Protein AF-0000000066299066 (afdb_homodimer)

InterPro domains:
  IPR000905 Gcp-like domain [PF00814] (43-147)
  IPR022496 tRNA threonylcarbamoyl adenosine modification protein TsaB [TIGR03725] (9-157)
  IPR043129 ATPase, nucleotide binding domain [SSF53067] (8-108)

Structure (mmCIF, N/CA/C/O backbone):
data_AF-0000000066299066-model_v1
#
loop_
_entity.id
_entity.type
_entity.pdbx_description
1 polymer 'Uncharacterized protein MG208 homolog'
#
loop_
_atom_site.group_PDB
_atom_site.id
_atom_site.type_symbol
_atom_site.label_atom_id
_atom_site.label_alt_id
_atom_site.label_comp_id
_atom_site.label_asym_id
_atom_site.label_entity_id
_atom_site.label_seq_id
_atom_site.pdbx_PDB_ins_code
_atom_site.Cartn_x
_atom_site.Cartn_y
_atom_site.Cartn_z
_atom_site.occupancy
_atom_site.B_iso_or_equiv
_atom_site.auth_seq_id
_atom_site.auth_comp_id
_atom_site.auth_asym_id
_atom_site.auth_atom_id
_atom_site.pdbx_PDB_model_num
ATOM 1 N N . MET A 1 1 ? 3.428 25.156 -27.469 1 32.88 1 MET A N 1
ATOM 2 C CA . MET A 1 1 ? 3.816 24.094 -26.547 1 32.88 1 MET A CA 1
ATOM 3 C C . MET A 1 1 ? 2.695 23.797 -25.547 1 32.88 1 MET A C 1
ATOM 5 O O . MET A 1 1 ? 2.217 24.703 -24.859 1 32.88 1 MET A O 1
ATOM 9 N N . ARG A 1 2 ? 1.809 22.953 -25.812 1 42.06 2 ARG A N 1
ATOM 10 C CA . ARG A 1 2 ? 0.625 22.812 -24.969 1 42.06 2 ARG A CA 1
ATOM 11 C C . ARG A 1 2 ? 0.997 22.812 -23.5 1 42.06 2 ARG A C 1
ATOM 13 O O . ARG A 1 2 ? 1.788 21.984 -23.047 1 42.06 2 ARG A O 1
ATOM 20 N N . PHE A 1 3 ? 1.079 23.844 -22.75 1 52 3 PHE A N 1
ATOM 21 C CA . PHE A 1 3 ? 1.475 24.047 -21.359 1 52 3 PHE A CA 1
ATOM 22 C C . PHE A 1 3 ? 0.697 23.125 -20.422 1 52 3 PHE A C 1
ATOM 24 O O . PHE A 1 3 ? -0.514 23.281 -20.25 1 52 3 PHE A O 1
ATOM 31 N N . PHE A 1 4 ? 1.17 21.875 -20.281 1 72.44 4 PHE A N 1
ATOM 32 C CA . PHE A 1 4 ? 0.43 21 -19.391 1 72.44 4 PHE A CA 1
ATOM 33 C C . PHE A 1 4 ? 0.479 21.516 -17.969 1 72.44 4 PHE A C 1
ATOM 35 O O . PHE A 1 4 ? 1.531 21.953 -17.484 1 72.44 4 PHE A O 1
ATOM 42 N N . ASN A 1 5 ? -0.72 21.875 -17.453 1 88.5 5 ASN A N 1
ATOM 43 C CA . ASN A 1 5 ? -0.838 22.234 -16.047 1 88.5 5 ASN A CA 1
ATOM 44 C C . ASN A 1 5 ? -0.149 21.219 -15.141 1 88.5 5 ASN A C 1
ATOM 46 O O . ASN A 1 5 ? -0.108 20.031 -15.453 1 88.5 5 ASN A O 1
ATOM 50 N N . LYS A 1 6 ? 0.634 21.688 -14.211 1 96.44 6 LYS A N 1
ATOM 51 C CA . LYS A 1 6 ? 1.264 20.828 -13.211 1 96.44 6 LYS A CA 1
ATOM 52 C C . LYS A 1 6 ? 0.493 20.875 -11.891 1 96.44 6 LYS A C 1
ATOM 54 O O . LYS A 1 6 ? -0.248 21.828 -11.633 1 96.44 6 LYS A O 1
ATOM 59 N N . TYR A 1 7 ? 0.689 19.844 -11.07 1 98.38 7 TYR A N 1
ATOM 60 C CA . TYR A 1 7 ? -0.18 19.719 -9.898 1 98.38 7 TYR A CA 1
ATOM 61 C C . TYR A 1 7 ? 0.616 19.297 -8.672 1 98.38 7 TYR A C 1
ATOM 63 O O . TYR A 1 7 ? 1.731 18.797 -8.789 1 98.38 7 TYR A O 1
ATOM 71 N N . LYS A 1 8 ? 0.094 19.625 -7.523 1 98.62 8 LYS A N 1
ATOM 72 C CA . LYS A 1 8 ? 0.427 19.062 -6.223 1 98.62 8 LYS A CA 1
ATOM 73 C C . LYS A 1 8 ? -0.683 18.141 -5.73 1 98.62 8 LYS A C 1
ATOM 75 O O . LYS A 1 8 ? -1.867 18.438 -5.883 1 98.62 8 LYS A O 1
ATOM 80 N N . LEU A 1 9 ? -0.325 17.016 -5.191 1 98.62 9 LEU A N 1
ATOM 81 C CA . LEU A 1 9 ? -1.283 16.031 -4.688 1 98.62 9 LEU A CA 1
ATOM 82 C C . LEU A 1 9 ? -1.027 15.727 -3.217 1 98.62 9 LEU A C 1
ATOM 84 O O . LEU A 1 9 ? 0.101 15.414 -2.832 1 98.62 9 LEU A O 1
ATOM 88 N N . PHE A 1 10 ? -2.029 15.93 -2.416 1 98.81 10 PHE A N 1
ATOM 89 C CA . PHE A 1 10 ? -1.968 15.602 -0.995 1 98.81 10 PHE A CA 1
ATOM 90 C C . PHE A 1 10 ? -2.836 14.391 -0.678 1 98.81 10 PHE A C 1
ATOM 92 O O . PHE A 1 10 ? -3.979 14.305 -1.13 1 98.81 10 PHE A O 1
ATOM 99 N N . LEU A 1 11 ? -2.307 13.414 0.052 1 98.31 11 LEU A N 1
ATOM 100 C CA . LEU A 1 11 ? -3.018 12.219 0.5 1 98.31 11 LEU A CA 1
ATOM 101 C C . LEU A 1 11 ? -2.846 12.016 2.002 1 98.31 11 LEU A C 1
ATOM 103 O O . LEU A 1 11 ? -1.722 12.031 2.51 1 98.31 11 LEU A O 1
ATOM 107 N N . ASP A 1 12 ? -3.938 11.828 2.719 1 97.44 12 ASP A N 1
ATOM 108 C CA . ASP A 1 12 ? -3.943 11.523 4.145 1 97.44 12 ASP A CA 1
ATOM 109 C C . ASP A 1 12 ? -5.004 10.477 4.477 1 97.44 12 ASP A C 1
ATOM 111 O O . ASP A 1 12 ? -6.168 10.617 4.094 1 97.44 12 ASP A O 1
ATOM 115 N N . CYS A 1 13 ? -4.633 9.43 5.043 1 95.19 13 CYS A N 1
ATOM 116 C CA . CYS A 1 13 ? -5.605 8.453 5.516 1 95.19 13 CYS A CA 1
ATOM 117 C C . CYS A 1 13 ? -5.148 7.824 6.828 1 95.19 13 CYS A C 1
ATOM 119 O O . CYS A 1 13 ? -5.414 6.648 7.082 1 95.19 13 CYS A O 1
ATOM 121 N N . ALA A 1 14 ? -4.383 8.602 7.59 1 93.69 14 ALA A N 1
ATOM 122 C CA . ALA A 1 14 ? -3.754 8.109 8.812 1 93.69 14 ALA A CA 1
ATOM 123 C C . ALA A 1 14 ? -4.766 8.023 9.953 1 93.69 14 ALA A C 1
ATOM 125 O O . ALA A 1 14 ? -4.512 7.359 10.961 1 93.69 14 ALA A O 1
ATOM 126 N N . TYR A 1 15 ? -5.875 8.727 9.875 1 92.25 15 TYR A N 1
ATOM 127 C CA . TYR A 1 15 ? -6.805 8.734 11 1 92.25 15 TYR A CA 1
ATOM 128 C C . TYR A 1 15 ? -8.227 8.453 10.531 1 92.25 15 TYR A C 1
ATOM 130 O O . TYR A 1 15 ? -8.477 7.477 9.828 1 92.25 15 TYR A O 1
ATOM 138 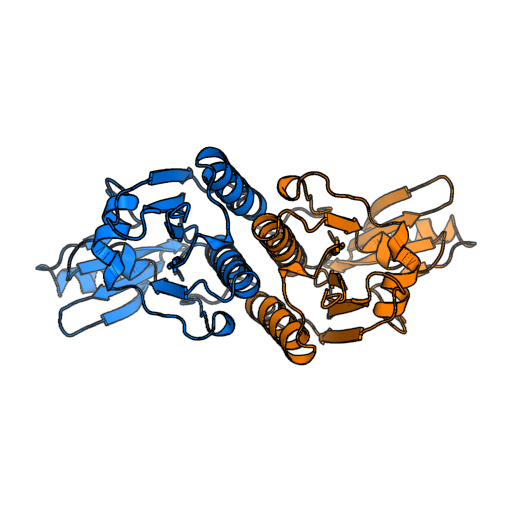N N . LYS A 1 16 ? -9.227 9.18 10.773 1 91.5 16 LYS A N 1
ATOM 139 C CA . LYS A 1 16 ? -10.641 8.836 10.625 1 91.5 16 LYS A CA 1
ATOM 140 C C . LYS A 1 16 ? -11.117 9.094 9.195 1 91.5 16 LYS A C 1
ATOM 142 O O . LYS A 1 16 ? -12.172 8.609 8.789 1 91.5 16 LYS A O 1
ATOM 147 N N . HIS A 1 17 ? -10.391 9.812 8.43 1 93.38 17 HIS A N 1
ATOM 148 C CA . HIS A 1 17 ? -10.828 10.172 7.086 1 93.38 17 HIS A CA 1
ATOM 149 C C . HIS A 1 17 ? -9.734 9.914 6.055 1 93.38 17 HIS A C 1
ATOM 151 O O . HIS A 1 17 ? -8.547 10.023 6.371 1 93.38 17 HIS A O 1
ATOM 157 N N . LEU A 1 18 ? -10.195 9.5 4.867 1 95.94 18 LEU A N 1
ATOM 158 C CA . LEU A 1 18 ? -9.367 9.633 3.674 1 95.94 18 LEU A CA 1
ATOM 159 C C . LEU A 1 18 ? -9.484 11.023 3.074 1 95.94 18 LEU A C 1
ATOM 161 O O . LEU A 1 18 ? -10.586 11.484 2.76 1 95.94 18 LEU A O 1
ATOM 165 N N . ASN A 1 19 ? -8.438 11.695 2.998 1 96.69 19 ASN A N 1
ATOM 166 C CA . ASN A 1 19 ? -8.383 13.039 2.428 1 96.69 19 ASN A CA 1
ATOM 167 C C . ASN A 1 19 ? -7.484 13.094 1.198 1 96.69 19 ASN A C 1
ATOM 169 O O . ASN A 1 19 ? -6.332 12.656 1.25 1 96.69 19 ASN A O 1
ATOM 173 N N . ILE A 1 20 ? -7.98 13.562 0.11 1 97.88 20 ILE A N 1
ATOM 174 C CA . ILE A 1 20 ? -7.227 13.82 -1.112 1 97.88 20 ILE A CA 1
ATOM 175 C C . ILE A 1 20 ? -7.426 15.273 -1.546 1 97.88 20 ILE A C 1
ATOM 177 O O . ILE A 1 20 ? -8.562 15.758 -1.626 1 97.88 20 ILE A O 1
ATOM 181 N N . VAL A 1 21 ? -6.352 16 -1.761 1 98.69 21 VAL A N 1
ATOM 182 C CA . VAL A 1 21 ? -6.43 17.375 -2.262 1 98.69 21 VAL A CA 1
ATOM 183 C C . VAL A 1 21 ? -5.52 17.531 -3.479 1 98.69 21 VAL A C 1
ATOM 185 O O . VAL A 1 21 ? -4.348 17.141 -3.439 1 98.69 21 VAL A O 1
ATOM 188 N N . LEU A 1 22 ? -6.047 17.969 -4.535 1 98.62 22 LEU A N 1
ATOM 189 C CA . LEU A 1 22 ? -5.32 18.281 -5.762 1 98.62 22 LEU A CA 1
ATOM 190 C C . LEU A 1 22 ? -5.203 19.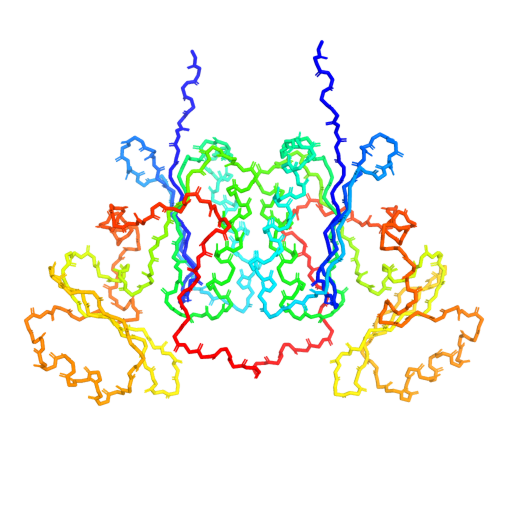797 -5.949 1 98.62 22 LEU A C 1
ATOM 192 O O . LEU A 1 22 ? -6.215 20.5 -6.023 1 98.62 22 LEU A O 1
ATOM 196 N N . LEU A 1 23 ? -3.965 20.297 -6.012 1 98.5 23 LEU A N 1
ATOM 197 C CA . LEU A 1 23 ? -3.725 21.719 -6.191 1 98.5 23 LEU A CA 1
ATOM 198 C C . LEU A 1 23 ? -3.088 22 -7.551 1 98.5 23 LEU A C 1
ATOM 200 O O . LEU A 1 23 ? -2.305 21.188 -8.055 1 98.5 23 LEU A O 1
ATOM 204 N N . ASP A 1 24 ? -3.381 23.156 -8.031 1 97.94 24 ASP A N 1
ATOM 205 C CA . ASP A 1 24 ? -2.561 23.688 -9.117 1 97.94 24 ASP A CA 1
ATOM 206 C C . ASP A 1 24 ? -1.142 23.984 -8.633 1 97.94 24 ASP A C 1
ATOM 208 O O . ASP A 1 24 ? -0.952 24.594 -7.582 1 97.94 24 ASP A O 1
ATOM 212 N N . PHE A 1 25 ? -0.254 23.625 -9.406 1 97.31 25 PHE A N 1
ATOM 213 C CA . PHE A 1 25 ? 1.139 23.688 -8.984 1 97.31 25 PHE A CA 1
ATOM 214 C C . PHE A 1 25 ? 1.573 25.141 -8.773 1 97.31 25 PHE A C 1
ATOM 216 O O . PHE A 1 25 ? 2.246 25.453 -7.793 1 97.31 25 PHE A O 1
ATOM 223 N N . LYS A 1 26 ? 1.212 26.016 -9.641 1 95.44 26 LYS A N 1
ATOM 224 C CA . LYS A 1 26 ? 1.697 27.391 -9.648 1 95.44 26 LYS A CA 1
ATOM 225 C C . LYS A 1 26 ? 0.92 28.25 -8.656 1 95.44 26 LYS A C 1
ATOM 227 O O . LYS A 1 26 ? 1.513 29.031 -7.898 1 95.44 26 LYS A O 1
ATOM 232 N N . THR A 1 27 ? -0.36 28.094 -8.57 1 96.12 27 THR A N 1
ATOM 233 C CA . THR A 1 27 ? -1.189 29.047 -7.824 1 96.12 27 THR A CA 1
ATOM 234 C C . THR A 1 27 ? -1.572 28.469 -6.465 1 96.12 27 THR A C 1
ATOM 236 O O . THR A 1 27 ? -2.064 29.188 -5.598 1 96.12 27 THR A O 1
ATOM 239 N N . ASN A 1 28 ? -1.405 27.203 -6.266 1 96.75 28 ASN A N 1
ATOM 240 C CA . ASN A 1 28 ? -1.855 26.5 -5.07 1 96.75 28 ASN A CA 1
ATOM 241 C C . ASN A 1 28 ? -3.369 26.594 -4.898 1 96.75 28 ASN A C 1
ATOM 243 O O . ASN A 1 28 ? -3.879 26.5 -3.781 1 96.75 28 ASN A O 1
ATOM 247 N N . THR A 1 29 ? -4.027 26.812 -6 1 97.25 29 THR A N 1
ATOM 248 C CA . THR A 1 29 ? -5.484 26.766 -5.953 1 97.25 29 THR A CA 1
ATOM 249 C C . THR A 1 29 ? -5.992 25.328 -5.953 1 97.25 29 THR A C 1
ATOM 251 O O . THR A 1 29 ? -5.465 24.484 -6.676 1 97.25 29 THR A O 1
ATOM 254 N N . VAL A 1 30 ? -7.055 25.141 -5.168 1 97.94 30 VAL A N 1
ATOM 255 C CA . VAL A 1 30 ? -7.648 23.812 -5.09 1 97.94 30 VAL A CA 1
ATOM 256 C C . VAL A 1 30 ? -8.352 23.484 -6.402 1 97.94 30 VAL A C 1
ATOM 258 O O . VAL A 1 30 ? -9.266 24.203 -6.82 1 97.94 30 VAL A O 1
ATOM 261 N N . VAL A 1 31 ? -7.902 22.453 -7.082 1 98.19 31 VAL A N 1
ATOM 262 C CA . VAL A 1 31 ? -8.531 21.953 -8.297 1 98.19 31 VAL A CA 1
ATOM 263 C C . VAL A 1 31 ? -9.68 21.016 -7.934 1 98.19 31 VAL A C 1
ATOM 265 O O . VAL A 1 31 ? -10.766 21.094 -8.516 1 98.19 31 VAL A O 1
ATOM 268 N N . ASP A 1 32 ? -9.477 20.125 -7.02 1 98.31 32 ASP A N 1
ATOM 269 C CA . ASP A 1 32 ? -10.461 19.172 -6.508 1 98.31 32 ASP A CA 1
ATOM 270 C C . ASP A 1 32 ? -10.031 18.625 -5.148 1 98.31 32 ASP A C 1
ATOM 272 O O . ASP A 1 32 ? -8.867 18.75 -4.758 1 98.31 32 ASP A O 1
ATOM 276 N N . GLN A 1 33 ? -10.961 18.141 -4.398 1 97.88 33 GLN A N 1
ATOM 277 C CA . GLN A 1 33 ? -10.68 17.547 -3.094 1 97.88 33 GLN A CA 1
ATOM 278 C C . GLN A 1 33 ? -11.734 16.5 -2.727 1 97.88 33 GLN A C 1
ATOM 280 O O . GLN A 1 33 ? -12.844 16.516 -3.264 1 97.88 33 GLN A O 1
ATOM 285 N N . LEU A 1 34 ? -11.367 15.609 -1.892 1 96.44 34 LEU A N 1
ATOM 286 C CA . LEU A 1 34 ? -12.258 14.562 -1.393 1 96.44 34 LEU A CA 1
ATOM 287 C C . LEU A 1 34 ? -11.969 14.266 0.075 1 96.44 34 LEU A C 1
ATOM 289 O O . LEU A 1 34 ? -10.805 14.156 0.477 1 96.44 34 LEU A O 1
ATOM 293 N N . THR A 1 35 ? -12.977 14.273 0.938 1 94.75 35 THR A N 1
ATOM 294 C CA . THR A 1 35 ? -12.922 13.812 2.322 1 94.75 35 THR A CA 1
ATOM 295 C C . THR A 1 35 ? -14.039 12.812 2.609 1 94.75 35 THR A C 1
ATOM 297 O O . THR A 1 35 ? -15.219 13.164 2.529 1 94.75 35 THR A O 1
ATOM 300 N N . ILE A 1 36 ? -13.641 11.609 2.865 1 92.88 36 ILE A N 1
ATOM 301 C CA . ILE A 1 36 ? -14.641 10.594 3.172 1 92.88 36 ILE A CA 1
ATOM 302 C C . ILE A 1 36 ? -14.211 9.805 4.406 1 92.88 36 ILE A C 1
ATOM 304 O O . ILE A 1 36 ? -13.016 9.586 4.625 1 92.88 36 ILE A O 1
ATOM 308 N N . PRO A 1 37 ? -15.18 9.414 5.23 1 91.25 37 PRO A N 1
ATOM 309 C CA . PRO A 1 37 ? -14.812 8.594 6.387 1 91.25 37 PRO A CA 1
ATOM 310 C C . PRO A 1 37 ? -14.133 7.281 5.988 1 91.25 37 PRO A C 1
ATOM 312 O O . PRO A 1 37 ? -14.5 6.68 4.977 1 91.25 37 PRO A O 1
ATOM 315 N N . VAL A 1 38 ? -13.023 6.957 6.734 1 85.94 38 VAL A N 1
ATOM 316 C CA . VAL A 1 38 ? -12.336 5.695 6.492 1 85.94 38 VAL A CA 1
ATOM 317 C C . VAL A 1 38 ? -13.227 4.531 6.922 1 85.94 38 VAL A C 1
ATOM 319 O O . VAL A 1 38 ? -13.859 4.582 7.977 1 85.94 38 VAL A O 1
ATOM 322 N N . GLN A 1 39 ? -13.422 3.584 6.023 1 77.12 39 GLN A N 1
ATOM 323 C CA . GLN A 1 39 ? -14.133 2.342 6.297 1 77.12 39 GLN A CA 1
ATOM 324 C C . GLN A 1 39 ? -13.172 1.159 6.367 1 77.12 39 GLN A C 1
ATOM 326 O O . GLN A 1 39 ? -11.953 1.341 6.324 1 77.12 39 GLN A O 1
ATOM 331 N N . GLN A 1 40 ? -13.633 -0.035 6.641 1 70.31 40 GLN A N 1
ATOM 332 C CA . GLN A 1 40 ? -12.836 -1.246 6.809 1 70.31 40 GLN A CA 1
ATOM 333 C C . GLN A 1 40 ? -12.07 -1.584 5.527 1 70.31 40 GLN A C 1
ATOM 335 O O . GLN A 1 40 ? -11.047 -2.264 5.57 1 70.31 40 GLN A O 1
ATOM 340 N N . ASN A 1 41 ? -12.453 -1.037 4.449 1 72.88 41 ASN A N 1
ATOM 341 C CA . ASN A 1 41 ? -11.82 -1.399 3.184 1 72.88 41 ASN A CA 1
ATOM 342 C C . ASN A 1 41 ? -10.938 -0.274 2.656 1 72.88 41 ASN A C 1
ATOM 344 O O . ASN A 1 41 ? -10.922 0.003 1.456 1 72.88 41 ASN A O 1
ATOM 348 N N . LEU A 1 42 ? -10.211 0.372 3.525 1 75.06 42 LEU A N 1
ATOM 349 C CA . LEU A 1 42 ? -9.375 1.522 3.18 1 75.06 42 LEU A CA 1
ATOM 350 C C . LEU A 1 42 ? -8.375 1.161 2.094 1 75.06 42 LEU A C 1
ATOM 352 O O . LEU A 1 42 ? -8.117 1.959 1.188 1 75.06 42 LEU A O 1
ATOM 356 N N . THR A 1 43 ? -7.836 0.009 2.09 1 73.19 43 THR A N 1
ATOM 357 C CA . THR A 1 43 ? -6.801 -0.426 1.16 1 73.19 43 THR A CA 1
ATOM 358 C C . THR A 1 43 ? -7.301 -0.359 -0.279 1 73.19 43 THR A C 1
ATOM 360 O O . THR A 1 43 ? -6.57 0.056 -1.18 1 73.19 43 THR A O 1
ATOM 363 N N . GLU A 1 44 ? -8.516 -0.658 -0.466 1 78.25 44 GLU A N 1
ATOM 364 C CA . GLU A 1 44 ? -9.141 -0.617 -1.784 1 78.25 44 GLU A CA 1
ATOM 365 C C . GLU A 1 44 ? -9.648 0.784 -2.109 1 78.25 44 GLU A C 1
ATOM 367 O O . GLU A 1 44 ? -9.555 1.234 -3.254 1 78.25 44 GLU A O 1
ATOM 372 N N . LEU A 1 45 ? -10.031 1.474 -1.067 1 87.88 45 LEU A N 1
ATOM 373 C CA . LEU A 1 45 ? -10.727 2.74 -1.267 1 87.88 45 LEU A CA 1
ATOM 374 C C . LEU A 1 45 ? -9.734 3.859 -1.579 1 87.88 45 LEU A C 1
ATOM 376 O O . LEU A 1 45 ? -10.031 4.75 -2.379 1 87.88 45 LEU A O 1
ATOM 380 N N . ALA A 1 46 ? -8.617 3.773 -1.021 1 94 46 ALA A N 1
ATOM 381 C CA . ALA A 1 46 ? -7.676 4.883 -1.146 1 94 46 ALA A CA 1
ATOM 382 C C . ALA A 1 46 ? -7.219 5.051 -2.592 1 94 46 ALA A C 1
ATOM 384 O O . ALA A 1 46 ? -7.324 6.141 -3.16 1 94 46 ALA A O 1
ATOM 385 N N . VAL A 1 47 ? -6.797 3.998 -3.264 1 94.75 47 VAL A N 1
ATOM 386 C CA . VAL A 1 47 ? -6.301 4.086 -4.633 1 94.75 47 VAL A CA 1
ATOM 387 C C . VAL A 1 47 ? -7.461 4.348 -5.59 1 94.75 47 VAL A C 1
ATOM 389 O O . VAL A 1 47 ? -7.32 5.105 -6.551 1 94.75 47 VAL A O 1
ATOM 392 N N . TYR A 1 48 ? -8.617 3.754 -5.254 1 94.5 48 TYR A N 1
ATOM 393 C CA . TYR A 1 48 ? -9.812 3.934 -6.074 1 94.5 48 TYR A CA 1
ATOM 394 C C . TYR A 1 48 ? -10.195 5.406 -6.16 1 94.5 48 TYR A C 1
ATOM 396 O O . TYR A 1 48 ? -10.359 5.949 -7.258 1 94.5 48 TYR A O 1
ATOM 404 N N . HIS A 1 49 ? -10.328 6.035 -5.016 1 95.94 49 HIS A N 1
ATOM 405 C CA . HIS A 1 49 ? -10.766 7.426 -4.988 1 95.94 49 HIS A CA 1
ATOM 406 C C . HIS A 1 49 ? -9.688 8.352 -5.531 1 95.94 49 HIS A C 1
ATOM 408 O O . HIS A 1 49 ? -9.992 9.375 -6.152 1 95.94 49 HIS A O 1
ATOM 414 N N . LEU A 1 50 ? -8.43 8 -5.324 1 96 50 LEU A N 1
ATOM 415 C CA . LEU A 1 50 ? -7.332 8.758 -5.914 1 96 50 LEU A CA 1
ATOM 416 C C . LEU A 1 50 ? -7.414 8.742 -7.438 1 96 50 LEU A C 1
ATOM 418 O O . LEU A 1 50 ? -7.363 9.789 -8.078 1 96 50 LEU A O 1
ATOM 422 N N . GLU A 1 51 ? -7.559 7.555 -8.039 1 94.81 51 GLU A N 1
ATOM 423 C CA . GLU A 1 51 ? -7.668 7.418 -9.492 1 94.81 51 GLU A CA 1
ATOM 424 C C . GLU A 1 51 ? -8.891 8.156 -10.023 1 94.81 51 GLU A C 1
ATOM 426 O O . GLU A 1 51 ? -8.812 8.852 -11.039 1 94.81 51 GLU A O 1
ATOM 431 N N . LYS A 1 52 ? -9.992 7.969 -9.336 1 95.69 52 LYS A N 1
ATOM 432 C CA . LYS A 1 52 ? -11.234 8.609 -9.75 1 95.69 52 LYS A CA 1
ATOM 433 C C . LYS A 1 52 ? -11.086 10.133 -9.789 1 95.69 52 LYS A C 1
ATOM 435 O O . LYS A 1 52 ? -11.531 10.781 -10.734 1 95.69 52 LYS A O 1
ATOM 440 N N . LEU A 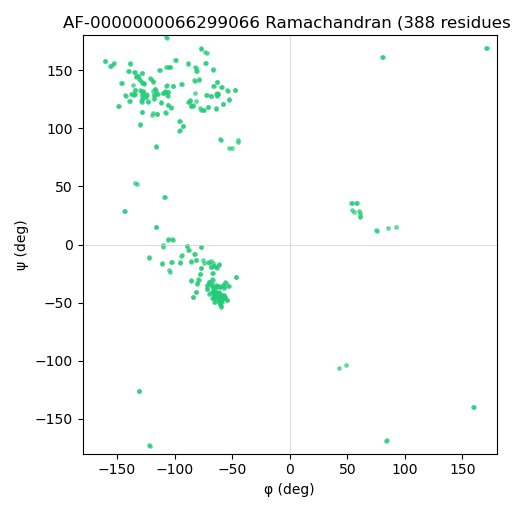1 53 ? -10.5 10.688 -8.719 1 97.25 53 LEU A N 1
ATOM 441 C CA . LEU A 1 53 ? -10.305 12.133 -8.633 1 97.25 53 LEU A CA 1
ATOM 442 C C . LEU A 1 53 ? -9.414 12.633 -9.766 1 97.25 53 LEU A C 1
ATOM 444 O O . LEU A 1 53 ? -9.703 13.664 -10.383 1 97.25 53 LEU A O 1
ATOM 448 N N . LEU A 1 54 ? -8.336 11.914 -10.07 1 95.94 54 LEU A N 1
ATOM 449 C CA . LEU A 1 54 ? -7.414 12.305 -11.133 1 95.94 54 LEU A CA 1
ATOM 450 C C . LEU A 1 54 ? -8.102 12.234 -12.492 1 95.94 54 LEU A C 1
ATOM 452 O O . LEU A 1 54 ? -7.98 13.164 -13.305 1 95.94 54 LEU A O 1
ATOM 456 N N . LYS A 1 55 ? -8.805 11.164 -12.75 1 94.94 55 LYS A N 1
ATOM 457 C CA . LYS A 1 55 ? -9.5 10.977 -14.023 1 94.94 55 LYS A CA 1
ATOM 458 C C . LYS A 1 55 ? -10.562 12.055 -14.234 1 94.94 55 LYS A C 1
ATOM 460 O O . LYS A 1 55 ? -10.68 12.609 -15.328 1 94.94 55 LYS A O 1
ATOM 465 N N . LYS A 1 56 ? -11.305 12.289 -13.148 1 97.12 56 LYS A N 1
ATOM 466 C CA . LYS A 1 56 ? -12.328 13.328 -13.18 1 97.12 56 LYS A CA 1
ATOM 467 C C . LYS A 1 56 ? -11.758 14.656 -13.656 1 97.12 56 LYS A C 1
ATOM 469 O O . LYS A 1 56 ? -12.422 15.406 -14.375 1 97.12 56 LYS A O 1
ATOM 474 N N . ASN A 1 57 ? -10.531 14.938 -13.281 1 97.19 57 ASN A N 1
ATOM 475 C CA . ASN A 1 57 ? -9.914 16.234 -13.57 1 97.19 57 ASN A CA 1
ATOM 476 C C . ASN A 1 57 ? -8.945 16.141 -14.742 1 97.19 57 ASN A C 1
ATOM 478 O O . ASN A 1 57 ? -8.203 17.078 -15.016 1 97.19 57 ASN A O 1
ATOM 482 N N . LYS A 1 58 ? -8.898 14.922 -15.383 1 95.31 58 LYS A N 1
ATOM 483 C CA . LYS A 1 58 ? -8.062 14.672 -16.547 1 95.31 58 LYS A CA 1
ATOM 484 C C . LYS A 1 58 ? -6.59 14.961 -16.25 1 95.31 58 LYS A C 1
ATOM 486 O O . LYS A 1 58 ? -5.898 15.602 -17.047 1 95.31 58 LYS A O 1
ATOM 491 N N . VAL A 1 59 ? -6.203 14.68 -15.109 1 94.56 59 VAL A N 1
ATOM 492 C CA . VAL A 1 59 ? -4.824 14.875 -14.68 1 94.56 59 VAL A CA 1
ATOM 493 C C . VAL A 1 59 ? -3.992 13.648 -15.031 1 94.56 59 VAL A C 1
ATOM 495 O O . VAL A 1 59 ? -4.348 12.523 -14.664 1 94.56 59 VAL A O 1
ATOM 498 N N . ARG A 1 60 ? -2.975 13.914 -15.75 1 90.88 60 ARG A N 1
ATOM 499 C CA . ARG A 1 60 ? -2.018 12.844 -16.031 1 90.88 60 ARG A CA 1
ATOM 500 C C . ARG A 1 60 ? -1.053 12.664 -14.859 1 90.88 60 ARG A C 1
ATOM 502 O O . ARG A 1 60 ? -0.632 13.633 -14.234 1 90.88 60 ARG A O 1
ATOM 509 N N . ASN A 1 61 ? -0.574 11.469 -14.648 1 87.19 61 ASN A N 1
ATOM 510 C CA . ASN A 1 61 ? 0.228 11.141 -13.477 1 87.19 61 ASN A CA 1
ATOM 511 C C . ASN A 1 61 ? 1.569 11.867 -13.492 1 87.19 61 ASN A C 1
ATOM 513 O O . ASN A 1 61 ? 2.043 12.328 -12.445 1 87.19 61 ASN A O 1
ATOM 517 N N . ASN A 1 62 ? 2.121 12.008 -14.703 1 89.56 62 ASN A N 1
ATOM 518 C CA . ASN A 1 62 ? 3.438 12.633 -14.797 1 89.56 62 ASN A CA 1
ATOM 519 C C . ASN A 1 62 ? 3.352 14.148 -14.648 1 89.56 62 ASN A C 1
ATOM 521 O O . ASN A 1 62 ? 4.375 14.836 -14.648 1 89.56 62 ASN A O 1
ATOM 525 N N . THR A 1 63 ? 2.133 14.703 -14.5 1 95.12 63 THR A N 1
ATOM 526 C CA . THR A 1 63 ? 1.959 16.141 -14.289 1 95.12 63 THR A CA 1
ATOM 527 C C . THR A 1 63 ? 1.868 16.453 -12.797 1 95.12 63 THR A C 1
ATOM 529 O O . THR A 1 63 ? 1.901 17.625 -12.406 1 95.12 63 THR A O 1
ATOM 532 N N . VAL A 1 64 ? 1.763 15.477 -11.977 1 97.31 64 VAL A N 1
ATOM 533 C CA . VAL A 1 64 ? 1.909 15.68 -10.539 1 97.31 64 VAL A CA 1
ATOM 534 C C . VAL A 1 64 ? 3.389 15.805 -10.188 1 97.31 64 VAL A C 1
ATOM 536 O O . VAL A 1 64 ? 4.145 14.836 -10.281 1 97.31 64 VAL A O 1
ATOM 539 N N . ARG A 1 65 ? 3.734 16.953 -9.68 1 97.94 65 ARG A N 1
ATOM 540 C CA . ARG A 1 65 ? 5.152 17.234 -9.492 1 97.94 65 ARG A CA 1
ATOM 541 C C . ARG A 1 65 ? 5.543 17.125 -8.023 1 97.94 65 ARG A C 1
ATOM 543 O O . ARG A 1 65 ? 6.723 16.984 -7.699 1 97.94 65 ARG A O 1
ATOM 550 N N . GLN A 1 66 ? 4.543 17.266 -7.184 1 98.62 66 GLN A N 1
ATOM 551 C CA . GLN A 1 66 ? 4.773 17.125 -5.75 1 98.62 66 GLN A CA 1
ATOM 552 C C . GLN A 1 66 ? 3.682 16.281 -5.102 1 98.62 66 GLN A C 1
ATOM 554 O O . GLN A 1 66 ? 2.496 16.469 -5.375 1 98.62 66 GLN A O 1
ATOM 559 N N . PHE A 1 67 ? 4.09 15.297 -4.348 1 98.62 67 PHE A N 1
ATOM 560 C CA . PHE A 1 67 ? 3.211 14.43 -3.57 1 98.62 67 PHE A CA 1
ATOM 561 C C . PHE A 1 67 ? 3.391 14.672 -2.076 1 98.62 67 PHE A C 1
ATOM 563 O O . PHE A 1 67 ? 4.512 14.625 -1.563 1 98.62 67 PHE A O 1
ATOM 570 N N . TYR A 1 68 ? 2.322 15.031 -1.354 1 98.88 68 TYR A N 1
ATOM 571 C CA . TYR A 1 68 ? 2.32 15.297 0.08 1 98.88 68 TYR A CA 1
ATOM 572 C C . TYR A 1 68 ? 1.578 14.203 0.837 1 98.88 68 TYR A C 1
ATOM 574 O O . TYR A 1 68 ? 0.457 13.844 0.476 1 98.88 68 TYR A O 1
ATOM 582 N N . VAL A 1 69 ? 2.156 13.641 1.896 1 98.75 69 VAL A N 1
ATOM 583 C CA . VAL A 1 69 ? 1.53 12.547 2.633 1 98.75 69 VAL A CA 1
ATOM 584 C C . VAL A 1 69 ? 1.755 12.742 4.133 1 98.75 69 VAL A C 1
ATOM 586 O O . VAL A 1 69 ? 2.756 13.328 4.543 1 98.75 69 VAL A O 1
ATOM 589 N N . THR A 1 70 ? 0.82 12.289 4.945 1 98.25 70 THR A N 1
ATOM 590 C CA . THR A 1 70 ? 1.021 12.289 6.391 1 98.25 70 THR A CA 1
ATOM 591 C C . THR A 1 70 ? 1.695 11 6.84 1 98.25 70 THR A C 1
ATOM 593 O O . THR A 1 70 ? 1.549 9.961 6.195 1 98.25 70 THR A O 1
ATOM 596 N N . THR A 1 71 ? 2.373 11.055 7.992 1 97.06 71 THR A N 1
ATOM 597 C CA . THR A 1 71 ? 3.125 9.898 8.461 1 97.06 71 THR A CA 1
ATOM 598 C C . THR A 1 71 ? 2.551 9.375 9.781 1 97.06 71 THR A C 1
ATOM 600 O O . THR A 1 71 ? 3.158 8.531 10.438 1 97.06 71 THR A O 1
ATOM 603 N N . GLY A 1 72 ? 1.418 9.766 10.125 1 96.25 72 GLY A N 1
ATOM 604 C CA . GLY A 1 72 ? 0.849 9.445 11.422 1 96.25 72 GLY A CA 1
ATOM 605 C C . GLY A 1 72 ? 1.298 10.383 12.523 1 96.25 72 GLY A C 1
ATOM 606 O O . GLY A 1 72 ? 1.797 11.477 12.25 1 96.25 72 GLY A O 1
ATOM 607 N N . PRO A 1 73 ? 1.003 10.008 13.758 1 96.56 73 PRO A N 1
ATOM 608 C CA . PRO A 1 73 ? 0.387 8.773 14.25 1 96.56 73 PRO A CA 1
ATOM 609 C C . PRO A 1 73 ? -1.108 8.703 13.953 1 96.56 73 PRO A C 1
ATOM 611 O O . PRO A 1 73 ? -1.705 9.688 13.523 1 96.56 73 PRO A O 1
ATOM 614 N N . GLY A 1 74 ? -1.673 7.594 14.07 1 93.56 74 GLY A N 1
ATOM 615 C CA . GLY A 1 74 ? -3.078 7.289 13.852 1 93.56 74 GLY A CA 1
ATOM 616 C C . GLY A 1 74 ? -3.338 5.816 13.594 1 93.56 74 GLY A C 1
ATOM 617 O O . GLY A 1 74 ? -2.803 4.957 14.297 1 93.56 74 GLY A O 1
ATOM 618 N N . SER A 1 75 ? -4.199 5.539 12.688 1 90.31 75 SER A N 1
ATOM 619 C CA . SER A 1 75 ? -4.535 4.172 12.297 1 90.31 75 SER A CA 1
ATOM 620 C C . SER A 1 75 ? -3.326 3.449 11.711 1 90.31 75 SER A C 1
ATOM 622 O O . SER A 1 75 ? -2.678 3.959 10.797 1 90.31 75 SER A O 1
ATOM 624 N N . PHE A 1 76 ? -3.084 2.254 12.242 1 87.81 76 PHE A N 1
ATOM 625 C CA . PHE A 1 76 ? -1.955 1.455 11.773 1 87.81 76 PHE A CA 1
ATOM 626 C C . PHE A 1 76 ? -2.082 1.153 10.289 1 87.81 76 PHE A C 1
ATOM 628 O O . PHE A 1 76 ? -1.162 1.424 9.516 1 87.81 76 PHE A O 1
ATOM 635 N N . THR A 1 77 ? -3.24 0.689 9.891 1 87.75 77 THR A N 1
ATOM 636 C CA . THR A 1 77 ? -3.498 0.379 8.492 1 87.75 77 THR A CA 1
ATOM 637 C C . THR A 1 77 ? -3.463 1.646 7.637 1 87.75 77 THR A C 1
ATOM 639 O O . THR A 1 77 ? -2.83 1.672 6.582 1 87.75 77 THR A O 1
ATOM 642 N N . GLY A 1 78 ? -4.035 2.684 8.102 1 92.5 78 GLY A N 1
ATOM 643 C CA . GLY A 1 78 ? -4.156 3.908 7.328 1 92.5 78 GLY A CA 1
ATOM 644 C C . GLY A 1 78 ? -2.816 4.547 7.008 1 92.5 78 GLY A C 1
ATOM 645 O O . GLY A 1 78 ? -2.584 4.977 5.875 1 92.5 78 GLY A O 1
ATOM 646 N N . GLN A 1 79 ? -1.951 4.637 7.969 1 93.25 79 GLN A N 1
ATOM 647 C CA . GLN A 1 79 ? -0.641 5.242 7.758 1 93.25 79 GLN A CA 1
ATOM 648 C C . GLN A 1 79 ? 0.183 4.438 6.758 1 93.25 79 GLN A C 1
ATOM 650 O O . GLN A 1 79 ? 0.883 5.008 5.918 1 93.25 79 GLN A O 1
ATOM 655 N N . ARG A 1 80 ? 0.031 3.139 6.836 1 92.25 80 ARG A N 1
ATOM 656 C CA . ARG A 1 80 ? 0.805 2.271 5.953 1 92.25 80 ARG A CA 1
ATOM 657 C C . ARG A 1 80 ? 0.298 2.359 4.52 1 92.25 80 ARG A C 1
ATOM 659 O O . ARG A 1 80 ? 1.09 2.359 3.574 1 92.25 80 ARG A O 1
ATOM 666 N N . VAL A 1 81 ? -0.982 2.447 4.391 1 94.5 81 VAL A N 1
ATOM 667 C CA . VAL A 1 81 ? -1.58 2.594 3.066 1 94.5 81 VAL A CA 1
ATOM 668 C C . VAL A 1 81 ? -1.075 3.877 2.41 1 94.5 81 VAL A C 1
ATOM 670 O O . VAL A 1 81 ? -0.602 3.855 1.271 1 94.5 81 VAL A O 1
ATOM 673 N N . GLY A 1 82 ? -1.159 4.949 3.105 1 96.31 82 GLY A N 1
ATOM 674 C CA . GLY A 1 82 ? -0.67 6.215 2.584 1 96.31 82 GLY A CA 1
ATOM 675 C C . GLY A 1 82 ? 0.794 6.172 2.191 1 96.31 82 GLY A C 1
ATOM 676 O O . GLY A 1 82 ? 1.173 6.676 1.132 1 96.31 82 GLY A O 1
ATOM 677 N N . ALA A 1 83 ? 1.549 5.578 3.035 1 95.81 83 ALA A N 1
ATOM 678 C CA . ALA A 1 83 ? 2.988 5.512 2.799 1 95.81 83 ALA A CA 1
ATOM 679 C C . ALA A 1 83 ? 3.303 4.676 1.562 1 95.81 83 ALA A C 1
ATOM 681 O O . ALA A 1 83 ? 4.129 5.062 0.735 1 95.81 83 ALA A O 1
ATOM 682 N N . ILE A 1 84 ? 2.682 3.533 1.416 1 95.88 84 ILE A N 1
ATOM 683 C CA . ILE A 1 84 ? 2.934 2.646 0.286 1 95.88 84 ILE A CA 1
ATOM 684 C C . ILE A 1 84 ? 2.521 3.336 -1.013 1 95.88 84 ILE A C 1
ATOM 686 O O . ILE A 1 84 ? 3.246 3.281 -2.01 1 95.88 84 ILE A O 1
ATOM 690 N N . ILE A 1 85 ? 1.388 3.996 -1.007 1 96.56 85 ILE A N 1
ATOM 691 C CA . ILE A 1 85 ? 0.922 4.707 -2.191 1 96.56 85 ILE A CA 1
ATOM 692 C C . ILE A 1 85 ? 1.933 5.789 -2.574 1 96.56 85 ILE A C 1
ATOM 694 O O . ILE A 1 85 ? 2.348 5.875 -3.732 1 96.56 85 ILE A O 1
ATOM 698 N N . ALA A 1 86 ? 2.342 6.566 -1.621 1 97.19 86 ALA A N 1
ATOM 699 C CA . ALA A 1 86 ? 3.27 7.664 -1.877 1 97.19 86 ALA A CA 1
ATOM 700 C C . ALA A 1 86 ? 4.598 7.148 -2.422 1 97.19 86 ALA A C 1
ATOM 702 O O . ALA A 1 86 ? 5.105 7.656 -3.424 1 97.19 86 ALA A O 1
ATOM 703 N N . LYS A 1 87 ? 5.164 6.137 -1.763 1 96.25 87 LYS A N 1
ATOM 704 C CA . LYS A 1 87 ? 6.441 5.57 -2.191 1 96.25 87 LYS A CA 1
ATOM 705 C C . LYS A 1 87 ? 6.34 4.988 -3.598 1 96.25 87 LYS A C 1
ATOM 707 O O . LYS A 1 87 ? 7.211 5.223 -4.438 1 96.25 87 LYS A O 1
ATOM 712 N N . THR A 1 88 ? 5.285 4.207 -3.812 1 95.75 88 THR A N 1
ATOM 713 C CA . THR A 1 88 ? 5.086 3.6 -5.121 1 95.75 88 THR A CA 1
ATOM 714 C C . THR A 1 88 ? 4.902 4.672 -6.191 1 95.75 88 THR A C 1
ATOM 716 O O . THR A 1 88 ? 5.516 4.602 -7.262 1 95.75 88 THR A O 1
ATOM 719 N N . TRP A 1 89 ? 4.074 5.691 -5.902 1 95.75 89 TRP A N 1
ATOM 720 C CA . TRP A 1 89 ? 3.83 6.793 -6.828 1 95.75 89 TRP A CA 1
ATOM 721 C C . TRP A 1 89 ? 5.141 7.445 -7.258 1 95.75 89 TRP A C 1
ATOM 723 O O . TRP A 1 89 ? 5.391 7.617 -8.453 1 95.75 89 TRP A O 1
ATOM 733 N N . CYS A 1 90 ? 5.984 7.727 -6.324 1 95.31 90 CYS A N 1
ATOM 734 C CA . CYS A 1 90 ? 7.211 8.461 -6.613 1 95.31 90 CYS A CA 1
ATOM 735 C C . CYS A 1 90 ? 8.258 7.551 -7.246 1 95.31 90 CYS A C 1
ATOM 737 O O . CYS A 1 90 ? 9.133 8.023 -7.973 1 95.31 90 CYS A O 1
ATOM 739 N N . THR A 1 91 ? 8.133 6.215 -6.957 1 92 91 THR A N 1
ATOM 740 C CA . THR A 1 91 ? 8.984 5.25 -7.645 1 92 91 THR A CA 1
ATOM 741 C C . THR A 1 91 ? 8.641 5.188 -9.133 1 92 91 THR A C 1
ATOM 743 O O . THR A 1 91 ? 9.539 5.121 -9.977 1 92 91 THR A O 1
ATOM 746 N N . VAL A 1 92 ? 7.418 5.234 -9.438 1 93.25 92 VAL A N 1
ATOM 747 C CA . VAL A 1 92 ? 6.938 5.121 -10.805 1 93.25 92 VAL A CA 1
ATOM 748 C C . VAL A 1 92 ? 7.094 6.457 -11.523 1 93.25 92 VAL A C 1
ATOM 750 O O . VAL A 1 92 ? 7.25 6.5 -12.75 1 93.25 92 VAL A O 1
ATOM 753 N N . ASN A 1 93 ? 7.004 7.562 -10.734 1 92.75 93 ASN A N 1
ATOM 754 C CA . ASN A 1 93 ? 7.176 8.922 -11.234 1 92.75 93 ASN A CA 1
ATOM 755 C C . ASN A 1 93 ? 8.391 9.602 -10.609 1 92.75 93 ASN A C 1
ATOM 757 O O . ASN A 1 93 ? 8.258 10.445 -9.727 1 92.75 93 ASN A O 1
ATOM 761 N N . PRO A 1 94 ? 9.531 9.352 -11.164 1 89.31 94 PRO A N 1
ATOM 762 C CA . PRO A 1 94 ? 10.766 9.805 -10.516 1 89.31 94 PRO A CA 1
ATOM 763 C C . PRO A 1 94 ? 10.891 11.328 -10.484 1 89.31 94 PRO A C 1
ATOM 765 O O . PRO A 1 94 ? 11.695 11.867 -9.719 1 89.31 94 PRO A O 1
ATOM 768 N N . ASN A 1 95 ? 10.141 12 -11.242 1 92.81 95 ASN A N 1
ATOM 769 C CA . ASN A 1 95 ? 10.195 13.461 -11.242 1 92.81 95 ASN A CA 1
ATOM 770 C C . ASN A 1 95 ? 9.273 14.062 -10.195 1 92.81 95 ASN A C 1
ATOM 772 O O . ASN A 1 95 ? 9.234 15.281 -10.016 1 92.81 95 ASN A O 1
ATOM 776 N N . CYS A 1 96 ? 8.547 13.258 -9.562 1 96.94 96 CYS A N 1
ATOM 777 C CA . CYS A 1 96 ? 7.648 13.727 -8.508 1 96.94 96 CYS A CA 1
ATOM 778 C C . CYS A 1 96 ? 8.359 13.766 -7.164 1 96.94 96 CYS A C 1
ATOM 780 O O . CYS A 1 96 ? 8.906 12.758 -6.711 1 96.94 96 CYS A O 1
ATOM 782 N N . GLN A 1 97 ? 8.391 14.93 -6.512 1 98.19 97 GLN A N 1
ATOM 783 C CA . GLN A 1 97 ? 8.984 15.078 -5.188 1 98.19 97 GLN A CA 1
ATOM 784 C C . GLN A 1 97 ? 8.008 14.656 -4.098 1 98.19 97 GLN A C 1
ATOM 786 O O . GLN A 1 97 ? 6.805 14.914 -4.199 1 98.19 97 GLN A O 1
ATOM 791 N N . LEU A 1 98 ? 8.5 14 -3.078 1 98.56 98 LEU A N 1
ATOM 792 C CA . LEU A 1 98 ? 7.684 13.539 -1.961 1 98.56 98 LEU A CA 1
ATOM 793 C C . LEU A 1 98 ? 7.914 14.398 -0.723 1 98.56 98 LEU A C 1
ATOM 795 O O . LEU A 1 98 ? 9.062 14.656 -0.349 1 98.56 98 LEU A O 1
ATOM 799 N N . PHE A 1 99 ? 6.863 14.898 -0.133 1 98.88 99 PHE A N 1
ATOM 800 C CA . PHE A 1 99 ? 6.898 15.664 1.108 1 98.88 99 PHE A CA 1
ATOM 801 C C . PHE A 1 99 ? 6.062 14.984 2.188 1 98.88 99 PHE A C 1
ATOM 803 O O . PHE A 1 99 ? 5.008 14.414 1.896 1 98.88 99 PHE A O 1
ATOM 810 N N . ALA A 1 100 ? 6.512 15.023 3.438 1 98.75 100 ALA A N 1
ATOM 811 C CA . ALA A 1 100 ? 5.809 14.344 4.523 1 98.75 100 ALA A CA 1
ATOM 812 C C . ALA A 1 100 ? 5.691 15.25 5.75 1 98.75 100 ALA A C 1
ATOM 814 O O . ALA A 1 100 ? 6.559 16.094 5.988 1 98.75 100 ALA A O 1
ATOM 815 N N . LEU A 1 101 ? 4.676 15.102 6.48 1 98.38 101 LEU A N 1
ATOM 816 C CA . LEU A 1 101 ? 4.422 15.766 7.754 1 98.38 101 LEU A CA 1
ATOM 817 C C . LEU A 1 101 ? 3.656 14.852 8.703 1 98.38 101 LEU A C 1
ATOM 819 O O . LEU A 1 101 ? 2.754 14.125 8.273 1 98.38 101 LEU A O 1
ATOM 823 N N . ASN A 1 102 ? 3.979 14.812 10 1 98 102 ASN A N 1
ATOM 824 C CA . ASN A 1 102 ? 3.234 13.945 10.906 1 98 102 ASN A CA 1
ATOM 825 C C . ASN A 1 102 ? 1.843 14.5 11.195 1 98 102 ASN A C 1
ATOM 827 O O . ASN A 1 102 ? 1.617 15.711 11.094 1 98 102 ASN A O 1
ATOM 831 N N . SER A 1 103 ? 0.967 13.664 11.562 1 97.75 103 SER A N 1
ATOM 832 C CA . SER A 1 103 ? -0.448 13.984 11.711 1 97.75 103 SER A CA 1
ATOM 833 C C . SER A 1 103 ? -0.675 14.961 12.859 1 97.75 103 SER A C 1
ATOM 835 O O . SER A 1 103 ? -1.609 15.766 12.82 1 97.75 103 SER A O 1
ATOM 837 N N . LEU A 1 104 ? 0.145 14.922 13.867 1 97.69 104 LEU A N 1
ATOM 838 C CA . LEU A 1 104 ? -0.002 15.836 15 1 97.69 104 LEU A CA 1
ATOM 839 C C . LEU A 1 104 ? 0.271 17.266 14.578 1 97.69 104 LEU A C 1
ATOM 841 O O . LEU A 1 104 ? -0.5 18.172 14.906 1 97.69 104 LEU A O 1
ATOM 845 N N . ARG A 1 105 ? 1.315 17.469 13.852 1 97.25 105 ARG A N 1
ATOM 846 C CA . ARG A 1 105 ? 1.644 18.797 13.375 1 97.25 105 ARG A CA 1
ATOM 847 C C . ARG A 1 105 ? 0.608 19.297 12.367 1 97.25 105 ARG A C 1
ATOM 849 O O . ARG A 1 105 ? 0.233 20.469 12.375 1 97.25 105 ARG A O 1
ATOM 856 N N . LEU A 1 106 ? 0.15 18.422 11.508 1 97.12 106 LEU A N 1
ATOM 857 C CA . LEU A 1 106 ? -0.845 18.797 10.508 1 97.12 106 LEU A CA 1
ATOM 858 C C . LEU A 1 106 ? -2.1 19.344 11.172 1 97.12 106 LEU A C 1
ATOM 860 O O . LEU A 1 106 ? -2.727 20.266 10.648 1 97.12 106 LEU A O 1
ATOM 864 N N . GLN A 1 107 ? -2.416 18.812 12.281 1 95.75 107 GLN A N 1
ATOM 865 C CA . GLN A 1 107 ? -3.641 19.172 12.984 1 95.75 107 GLN A CA 1
ATOM 866 C C . GLN A 1 107 ? -3.596 20.625 13.453 1 95.75 107 GLN A C 1
ATOM 868 O O . GLN A 1 107 ? -4.637 21.219 13.75 1 95.75 107 GLN A O 1
ATOM 873 N N . ILE A 1 108 ? -2.42 21.203 13.516 1 94.94 108 ILE A N 1
ATOM 874 C CA . ILE A 1 108 ? -2.234 22.578 13.961 1 94.94 108 ILE A CA 1
ATOM 875 C C . ILE A 1 108 ? -2.172 23.5 12.75 1 94.94 108 ILE A C 1
ATOM 877 O O . ILE A 1 108 ? -1.172 23.531 12.031 1 94.94 108 ILE A O 1
ATOM 881 N N . PRO A 1 109 ? -3.195 24.25 12.523 1 90.94 109 PRO A N 1
ATOM 882 C CA . PRO A 1 109 ? -3.27 25.031 11.289 1 90.94 109 PRO A CA 1
ATOM 883 C C . PRO A 1 109 ? -2.25 26.172 11.25 1 90.94 109 PRO A C 1
ATOM 885 O O . PRO A 1 109 ? -1.769 26.531 10.172 1 90.94 109 PRO A O 1
ATOM 888 N N . TYR A 1 110 ? -1.96 26.734 12.461 1 88.06 110 TYR A N 1
ATOM 889 C CA . TYR A 1 110 ? -1.121 27.938 12.445 1 88.06 110 TYR A CA 1
ATOM 890 C C . TYR A 1 110 ? -0.04 27.844 13.516 1 88.06 110 TYR A C 1
ATOM 892 O O . TYR A 1 110 ? -0.331 27.578 14.68 1 88.06 110 TYR A O 1
ATOM 900 N N . GLY A 1 111 ? 1.123 28.047 13.156 1 86.5 111 GLY A N 1
ATOM 901 C CA . GLY A 1 111 ? 2.25 28.297 14.047 1 86.5 111 GLY A CA 1
ATOM 902 C C . GLY A 1 111 ? 2.346 27.281 15.18 1 86.5 111 GLY A C 1
ATOM 903 O O . GLY A 1 111 ? 2.613 26.109 14.945 1 86.5 111 GLY A O 1
ATOM 904 N N . CYS A 1 112 ? 1.909 27.719 16.484 1 95.31 112 CYS A N 1
ATOM 905 C CA . CYS A 1 112 ? 2.129 26.969 17.719 1 95.31 112 CYS A CA 1
ATOM 906 C C . CYS A 1 112 ? 0.831 26.344 18.219 1 95.31 112 CYS A C 1
ATOM 908 O O . CYS A 1 112 ? -0.258 26.812 17.875 1 95.31 112 CYS A O 1
ATOM 910 N N . GLY A 1 113 ? 0.95 25.203 18.969 1 97.44 113 GLY A N 1
ATOM 911 C CA . GLY A 1 113 ? -0.218 24.547 19.531 1 97.44 113 GLY A CA 1
ATOM 912 C C . GLY A 1 113 ? 0.088 23.188 20.125 1 97.44 113 GLY A C 1
ATOM 913 O O . GLY A 1 113 ? 1.221 22.703 20.031 1 97.44 113 GLY A O 1
ATOM 914 N N . ILE A 1 114 ? -0.93 22.672 20.844 1 97.88 114 ILE A N 1
ATOM 915 C CA . ILE A 1 114 ? -0.919 21.297 21.359 1 97.88 114 ILE A CA 1
ATOM 916 C C . ILE A 1 114 ? -1.871 20.438 20.531 1 97.88 114 ILE A C 1
ATOM 918 O O . ILE A 1 114 ? -2.98 20.859 20.203 1 97.88 114 ILE A O 1
ATOM 922 N N . SER A 1 115 ? -1.344 19.312 20.125 1 97.19 115 SER A N 1
ATOM 923 C CA . SER A 1 115 ? -2.131 18.391 19.312 1 97.19 115 SER A CA 1
ATOM 924 C C . SER A 1 115 ? -2.297 17.047 20.016 1 97.19 115 SER A C 1
ATOM 926 O O . SER A 1 115 ? -1.354 16.531 20.625 1 97.19 115 SER A O 1
ATOM 928 N N . LYS A 1 116 ? -3.496 16.531 19.875 1 97.38 116 LYS A N 1
ATOM 929 C CA . LYS A 1 116 ? -3.809 15.242 20.469 1 97.38 116 LYS A CA 1
ATOM 930 C C . LYS A 1 116 ? -4.609 14.367 19.516 1 97.38 116 LYS A C 1
ATOM 932 O O . LYS A 1 116 ? -5.578 14.836 18.906 1 97.38 116 LYS A O 1
ATOM 937 N N . ILE A 1 117 ? -4.172 13.141 19.312 1 96.88 117 ILE A N 1
ATOM 938 C CA . ILE A 1 117 ? -4.906 12.117 18.562 1 96.88 117 ILE A CA 1
ATOM 939 C C . ILE A 1 117 ? -5.094 10.875 19.438 1 96.88 117 ILE A C 1
ATOM 941 O O . ILE A 1 117 ? -4.125 10.359 20 1 96.88 117 ILE A O 1
ATOM 945 N N . SER A 1 118 ? -6.32 10.445 19.5 1 96 118 SER A N 1
ATOM 946 C CA . SER A 1 118 ? -6.621 9.289 20.344 1 96 118 SER A CA 1
ATOM 947 C C . SER A 1 118 ? -5.883 8.047 19.875 1 96 118 SER A C 1
ATOM 949 O O . SER A 1 118 ? -5.895 7.73 18.672 1 96 118 SER A O 1
ATOM 951 N N . ALA A 1 119 ? -5.211 7.367 20.766 1 93.38 119 ALA A N 1
ATOM 952 C CA . ALA A 1 119 ? -4.461 6.156 20.438 1 93.38 119 ALA A CA 1
ATOM 953 C C . ALA A 1 119 ? -5.188 4.91 20.938 1 93.38 119 ALA A C 1
ATOM 955 O O . ALA A 1 119 ? -4.652 3.801 20.859 1 93.38 119 ALA A O 1
ATOM 956 N N . GLY A 1 120 ? -6.355 5.051 21.469 1 88.06 120 GLY A N 1
ATOM 957 C CA . GLY A 1 120 ? -7.074 3.938 22.062 1 88.06 120 GLY A CA 1
ATOM 958 C C . GLY A 1 120 ? -6.602 3.604 23.469 1 88.06 120 GLY A C 1
ATOM 959 O O . GLY A 1 120 ? -5.527 4.039 23.875 1 88.06 120 GLY A O 1
ATOM 960 N N . ASN A 1 121 ? -7.426 2.889 24.219 1 88.81 121 ASN A N 1
ATOM 961 C CA . ASN A 1 121 ? -7.141 2.395 25.562 1 88.81 121 ASN A CA 1
ATOM 962 C C . ASN A 1 121 ? -6.699 3.52 26.5 1 88.81 121 ASN A C 1
ATOM 964 O O . ASN A 1 121 ? -5.703 3.381 27.219 1 88.81 121 ASN A O 1
ATOM 968 N N . GLU A 1 122 ? -7.227 4.672 26.375 1 88.88 122 GLU A N 1
ATOM 969 C CA . GLU A 1 122 ? -7.051 5.824 27.25 1 88.88 122 GLU A CA 1
ATOM 970 C C . GLU A 1 122 ? -5.688 6.477 27.047 1 88.88 122 GLU A C 1
ATOM 972 O O . GLU A 1 122 ? -5.184 7.172 27.922 1 88.88 122 GLU A O 1
ATOM 977 N N . LYS A 1 123 ? -5.066 6.086 26.016 1 93.88 123 LYS A N 1
ATOM 978 C CA . LYS A 1 123 ? -3.814 6.738 25.641 1 93.88 123 LYS A CA 1
ATOM 979 C C . LYS A 1 123 ? -4.023 7.688 24.453 1 93.88 123 LYS A C 1
ATOM 981 O O . LYS A 1 123 ? -4.961 7.52 23.672 1 93.88 123 LYS A O 1
ATOM 986 N N . ASN A 1 124 ? -3.146 8.656 24.469 1 96.62 124 ASN A N 1
ATOM 987 C CA . ASN A 1 124 ? -3.223 9.672 23.438 1 96.62 124 ASN A CA 1
ATOM 988 C C . ASN A 1 124 ? -1.848 9.977 22.844 1 96.62 124 ASN A C 1
ATOM 990 O O . ASN A 1 124 ? -0.869 10.109 23.578 1 96.62 124 ASN A O 1
ATOM 994 N N . TYR A 1 125 ? -1.808 10.023 21.531 1 97.75 125 TYR A N 1
ATOM 995 C CA . TYR A 1 125 ? -0.658 10.664 20.922 1 97.75 125 TYR A CA 1
ATOM 996 C C . TYR A 1 125 ? -0.719 12.18 21.094 1 97.75 125 TYR A C 1
ATOM 998 O O . TYR A 1 125 ? -1.714 12.812 20.734 1 97.75 125 TYR A O 1
ATOM 1006 N N . CYS A 1 126 ? 0.358 12.742 21.594 1 97.75 126 CYS A N 1
ATOM 1007 C CA . CYS A 1 126 ? 0.337 14.172 21.875 1 97.75 126 CYS A CA 1
ATOM 1008 C C . CYS A 1 126 ? 1.557 14.867 21.281 1 97.75 126 CYS A C 1
ATOM 1010 O O . CYS A 1 126 ? 2.643 14.289 21.234 1 97.75 126 CYS A O 1
ATOM 1012 N N . GLY A 1 127 ? 1.357 16.031 20.781 1 97.62 127 GLY A N 1
ATOM 1013 C CA . GLY A 1 127 ? 2.434 16.875 20.281 1 97.62 127 GLY A CA 1
ATOM 1014 C C . GLY A 1 127 ? 2.389 18.281 20.844 1 97.62 127 GLY A C 1
ATOM 1015 O O . GLY A 1 127 ? 1.313 18.875 20.969 1 97.62 127 GLY A O 1
ATOM 1016 N N . LEU A 1 128 ? 3.504 18.781 21.312 1 98 128 LEU A N 1
ATOM 1017 C CA . LEU A 1 128 ? 3.703 20.188 21.688 1 98 128 LEU A CA 1
ATOM 1018 C C . LEU A 1 128 ? 4.59 20.906 20.688 1 98 128 LEU A C 1
ATOM 1020 O O . LEU A 1 128 ? 5.754 20.531 20.5 1 98 128 LEU A O 1
ATOM 1024 N N . PHE A 1 129 ? 3.986 21.844 19.984 1 97.75 129 PHE A N 1
ATOM 1025 C CA . PHE A 1 129 ? 4.723 22.594 18.969 1 97.75 129 PHE A CA 1
ATOM 1026 C C . PHE A 1 129 ? 4.742 24.078 19.297 1 97.75 129 PHE A C 1
ATOM 1028 O O . PHE A 1 129 ? 3.709 24.75 19.234 1 97.75 129 PHE A O 1
ATOM 1035 N N . THR A 1 130 ? 5.852 24.625 19.609 1 96.06 130 THR A N 1
ATOM 1036 C CA . THR A 1 130 ? 6.09 26.047 19.859 1 96.06 130 THR A CA 1
ATOM 1037 C C . THR A 1 130 ? 7.164 26.578 18.906 1 96.06 130 THR A C 1
ATOM 1039 O O . THR A 1 130 ? 7.562 25.891 17.969 1 96.06 130 THR A O 1
ATOM 1042 N N . GLU A 1 131 ? 7.586 27.812 19.125 1 92.31 131 GLU A N 1
ATOM 1043 C CA . GLU A 1 131 ? 8.633 28.391 18.281 1 92.31 131 GLU A CA 1
ATOM 1044 C C . GLU A 1 131 ? 9.969 27.688 18.5 1 92.31 131 GLU A C 1
ATOM 1046 O O . GLU A 1 131 ? 10.781 27.594 17.578 1 92.31 131 GLU A O 1
ATOM 1051 N N . THR A 1 132 ? 10.078 27.109 19.672 1 90.38 132 THR A N 1
ATOM 1052 C CA . THR A 1 132 ? 11.398 26.578 20 1 90.38 132 THR A CA 1
ATOM 1053 C C . THR A 1 132 ? 11.312 25.078 20.297 1 90.38 132 THR A C 1
ATOM 1055 O O . THR A 1 132 ? 12.344 24.406 20.422 1 90.38 132 THR A O 1
ATOM 1058 N N . THR A 1 133 ? 10.07 24.656 20.422 1 89.25 133 THR A N 1
ATOM 1059 C CA . THR A 1 133 ? 9.93 23.281 20.906 1 89.25 133 THR A CA 1
ATOM 1060 C C . THR A 1 133 ? 9.031 22.484 19.969 1 89.25 133 THR A C 1
ATOM 1062 O O . THR A 1 133 ? 8 22.969 19.5 1 89.25 133 THR A O 1
ATOM 1065 N N . SER A 1 134 ? 9.422 21.328 19.562 1 94.19 134 SER A N 1
ATOM 1066 C CA . SER A 1 134 ? 8.617 20.297 18.906 1 94.19 134 SER A CA 1
ATOM 1067 C C . SER A 1 134 ? 8.797 18.938 19.578 1 94.19 134 SER A C 1
ATOM 1069 O O . SER A 1 134 ? 9.836 18.297 19.438 1 94.19 134 SER A O 1
ATOM 1071 N N . GLU A 1 135 ? 7.785 18.562 20.375 1 96.5 135 GLU A N 1
ATOM 1072 C CA . GLU A 1 135 ? 7.859 17.312 21.141 1 96.5 135 GLU A CA 1
ATOM 1073 C C . GLU A 1 135 ? 6.621 16.453 20.906 1 96.5 135 GLU A C 1
ATOM 1075 O O . GLU A 1 135 ? 5.508 16.969 20.812 1 96.5 135 GLU A O 1
ATOM 1080 N N . ILE A 1 136 ? 6.82 15.188 20.766 1 97.44 136 ILE A N 1
ATOM 1081 C CA . ILE A 1 136 ? 5.738 14.227 20.578 1 97.44 136 ILE A CA 1
ATOM 1082 C C . ILE A 1 136 ? 5.852 13.117 21.625 1 97.44 136 ILE A C 1
ATOM 1084 O O . ILE A 1 136 ? 6.949 12.648 21.922 1 97.44 136 ILE A O 1
ATOM 1088 N N . ALA A 1 137 ? 4.73 12.688 22.203 1 96.06 137 ALA A N 1
ATOM 1089 C CA . ALA A 1 137 ? 4.754 11.648 23.219 1 96.06 137 ALA A CA 1
ATOM 1090 C C . ALA A 1 137 ? 3.42 10.906 23.297 1 96.06 137 ALA A C 1
ATOM 1092 O O . ALA A 1 137 ? 2.402 11.414 22.812 1 96.06 137 ALA A O 1
ATOM 1093 N N . LEU A 1 138 ? 3.457 9.719 23.719 1 96.94 138 LEU A N 1
ATOM 1094 C CA . LEU A 1 138 ? 2.26 8.992 24.125 1 96.94 138 LEU A CA 1
ATOM 1095 C C . LEU A 1 138 ? 1.912 9.273 25.578 1 96.94 138 LEU A C 1
ATOM 1097 O O . LEU A 1 138 ? 2.715 9.008 26.469 1 96.94 138 LEU A O 1
ATOM 1101 N N . LEU A 1 139 ? 0.767 9.812 25.781 1 96.69 139 LEU A N 1
ATOM 1102 C CA . LEU A 1 139 ? 0.42 10.25 27.141 1 96.69 139 LEU A CA 1
ATOM 1103 C C . LEU A 1 139 ? -0.93 9.68 27.562 1 96.69 139 LEU A C 1
ATOM 1105 O O . LEU A 1 139 ? -1.842 9.555 26.734 1 96.69 139 LEU A O 1
ATOM 1109 N N . ALA A 1 140 ? -1.039 9.422 28.812 1 96.44 140 ALA A N 1
ATOM 1110 C CA . ALA A 1 140 ? -2.348 9.148 29.391 1 96.44 140 ALA A CA 1
ATOM 1111 C C . ALA A 1 140 ? -3.139 10.438 29.594 1 96.44 140 ALA A C 1
ATOM 1113 O O . ALA A 1 140 ? -2.584 11.531 29.5 1 96.44 140 ALA A O 1
ATOM 1114 N N . LYS A 1 141 ? -4.398 10.25 29.891 1 95.88 141 LYS A N 1
ATOM 1115 C CA . LYS A 1 141 ? -5.309 11.391 29.984 1 95.88 141 LYS A CA 1
ATOM 1116 C C . LYS A 1 141 ? -4.836 12.383 31.047 1 95.88 141 LYS A C 1
ATOM 1118 O O . LYS A 1 141 ? -4.758 13.586 30.781 1 95.88 141 LYS A O 1
ATOM 1123 N N . PRO A 1 142 ? -4.41 11.961 32.219 1 96.81 142 PRO A N 1
ATOM 1124 C CA . PRO A 1 142 ? -3.984 12.922 33.25 1 96.81 142 PRO A CA 1
ATOM 1125 C C . PRO A 1 142 ? -2.734 13.703 32.812 1 96.81 142 PRO A C 1
ATOM 1127 O O . PRO A 1 142 ? -2.615 14.891 33.125 1 96.81 142 PRO A O 1
ATOM 1130 N N . ASP A 1 143 ? -1.848 13.039 32.219 1 97.38 143 ASP A N 1
ATOM 1131 C CA . ASP A 1 143 ? -0.608 13.68 31.781 1 97.38 143 ASP A CA 1
ATOM 1132 C C . ASP A 1 143 ? -0.869 14.68 30.656 1 97.38 143 ASP A C 1
ATOM 1134 O O . ASP A 1 143 ? -0.201 15.711 30.578 1 97.38 143 ASP A O 1
ATOM 1138 N N . PHE A 1 144 ? -1.788 14.367 29.828 1 97.31 144 PHE A N 1
ATOM 1139 C CA . PHE A 1 144 ? -2.182 15.312 28.797 1 97.31 144 PHE A CA 1
ATOM 1140 C C . PHE A 1 144 ? -2.783 16.562 29.406 1 97.31 144 PHE A C 1
ATOM 1142 O O . PHE A 1 144 ? -2.479 17.688 28.984 1 97.31 144 PHE A O 1
ATOM 1149 N N . VAL A 1 145 ? -3.607 16.359 30.375 1 96.94 145 VAL A N 1
ATOM 1150 C CA . VAL A 1 145 ? -4.219 17.484 31.078 1 96.94 145 VAL A CA 1
ATOM 1151 C C . VAL A 1 145 ? -3.133 18.359 31.703 1 96.94 145 VAL A C 1
ATOM 1153 O O . VAL A 1 145 ? -3.188 19.594 31.609 1 96.94 145 VAL A O 1
ATOM 1156 N N . LYS A 1 146 ? -2.203 17.75 32.312 1 97.94 146 LYS A N 1
ATOM 1157 C CA . LYS A 1 146 ? -1.081 18.469 32.906 1 97.94 146 LYS A CA 1
ATOM 1158 C C . LYS A 1 146 ? -0.33 19.281 31.844 1 97.94 146 LYS A C 1
ATOM 1160 O O . LYS A 1 146 ? 0.049 20.422 32.094 1 97.94 146 LYS A O 1
ATOM 1165 N N . LEU A 1 147 ? -0.079 18.641 30.719 1 97.5 147 LEU A N 1
ATOM 1166 C CA . LEU A 1 147 ? 0.599 19.297 29.609 1 97.5 147 LEU A CA 1
ATOM 1167 C C . LEU A 1 147 ? -0.147 20.562 29.188 1 97.5 147 LEU A C 1
ATOM 1169 O O . LEU A 1 147 ? 0.466 21.609 29 1 97.5 147 LEU A O 1
ATOM 1173 N N . CYS A 1 148 ? -1.452 20.438 29.078 1 97.75 148 CYS A N 1
ATOM 1174 C CA . CYS A 1 148 ? -2.273 21.578 28.688 1 97.75 148 CYS A CA 1
ATOM 1175 C C . CYS A 1 148 ? -2.215 22.688 29.734 1 97.75 148 CYS A C 1
ATOM 1177 O O . CYS A 1 148 ? -2.086 23.859 29.406 1 97.75 148 CYS A O 1
ATOM 1179 N N . LYS A 1 149 ? -2.285 22.25 30.953 1 97.88 149 LYS A N 1
ATOM 1180 C CA . LYS A 1 149 ? -2.279 23.219 32.062 1 97.88 149 LYS A CA 1
ATOM 1181 C C . LYS A 1 149 ? -0.961 23.984 32.094 1 97.88 149 LYS A C 1
ATOM 1183 O O . LYS A 1 149 ? -0.936 25.156 32.469 1 97.88 149 LYS A O 1
ATOM 1188 N N . ALA A 1 150 ? 0.059 23.328 31.766 1 96.94 150 ALA A N 1
ATOM 1189 C CA . ALA A 1 150 ? 1.388 23.938 31.781 1 96.94 150 ALA A CA 1
ATOM 1190 C C . ALA A 1 150 ? 1.577 24.891 30.594 1 96.94 150 ALA A C 1
ATOM 1192 O O . ALA A 1 150 ? 2.529 25.672 30.562 1 96.94 150 ALA A O 1
ATOM 1193 N N . ASN A 1 151 ? 0.7 24.797 29.578 1 96.69 151 ASN A N 1
ATOM 1194 C CA . ASN A 1 151 ? 0.784 25.609 28.359 1 96.69 151 ASN A CA 1
ATOM 1195 C C . ASN A 1 151 ? -0.566 26.219 28 1 96.69 151 ASN A C 1
ATOM 1197 O O . ASN A 1 151 ? -1.026 26.094 26.875 1 96.69 151 ASN A O 1
ATOM 1201 N N . THR A 1 152 ? -1.206 26.875 28.906 1 96.19 152 THR A N 1
ATOM 1202 C CA . THR A 1 152 ? -2.58 27.359 28.797 1 96.19 152 THR A CA 1
ATOM 1203 C C . THR A 1 152 ? -2.707 28.391 27.672 1 96.19 152 THR A C 1
ATOM 1205 O O . THR A 1 152 ? -3.807 28.625 27.172 1 96.19 152 THR A O 1
ATOM 1208 N N . GLU A 1 153 ? -1.626 28.984 27.266 1 95.5 153 GLU A N 1
ATOM 1209 C CA . GLU A 1 153 ? -1.657 30.031 26.25 1 95.5 153 GLU A CA 1
ATOM 1210 C C . GLU A 1 153 ? -1.732 29.422 24.844 1 95.5 153 GLU A C 1
ATOM 1212 O O . GLU A 1 153 ? -2.018 30.125 23.875 1 95.5 153 GLU A O 1
ATOM 1217 N N . LEU A 1 154 ? -1.489 28.141 24.719 1 96.75 154 LEU A N 1
ATOM 1218 C CA . LEU A 1 154 ? -1.467 27.5 23.406 1 96.75 154 LEU A CA 1
ATOM 1219 C C . LEU A 1 154 ? -2.828 26.891 23.078 1 96.75 154 LEU A C 1
ATOM 1221 O O . LEU A 1 154 ? -3.496 26.344 23.953 1 96.75 154 LEU A O 1
ATOM 1225 N N . PRO A 1 155 ? -3.248 27.062 21.844 1 96.06 155 PRO A N 1
ATOM 1226 C CA . PRO A 1 155 ? -4.469 26.359 21.438 1 96.06 155 PRO A CA 1
ATOM 1227 C C . PRO A 1 155 ? -4.285 24.844 21.406 1 96.06 155 PRO A C 1
ATOM 1229 O O . PRO A 1 155 ? -3.182 24.344 21.156 1 96.06 155 PRO A O 1
ATOM 1232 N N . VAL A 1 156 ? -5.395 24.156 21.656 1 96.56 156 VAL A N 1
ATOM 1233 C CA . VAL A 1 156 ? -5.379 22.688 21.672 1 96.56 156 VAL A CA 1
ATOM 1234 C C . VAL A 1 156 ? -6.246 22.156 20.531 1 96.56 156 VAL A C 1
ATOM 1236 O O . VAL A 1 156 ? -7.379 22.594 20.344 1 96.56 156 VAL A O 1
ATOM 1239 N N . TYR A 1 157 ? -5.668 21.25 19.766 1 96.12 157 TYR A N 1
ATOM 1240 C CA . TYR A 1 157 ? -6.379 20.578 18.688 1 96.12 157 TYR A CA 1
ATOM 1241 C C . TYR A 1 157 ? -6.469 19.078 18.922 1 96.12 157 TYR A C 1
ATOM 1243 O O . TYR A 1 157 ? -5.457 18.422 19.188 1 96.12 157 TYR A O 1
ATOM 1251 N N . GLU A 1 158 ? -7.707 18.578 18.812 1 95.81 158 GLU A N 1
ATOM 1252 C CA . GLU A 1 158 ? -7.895 17.188 19.188 1 95.81 158 GLU A CA 1
ATOM 1253 C C . GLU A 1 158 ? -8.617 16.406 18.078 1 95.81 158 GLU A C 1
ATOM 1255 O O . GLU A 1 158 ? -9.695 16.812 17.641 1 95.81 158 GLU A O 1
ATOM 1260 N N . ASN A 1 159 ? -8.023 15.359 17.594 1 95.81 159 ASN A N 1
ATOM 1261 C CA . ASN A 1 159 ? -8.672 14.336 16.781 1 95.81 159 ASN A CA 1
ATOM 1262 C C . ASN A 1 159 ? -9.234 14.922 15.492 1 95.81 159 ASN A C 1
ATOM 1264 O O . ASN A 1 159 ? -10.258 14.453 14.984 1 95.81 159 ASN A O 1
ATOM 1268 N N . PHE A 1 160 ? -8.57 15.977 15.117 1 94.38 160 PHE A N 1
ATOM 1269 C CA . PHE A 1 160 ? -9.023 16.672 13.922 1 94.38 160 PHE A CA 1
ATOM 1270 C C . PHE A 1 160 ? -10.484 17.078 14.055 1 94.38 160 PHE A C 1
ATOM 1272 O O . PHE A 1 160 ? -11.227 17.109 13.07 1 94.38 160 PHE A O 1
ATOM 1279 N N . GLU A 1 161 ? -10.727 17.25 15.375 1 87.44 161 GLU A N 1
ATOM 1280 C CA . GLU A 1 161 ? -12.094 17.703 15.633 1 87.44 161 GLU A CA 1
ATOM 1281 C C . GLU A 1 161 ? -12.219 19.203 15.43 1 87.44 161 GLU A C 1
ATOM 1283 O O . GLU A 1 161 ? -11.289 19.969 15.703 1 87.44 161 GLU A O 1
ATOM 1288 N N . ASN A 1 162 ? -13.07 19.703 14.602 1 76.62 162 ASN A N 1
ATOM 1289 C CA . ASN A 1 162 ? -13.367 21.109 14.352 1 76.62 162 ASN A CA 1
ATOM 1290 C C . ASN A 1 162 ? -12.523 21.672 13.211 1 76.62 162 ASN A C 1
ATOM 1292 O O . ASN A 1 162 ? -12.031 22.797 13.289 1 76.62 162 ASN A O 1
ATOM 1296 N N . ILE A 1 163 ? -12.023 20.703 12.594 1 76.5 163 ILE A N 1
ATOM 1297 C CA . ILE A 1 163 ? -11.359 21.141 11.367 1 76.5 163 ILE A CA 1
ATOM 1298 C C . ILE A 1 163 ? -12.406 21.469 10.305 1 76.5 163 ILE A C 1
ATOM 1300 O O . ILE A 1 163 ? -13.312 20.672 10.055 1 76.5 163 ILE A O 1
ATOM 1304 N N . ASP A 1 164 ? -12.383 22.75 9.977 1 72.62 164 ASP A N 1
ATOM 1305 C CA . ASP A 1 164 ? -13.375 23.156 8.992 1 72.62 164 ASP A CA 1
ATOM 1306 C C . ASP A 1 164 ? -13.062 22.578 7.613 1 72.62 164 ASP A C 1
ATOM 1308 O O . ASP A 1 164 ? -13.969 22.156 6.895 1 72.62 164 ASP A O 1
ATOM 1312 N N . SER A 1 165 ? -11.883 22.562 7.188 1 88.75 165 SER A N 1
ATOM 1313 C CA . SER A 1 165 ? -11.477 22.156 5.848 1 88.75 165 SER A CA 1
ATOM 1314 C C . SER A 1 165 ? -10.086 21.531 5.863 1 88.75 165 SER A C 1
ATOM 1316 O O . SER A 1 165 ? -9.117 22.188 6.246 1 88.75 165 SER A O 1
ATOM 1318 N N . ILE A 1 166 ? -10.031 20.297 5.445 1 92.56 166 ILE A N 1
ATOM 1319 C CA . ILE A 1 166 ? -8.727 19.625 5.383 1 92.56 166 ILE A CA 1
ATOM 1320 C C . ILE A 1 166 ? -7.828 20.359 4.387 1 92.56 166 ILE A C 1
ATOM 1322 O O . ILE A 1 166 ? -6.613 20.438 4.59 1 92.56 166 ILE A O 1
ATOM 1326 N N . GLU A 1 167 ? -8.492 20.844 3.338 1 94.31 167 GLU A N 1
ATOM 1327 C CA . GLU A 1 167 ? -7.711 21.578 2.344 1 94.31 167 GLU A CA 1
ATOM 1328 C C . GLU A 1 167 ? -7.059 22.812 2.959 1 94.31 167 GLU A C 1
ATOM 1330 O O . GLU A 1 167 ? -5.918 23.156 2.631 1 94.31 167 GLU A O 1
ATOM 1335 N N . GLU A 1 168 ? -7.801 23.531 3.801 1 93.75 168 GLU A N 1
ATOM 1336 C CA . GLU A 1 168 ? -7.242 24.688 4.473 1 93.75 168 GLU A CA 1
ATOM 1337 C C . GLU A 1 168 ? -6.102 24.297 5.406 1 93.75 168 GLU A C 1
ATOM 1339 O O . GLU A 1 168 ? -5.086 25 5.48 1 93.75 168 GLU A O 1
ATOM 1344 N N . LEU A 1 169 ? -6.359 23.219 6.113 1 95.06 169 LEU A N 1
ATOM 1345 C CA . LEU A 1 169 ? -5.309 22.719 6.992 1 95.06 169 LEU A CA 1
ATOM 1346 C C . LEU A 1 169 ? -4.055 22.375 6.195 1 95.06 169 LEU A C 1
ATOM 1348 O O . LEU A 1 169 ? -2.943 22.719 6.602 1 95.06 169 LEU A O 1
ATOM 1352 N N . PHE A 1 170 ? -4.23 21.719 5.055 1 97.25 170 PHE A N 1
ATOM 1353 C CA . PHE A 1 170 ? -3.125 21.359 4.176 1 97.25 170 PHE A CA 1
ATOM 1354 C C . PHE A 1 170 ? -2.406 22.609 3.672 1 97.25 170 PHE A C 1
ATOM 1356 O O . PHE A 1 170 ? -1.188 22.719 3.812 1 97.25 170 PHE A O 1
ATOM 1363 N N . LEU A 1 171 ? -3.152 23.547 3.217 1 96.69 171 LEU A N 1
ATOM 1364 C CA . LEU A 1 171 ? -2.576 24.75 2.646 1 96.69 171 LEU A CA 1
ATOM 1365 C C . LEU A 1 171 ? -1.799 25.531 3.701 1 96.69 171 LEU A C 1
ATOM 1367 O O . LEU A 1 171 ? -0.712 26.047 3.424 1 96.69 171 LEU A O 1
ATOM 1371 N N . ASN A 1 172 ? -2.352 25.609 4.891 1 95.31 172 ASN A N 1
ATOM 1372 C CA . ASN A 1 172 ? -1.714 26.359 5.969 1 95.31 172 ASN A CA 1
ATOM 1373 C C . ASN A 1 172 ? -0.423 25.688 6.43 1 95.31 172 ASN A C 1
ATOM 1375 O O . ASN A 1 172 ? 0.422 26.328 7.059 1 95.31 172 ASN A O 1
ATOM 1379 N N . ASN A 1 173 ? -0.275 24.375 6.105 1 96.81 173 ASN A N 1
ATOM 1380 C CA . ASN A 1 173 ? 0.891 23.625 6.574 1 96.81 173 ASN A CA 1
ATOM 1381 C C . ASN A 1 173 ? 1.841 23.297 5.426 1 96.81 173 ASN A C 1
ATOM 1383 O O . ASN A 1 173 ? 2.885 22.672 5.641 1 96.81 173 ASN A O 1
ATOM 1387 N N . ILE A 1 174 ? 1.495 23.672 4.227 1 97.88 174 ILE A N 1
ATOM 1388 C CA . ILE A 1 174 ? 2.164 23.172 3.027 1 97.88 174 ILE A CA 1
ATOM 1389 C C . ILE A 1 174 ? 3.666 23.438 3.129 1 97.88 174 ILE A C 1
ATOM 1391 O O . ILE A 1 174 ? 4.477 22.609 2.707 1 97.88 174 ILE A O 1
ATOM 1395 N N . GLU A 1 175 ? 4.102 24.531 3.76 1 96.56 175 GLU A N 1
ATOM 1396 C CA . GLU A 1 175 ? 5.512 24.891 3.855 1 96.56 175 GLU A CA 1
ATOM 1397 C C . GLU A 1 175 ? 6.199 24.141 4.988 1 96.56 175 GLU A C 1
ATOM 1399 O O . GLU A 1 175 ? 7.426 24.188 5.113 1 96.56 175 GLU A O 1
ATOM 1404 N N . ARG A 1 176 ? 5.453 23.438 5.789 1 96.94 176 ARG A N 1
ATOM 1405 C CA . ARG A 1 176 ? 6.012 22.719 6.93 1 96.94 176 ARG A CA 1
ATOM 1406 C C . ARG A 1 176 ? 6.305 21.266 6.57 1 96.94 176 ARG A C 1
ATOM 1408 O O . ARG A 1 176 ? 6.98 20.562 7.324 1 96.94 176 ARG A O 1
ATOM 1415 N N . PHE A 1 177 ? 5.73 20.797 5.453 1 98.31 177 PHE A N 1
ATOM 1416 C CA . PHE A 1 177 ? 6.07 19.453 4.984 1 98.31 177 PHE A CA 1
ATOM 1417 C C . PHE A 1 177 ? 7.551 19.375 4.625 1 98.31 177 PHE A C 1
ATOM 1419 O O . PHE A 1 177 ? 8.109 20.297 4.039 1 98.31 177 PHE A O 1
ATOM 1426 N N . GLU A 1 178 ? 8.125 18.281 4.988 1 98 178 GLU A N 1
ATOM 1427 C CA . GLU A 1 178 ? 9.547 18.094 4.742 1 98 178 GLU A CA 1
ATOM 1428 C C . GLU A 1 178 ? 9.789 17.203 3.525 1 98 178 GLU A C 1
ATOM 1430 O O . GLU A 1 178 ? 9.125 16.188 3.355 1 98 178 GLU A O 1
ATOM 1435 N N . LEU A 1 179 ? 10.719 17.641 2.732 1 98.44 179 LEU A N 1
ATOM 1436 C CA . LEU A 1 179 ? 11.109 16.875 1.556 1 98.44 179 LEU A CA 1
ATOM 1437 C C . LEU A 1 179 ? 11.703 15.523 1.955 1 98.44 179 LEU A C 1
ATOM 1439 O O . LEU A 1 179 ? 12.57 15.453 2.832 1 98.44 179 LEU A O 1
ATOM 1443 N N . VAL A 1 180 ? 11.164 14.461 1.354 1 97.69 180 VAL A N 1
ATOM 1444 C CA . VAL A 1 180 ? 11.75 13.133 1.459 1 97.69 180 VAL A CA 1
ATOM 1445 C C . VAL A 1 180 ? 12.648 12.867 0.252 1 97.69 180 VAL A C 1
ATOM 1447 O O . VAL A 1 180 ? 12.164 12.5 -0.821 1 97.69 180 VAL A O 1
ATOM 1450 N N . GLU A 1 181 ? 13.898 13.047 0.397 1 95.25 181 GLU A N 1
ATOM 1451 C CA . GLU A 1 181 ? 14.836 13.039 -0.721 1 95.25 181 GLU A CA 1
ATOM 1452 C C . GLU A 1 181 ? 14.75 11.734 -1.506 1 95.25 181 GLU A C 1
ATOM 1454 O O . GLU A 1 181 ? 14.797 11.734 -2.738 1 95.25 181 GLU A O 1
ATOM 1459 N N . ASN A 1 182 ? 14.727 10.633 -0.76 1 92.88 182 ASN A N 1
ATOM 1460 C CA . ASN A 1 182 ? 14.477 9.305 -1.312 1 92.88 182 ASN A CA 1
ATOM 1461 C C . ASN A 1 182 ? 13.18 8.711 -0.772 1 92.88 182 ASN A C 1
ATOM 1463 O O . ASN A 1 182 ? 13.062 8.453 0.427 1 92.88 182 ASN A O 1
ATOM 1467 N N . PRO A 1 183 ? 12.219 8.57 -1.656 1 92.75 183 PRO A N 1
ATOM 1468 C CA . PRO A 1 183 ? 10.93 8.07 -1.192 1 92.75 183 PRO A CA 1
ATOM 1469 C C . PRO A 1 183 ? 11.055 6.852 -0.282 1 92.75 183 PRO A C 1
ATOM 1471 O O . PRO A 1 183 ? 10.227 6.648 0.608 1 92.75 183 PRO A O 1
ATOM 1474 N N . GLN A 1 184 ? 12.07 6.102 -0.453 1 89.94 184 GLN A N 1
ATOM 1475 C CA . GLN A 1 184 ? 12.266 4.898 0.347 1 89.94 184 GLN A CA 1
ATOM 1476 C C . GLN A 1 184 ? 12.609 5.246 1.793 1 89.94 184 GLN A C 1
ATOM 1478 O O . GLN A 1 184 ? 12.523 4.391 2.678 1 89.94 184 GLN A O 1
ATOM 1483 N N . ASN A 1 185 ? 12.984 6.461 2.029 1 92.38 185 ASN A N 1
ATOM 1484 C CA . ASN A 1 185 ? 13.359 6.91 3.367 1 92.38 185 ASN A CA 1
ATOM 1485 C C . ASN A 1 185 ? 12.156 7.422 4.145 1 92.38 185 ASN A C 1
ATOM 1487 O O . ASN A 1 185 ? 12.281 7.828 5.301 1 92.38 185 ASN A O 1
ATOM 1491 N N . LEU A 1 186 ? 10.984 7.41 3.488 1 95.25 186 LEU A N 1
ATOM 1492 C CA . LEU A 1 186 ? 9.773 7.812 4.207 1 95.25 186 LEU A CA 1
ATOM 1493 C C . LEU A 1 186 ? 9.555 6.934 5.43 1 95.25 186 LEU A C 1
ATOM 1495 O O . LEU A 1 186 ? 9.453 5.707 5.312 1 95.25 186 LEU A O 1
ATOM 1499 N N . GLU A 1 187 ? 9.508 7.531 6.586 1 92.31 187 GLU A N 1
ATOM 1500 C CA . GLU A 1 187 ? 9.32 6.816 7.848 1 92.31 187 GLU A CA 1
ATOM 1501 C C . GLU A 1 187 ? 8.023 7.238 8.531 1 92.31 187 GLU A C 1
ATOM 1503 O O . GLU A 1 187 ? 7.715 8.43 8.609 1 92.31 187 GLU A O 1
ATOM 1508 N N . LEU A 1 188 ? 7.344 6.23 8.945 1 93.75 188 LEU A N 1
ATOM 1509 C CA . LEU A 1 188 ? 6.121 6.496 9.703 1 93.75 188 LEU A CA 1
ATOM 1510 C C . LEU A 1 188 ? 6.441 6.797 11.164 1 93.75 188 LEU A C 1
ATOM 1512 O O . LEU A 1 188 ? 7.492 6.398 11.664 1 93.75 188 LEU A O 1
ATOM 1516 N N . LEU A 1 189 ? 5.609 7.535 11.734 1 93.12 189 LEU A N 1
ATOM 1517 C CA . LEU A 1 189 ? 5.766 7.855 13.148 1 93.12 189 LEU A CA 1
ATOM 1518 C C . LEU A 1 189 ? 4.984 6.875 14.016 1 93.12 189 LEU A C 1
ATOM 1520 O O . LEU A 1 189 ? 3.77 7.008 14.172 1 93.12 189 LEU A O 1
ATOM 1524 N N . TYR A 1 190 ? 5.734 5.93 14.602 1 87.06 190 TYR A N 1
ATOM 1525 C CA . TYR A 1 190 ? 5.137 4.945 15.492 1 87.06 190 TYR A CA 1
ATOM 1526 C C . TYR A 1 190 ? 5.43 5.285 16.953 1 87.06 190 TYR A C 1
ATOM 1528 O O . TYR A 1 190 ? 6.594 5.41 17.344 1 87.06 190 TYR A O 1
ATOM 1536 N N . LEU A 1 191 ? 4.398 5.523 17.656 1 86.69 191 LEU A N 1
ATOM 1537 C CA . LEU A 1 191 ? 4.57 5.824 19.078 1 86.69 191 LEU A CA 1
ATOM 1538 C C . LEU A 1 191 ? 4.02 4.695 19.938 1 86.69 191 LEU A C 1
ATOM 1540 O O . LEU A 1 191 ? 4.219 4.691 21.156 1 86.69 191 LEU A O 1
ATOM 1544 N N . LYS A 1 192 ? 3.238 3.854 19.375 1 78.88 192 LYS A N 1
ATOM 1545 C CA . LYS A 1 192 ? 2.723 2.654 20.031 1 78.88 192 LYS A CA 1
ATOM 1546 C C . LYS A 1 192 ? 3.188 1.393 19.297 1 78.88 192 LYS A C 1
AT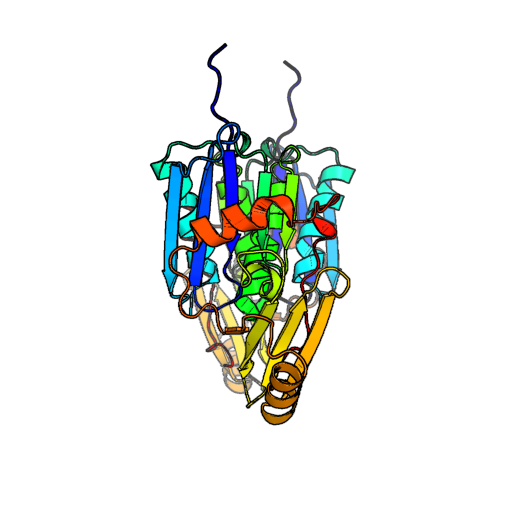OM 1548 O O . LYS A 1 192 ? 3.348 1.395 18.078 1 78.88 192 LYS A O 1
ATOM 1553 N N . ASP A 1 193 ? 3.693 0.422 20.094 1 63.97 193 ASP A N 1
ATOM 1554 C CA . ASP A 1 193 ? 4.035 -0.849 19.453 1 63.97 193 ASP A CA 1
ATOM 1555 C C . ASP A 1 193 ? 2.85 -1.413 18.688 1 63.97 193 ASP A C 1
ATOM 1557 O O . ASP A 1 193 ? 1.704 -1.312 19.125 1 63.97 193 ASP A O 1
ATOM 1561 N N . PRO A 1 194 ? 3.008 -1.835 17.5 1 56.12 194 PRO A N 1
ATOM 1562 C CA . PRO A 1 194 ? 1.904 -2.484 16.797 1 56.12 194 PRO A CA 1
ATOM 1563 C C . PRO A 1 194 ? 1.284 -3.631 17.594 1 56.12 194 PRO A C 1
ATOM 1565 O O . PRO A 1 194 ? 1.975 -4.293 18.375 1 56.12 194 PRO A O 1
ATOM 1568 N N . VAL A 1 195 ? -0.028 -3.58 17.828 1 45.94 195 VAL A N 1
ATOM 1569 C CA . VAL A 1 195 ? -0.652 -4.691 18.531 1 45.94 195 VAL A CA 1
ATOM 1570 C C . VAL A 1 195 ? -0.449 -5.984 17.75 1 45.94 195 VAL A C 1
ATOM 1572 O O . VAL A 1 195 ? -0.774 -6.055 16.562 1 45.94 195 VAL A O 1
ATOM 1575 N N . ASN A 1 196 ? 0.622 -6.785 17.953 1 39.56 196 ASN A N 1
ATOM 1576 C CA . ASN A 1 196 ? 0.732 -8.117 17.359 1 39.56 196 ASN A CA 1
ATOM 1577 C C . ASN A 1 196 ? -0.573 -8.898 17.5 1 39.56 196 ASN A C 1
ATOM 1579 O O . ASN A 1 196 ? -1.264 -8.789 18.516 1 39.56 196 ASN A O 1
ATOM 1583 N N . MET B 1 1 ? 15.023 4.488 -34 1 32.5 1 MET B N 1
ATOM 1584 C CA . MET B 1 1 ? 14.039 4.559 -32.938 1 32.5 1 MET B CA 1
ATOM 1585 C C . MET B 1 1 ? 14.516 3.781 -31.703 1 32.5 1 MET B C 1
ATOM 1587 O O . MET B 1 1 ? 14.836 2.596 -31.797 1 32.5 1 MET B O 1
ATOM 1591 N N . ARG B 1 2 ? 15.234 4.344 -30.828 1 41.41 2 ARG B N 1
ATOM 1592 C CA . ARG B 1 2 ? 15.875 3.562 -29.781 1 41.41 2 ARG B CA 1
ATOM 1593 C C . ARG B 1 2 ? 14.906 2.547 -29.188 1 41.41 2 ARG B C 1
ATOM 1595 O O . ARG B 1 2 ? 13.844 2.918 -28.688 1 41.41 2 ARG B O 1
ATOM 1602 N N . PHE B 1 3 ? 14.711 1.365 -29.625 1 52.19 3 PHE B N 1
ATOM 1603 C CA . PHE B 1 3 ? 13.82 0.28 -29.219 1 52.19 3 PHE B CA 1
ATOM 1604 C C . PHE B 1 3 ? 13.914 0.023 -27.719 1 52.19 3 PHE B C 1
ATOM 1606 O O . PHE B 1 3 ? 14.922 -0.488 -27.234 1 52.19 3 PHE B O 1
ATOM 1613 N N . PHE B 1 4 ? 13.195 0.802 -26.906 1 72.06 4 PHE B N 1
ATOM 1614 C CA . PHE B 1 4 ? 13.273 0.543 -25.469 1 72.06 4 PHE B CA 1
ATOM 1615 C C . PHE B 1 4 ? 12.711 -0.834 -25.141 1 72.06 4 PHE B C 1
ATOM 1617 O O . PHE B 1 4 ? 11.68 -1.237 -25.672 1 72.06 4 PHE B O 1
ATOM 1624 N N . ASN B 1 5 ? 13.609 -1.697 -24.609 1 88.5 5 ASN B N 1
ATOM 1625 C CA . ASN B 1 5 ? 13.164 -2.99 -24.094 1 88.5 5 ASN B CA 1
ATOM 1626 C C . ASN B 1 5 ? 11.945 -2.844 -23.188 1 88.5 5 ASN B C 1
ATOM 1628 O O . ASN B 1 5 ? 11.797 -1.836 -22.5 1 88.5 5 ASN B O 1
ATOM 1632 N N . LYS B 1 6 ? 10.953 -3.66 -23.406 1 96.44 6 LYS B N 1
ATOM 1633 C CA . LYS B 1 6 ? 9.773 -3.717 -22.531 1 96.44 6 LYS B CA 1
ATOM 1634 C C . LYS B 1 6 ? 9.875 -4.871 -21.547 1 96.44 6 LYS B C 1
ATOM 1636 O O . LYS B 1 6 ? 10.617 -5.832 -21.781 1 96.44 6 LYS B O 1
ATOM 1641 N N . TYR B 1 7 ? 9.117 -4.754 -20.453 1 98.38 7 TYR B N 1
ATOM 1642 C CA . TYR B 1 7 ? 9.328 -5.711 -19.375 1 98.38 7 TYR B CA 1
ATOM 1643 C C . TYR B 1 7 ? 8 -6.176 -18.781 1 98.38 7 TYR B C 1
ATOM 1645 O O . TYR B 1 7 ? 6.969 -5.52 -18.969 1 98.38 7 TYR B O 1
ATOM 1653 N N . LYS B 1 8 ? 8.023 -7.332 -18.188 1 98.62 8 LYS B N 1
ATOM 1654 C CA . LYS B 1 8 ? 7.031 -7.848 -17.25 1 98.62 8 LYS B CA 1
ATOM 1655 C C . LYS B 1 8 ? 7.578 -7.852 -15.82 1 98.62 8 LYS B C 1
ATOM 1657 O O . LYS B 1 8 ? 8.742 -8.188 -15.602 1 98.62 8 LYS B O 1
ATOM 1662 N N . LEU B 1 9 ? 6.773 -7.438 -14.891 1 98.62 9 LEU B N 1
ATOM 1663 C CA . LEU B 1 9 ? 7.176 -7.379 -13.492 1 98.62 9 LEU B CA 1
ATOM 1664 C C . LEU B 1 9 ? 6.234 -8.203 -12.617 1 98.62 9 LEU B C 1
ATOM 1666 O O . LEU B 1 9 ? 5.012 -8.047 -12.695 1 98.62 9 LEU B O 1
ATOM 1670 N N . PHE B 1 10 ? 6.781 -9.133 -11.898 1 98.81 10 PHE B N 1
ATOM 1671 C CA . PHE B 1 10 ? 6.031 -9.953 -10.953 1 98.81 10 PHE B CA 1
ATOM 1672 C C . PHE B 1 10 ? 6.383 -9.578 -9.516 1 98.81 10 PHE B C 1
ATOM 1674 O O . PHE B 1 10 ? 7.562 -9.43 -9.18 1 98.81 10 PHE B O 1
ATOM 1681 N N . LEU B 1 11 ? 5.398 -9.367 -8.664 1 98.31 11 LEU B N 1
ATOM 1682 C CA . LEU B 1 11 ? 5.562 -9.07 -7.242 1 98.31 11 LEU B CA 1
ATOM 1683 C C . LEU B 1 11 ? 4.703 -10 -6.391 1 98.31 11 LEU B C 1
ATOM 1685 O O . LEU B 1 11 ? 3.504 -10.148 -6.637 1 98.31 11 LEU B O 1
ATOM 1689 N N . ASP B 1 12 ? 5.301 -10.648 -5.398 1 97.44 12 ASP B N 1
ATOM 1690 C CA . ASP B 1 12 ? 4.605 -11.492 -4.434 1 97.44 12 ASP B CA 1
ATOM 1691 C C . ASP B 1 12 ? 5.156 -11.281 -3.023 1 97.44 12 ASP B C 1
ATOM 1693 O O . ASP B 1 12 ? 6.371 -11.344 -2.811 1 97.44 12 ASP B O 1
ATOM 1697 N N . CYS B 1 13 ? 4.352 -10.945 -2.129 1 95.25 13 CYS B N 1
ATOM 1698 C CA . CYS B 1 13 ? 4.773 -10.867 -0.734 1 95.25 13 CYS B CA 1
ATOM 1699 C C . CYS B 1 13 ? 3.656 -11.32 0.2 1 95.25 13 CYS B C 1
ATOM 1701 O O . CYS B 1 13 ? 3.521 -10.797 1.309 1 95.25 13 CYS B O 1
ATOM 1703 N N . ALA B 1 14 ? 2.828 -12.211 -0.308 1 93.75 14 ALA B N 1
ATOM 1704 C CA . ALA B 1 14 ? 1.631 -12.656 0.403 1 93.75 14 ALA B CA 1
ATOM 1705 C C . ALA B 1 14 ? 1.984 -13.648 1.505 1 93.75 14 ALA B C 1
ATOM 1707 O O . ALA B 1 14 ? 1.174 -13.914 2.396 1 93.75 14 ALA B O 1
ATOM 1708 N N . TYR B 1 15 ? 3.139 -14.289 1.447 1 92.38 15 TYR B N 1
ATOM 1709 C CA . TYR B 1 15 ? 3.449 -15.312 2.438 1 92.38 15 TYR B CA 1
ATOM 1710 C C . TYR B 1 15 ? 4.836 -15.094 3.033 1 92.38 15 TYR B C 1
ATOM 1712 O O . TYR B 1 15 ? 5.152 -13.992 3.49 1 92.38 15 TYR B O 1
ATOM 1720 N N . LYS B 1 16 ? 5.75 -15.961 3.07 1 91.69 16 LYS B N 1
ATOM 1721 C CA . LYS B 1 16 ? 6.969 -15.922 3.869 1 91.69 16 LYS B CA 1
ATOM 1722 C C . LYS B 1 16 ? 8.07 -15.148 3.152 1 91.69 16 LYS B C 1
ATOM 1724 O O . LYS B 1 16 ? 9.062 -14.75 3.77 1 91.69 16 LYS B O 1
ATOM 1729 N N . HIS B 1 17 ? 7.934 -14.891 1.908 1 93.5 17 HIS B N 1
ATOM 1730 C CA . HIS B 1 17 ? 8.992 -14.234 1.146 1 93.5 17 HIS B CA 1
ATOM 1731 C C . HIS B 1 17 ? 8.438 -13.078 0.315 1 93.5 17 HIS B C 1
ATOM 1733 O O . HIS B 1 17 ? 7.289 -13.125 -0.129 1 93.5 17 HIS B O 1
ATOM 1739 N N . LEU B 1 18 ? 9.281 -12.047 0.203 1 96 18 LEU B N 1
ATOM 1740 C CA . LEU B 1 18 ? 9.117 -11.078 -0.875 1 96 18 LEU B CA 1
ATOM 1741 C C . LEU B 1 18 ? 9.781 -11.562 -2.154 1 96 18 LEU B C 1
ATOM 1743 O O . LEU B 1 18 ? 10.984 -11.859 -2.158 1 96 18 LEU B O 1
ATOM 1747 N N . ASN B 1 19 ? 9.062 -11.719 -3.15 1 96.75 19 ASN B N 1
ATOM 1748 C CA . ASN B 1 19 ? 9.555 -12.156 -4.449 1 96.75 19 ASN B CA 1
ATOM 1749 C C . ASN B 1 19 ? 9.328 -11.102 -5.527 1 96.75 19 ASN B C 1
ATOM 1751 O O . ASN B 1 19 ? 8.203 -10.617 -5.695 1 96.75 19 ASN B O 1
ATOM 1755 N N . ILE B 1 20 ? 10.344 -10.719 -6.219 1 97.88 20 ILE B N 1
ATOM 1756 C CA . ILE B 1 20 ? 10.281 -9.836 -7.375 1 97.88 20 ILE B CA 1
ATOM 1757 C C . ILE B 1 20 ? 10.961 -10.5 -8.57 1 97.88 20 ILE B C 1
ATOM 1759 O O . ILE B 1 20 ? 12.086 -10.992 -8.461 1 97.88 20 ILE B O 1
ATOM 1763 N N . VAL B 1 21 ? 10.281 -10.586 -9.695 1 98.69 21 VAL B N 1
ATOM 1764 C CA . VAL B 1 21 ? 10.867 -11.117 -10.922 1 98.69 21 VAL B CA 1
ATOM 1765 C C . VAL B 1 21 ? 10.648 -10.133 -12.07 1 98.69 21 VAL B C 1
ATOM 1767 O O . VAL B 1 21 ? 9.531 -9.664 -12.289 1 98.69 21 VAL B O 1
ATOM 1770 N N . LEU B 1 22 ? 11.672 -9.758 -12.703 1 98.62 22 LEU B N 1
ATOM 1771 C CA . LEU B 1 22 ? 11.656 -8.906 -13.891 1 98.62 22 LEU B CA 1
ATOM 1772 C C . LEU B 1 22 ? 11.961 -9.719 -15.141 1 98.62 22 LEU B C 1
ATOM 1774 O O . LEU B 1 22 ? 13.023 -10.336 -15.242 1 98.62 22 LEU B O 1
ATOM 1778 N N . LEU B 1 23 ? 11.023 -9.734 -16.094 1 98.5 23 LEU B N 1
ATOM 1779 C CA . LEU B 1 23 ? 11.203 -10.477 -17.328 1 98.5 23 LEU B CA 1
ATOM 1780 C C . LEU B 1 23 ? 11.312 -9.523 -18.516 1 98.5 23 LEU B C 1
ATOM 1782 O O . LEU B 1 23 ? 10.672 -8.469 -18.531 1 98.5 23 LEU B O 1
ATOM 1786 N N . ASP B 1 24 ? 12.039 -9.977 -19.484 1 98 24 ASP B N 1
ATOM 1787 C CA . ASP B 1 24 ? 11.914 -9.359 -20.812 1 98 24 ASP B CA 1
ATOM 1788 C C . ASP B 1 24 ? 10.531 -9.602 -21.406 1 98 24 ASP B C 1
ATOM 1790 O O . ASP B 1 24 ? 10.031 -10.727 -21.391 1 98 24 ASP B O 1
ATOM 1794 N N . PHE B 1 25 ? 10.016 -8.617 -21.938 1 97.38 25 PHE B N 1
ATOM 1795 C CA . PHE B 1 25 ? 8.633 -8.672 -22.375 1 97.38 25 PHE B CA 1
ATOM 1796 C C . PHE B 1 25 ? 8.469 -9.672 -23.516 1 97.38 25 PHE B C 1
ATOM 1798 O O . PHE B 1 25 ? 7.52 -10.445 -23.547 1 97.38 25 PHE B O 1
ATOM 1805 N N . LYS B 1 26 ? 9.359 -9.68 -24.453 1 95.5 26 LYS B N 1
ATOM 1806 C CA . LYS B 1 26 ? 9.242 -10.461 -25.688 1 95.5 26 LYS B CA 1
ATOM 1807 C C . LYS B 1 26 ? 9.664 -11.906 -25.453 1 95.5 26 LYS B C 1
ATOM 1809 O O . LYS B 1 26 ? 8.969 -12.836 -25.875 1 95.5 26 LYS B O 1
ATOM 1814 N N . THR B 1 27 ? 10.695 -12.148 -24.719 1 96.25 27 THR B N 1
ATOM 1815 C CA . THR B 1 27 ? 11.289 -13.477 -24.656 1 96.25 27 THR B CA 1
ATOM 1816 C C . THR B 1 27 ? 10.898 -14.188 -23.359 1 96.25 27 THR B C 1
ATOM 1818 O O . THR B 1 27 ? 11.102 -15.391 -23.219 1 96.25 27 THR B O 1
ATOM 1821 N N . ASN B 1 28 ? 10.398 -13.477 -22.406 1 96.81 28 ASN B N 1
ATOM 1822 C CA . ASN B 1 28 ? 10.109 -13.992 -21.062 1 96.81 28 ASN B CA 1
ATOM 1823 C C . ASN B 1 28 ? 11.367 -14.5 -20.375 1 96.81 28 ASN B C 1
ATOM 1825 O O . ASN B 1 28 ? 11.305 -15.375 -19.516 1 96.81 28 ASN B O 1
ATOM 1829 N N . THR B 1 29 ? 12.477 -13.977 -20.812 1 97.25 29 THR B N 1
ATOM 1830 C CA . THR B 1 29 ? 13.719 -14.297 -20.125 1 97.25 29 THR B CA 1
ATOM 1831 C C . THR B 1 29 ? 13.852 -13.469 -18.844 1 97.25 29 THR B C 1
ATOM 1833 O O . THR B 1 29 ? 13.531 -12.281 -18.828 1 97.25 29 THR B O 1
ATOM 1836 N N . VAL B 1 30 ? 14.391 -14.156 -17.828 1 97.94 30 VAL B N 1
ATOM 1837 C CA . VAL B 1 30 ? 14.578 -13.477 -16.547 1 97.94 30 VAL B CA 1
ATOM 1838 C C . VAL B 1 30 ? 15.703 -12.445 -16.672 1 97.94 30 VAL B C 1
ATOM 1840 O O . VAL B 1 30 ? 16.844 -12.797 -17 1 97.94 30 VAL B O 1
ATOM 1843 N N . VAL B 1 31 ? 15.391 -11.188 -16.469 1 98.19 31 VAL B N 1
ATOM 1844 C CA . VAL B 1 31 ? 16.375 -10.109 -16.453 1 98.19 31 VAL B CA 1
ATOM 1845 C C . VAL B 1 31 ? 17 -10.008 -15.062 1 98.19 31 VAL B C 1
ATOM 1847 O O . VAL B 1 31 ? 18.219 -9.867 -14.945 1 98.19 31 VAL B O 1
ATOM 1850 N N . ASP B 1 32 ? 16.219 -10.055 -14.031 1 98.31 32 ASP B N 1
ATOM 1851 C CA . ASP B 1 32 ? 16.641 -10.023 -12.633 1 98.31 32 ASP B CA 1
ATOM 1852 C C . ASP B 1 32 ? 15.547 -10.57 -11.719 1 98.31 32 ASP B C 1
ATOM 1854 O O . ASP B 1 32 ? 14.398 -10.695 -12.133 1 98.31 32 ASP B O 1
ATOM 1858 N N . GLN B 1 33 ? 15.922 -11.008 -10.555 1 97.88 33 GLN B N 1
ATOM 1859 C CA . GLN B 1 33 ? 14.977 -11.516 -9.57 1 97.88 33 GLN B CA 1
ATOM 1860 C C . GLN B 1 33 ? 15.508 -11.344 -8.156 1 97.88 33 GLN B C 1
ATOM 1862 O O . GLN B 1 33 ? 16.719 -11.195 -7.949 1 97.88 33 GLN B O 1
ATOM 1867 N N . LEU B 1 34 ? 14.617 -11.289 -7.238 1 96.5 34 LEU B N 1
ATOM 1868 C CA . LEU B 1 34 ? 14.945 -11.164 -5.82 1 96.5 34 LEU B CA 1
ATOM 1869 C C . LEU B 1 34 ? 13.977 -11.992 -4.969 1 96.5 34 LEU B C 1
ATOM 1871 O O . LEU B 1 34 ? 12.766 -11.969 -5.199 1 96.5 34 LEU B O 1
ATOM 1875 N N . THR B 1 35 ? 14.477 -12.852 -4.078 1 94.88 35 THR B N 1
ATOM 1876 C CA . THR B 1 35 ? 13.711 -13.555 -3.057 1 94.88 35 THR B CA 1
ATOM 1877 C C . THR B 1 35 ? 14.344 -13.367 -1.681 1 94.88 35 THR B C 1
ATOM 1879 O O . THR B 1 35 ? 15.484 -13.789 -1.45 1 94.88 35 THR B O 1
ATOM 1882 N N . ILE B 1 36 ? 13.625 -12.688 -0.845 1 93 36 ILE B N 1
ATOM 1883 C CA . ILE B 1 36 ? 14.141 -12.477 0.503 1 93 36 ILE B CA 1
ATOM 1884 C C . ILE B 1 36 ? 13.047 -12.773 1.526 1 93 36 ILE B C 1
ATOM 1886 O O . ILE B 1 36 ? 11.867 -12.539 1.266 1 93 36 ILE B O 1
ATOM 1890 N N . PRO B 1 37 ? 13.43 -13.328 2.68 1 91.44 37 PRO B N 1
ATOM 1891 C CA . PRO B 1 37 ? 12.422 -13.555 3.713 1 91.44 37 PRO B CA 1
ATOM 1892 C C . PRO B 1 37 ? 11.727 -12.273 4.16 1 91.44 37 PRO B C 1
ATOM 1894 O O . PRO B 1 37 ? 12.367 -11.219 4.242 1 91.44 37 PRO B O 1
ATOM 1897 N N . VAL B 1 38 ? 10.359 -12.375 4.285 1 85.88 38 VAL B N 1
ATOM 1898 C CA . VAL B 1 38 ? 9.602 -11.227 4.773 1 85.88 38 VAL B CA 1
ATOM 1899 C C . VAL B 1 38 ? 9.93 -10.977 6.242 1 85.88 38 VAL B C 1
ATOM 1901 O O . VAL B 1 38 ? 10.016 -11.922 7.035 1 85.88 38 VAL B O 1
ATOM 1904 N N . GLN B 1 39 ? 10.305 -9.742 6.562 1 77.19 39 GLN B N 1
ATOM 1905 C CA . GLN B 1 39 ? 10.531 -9.297 7.93 1 77.19 39 GLN B CA 1
ATOM 1906 C C . GLN B 1 39 ? 9.398 -8.383 8.406 1 77.19 39 GLN B C 1
ATOM 1908 O O . GLN B 1 39 ? 8.406 -8.211 7.707 1 77.19 39 GLN B O 1
ATOM 1913 N N . GLN B 1 40 ? 9.422 -7.926 9.625 1 70.62 40 GLN B N 1
ATOM 1914 C CA . GLN B 1 40 ? 8.391 -7.102 10.242 1 70.62 40 GLN B CA 1
ATOM 1915 C C . GLN B 1 40 ? 8.219 -5.781 9.5 1 70.62 40 GLN B C 1
ATOM 1917 O O . GLN B 1 40 ? 7.164 -5.148 9.57 1 70.62 40 GLN B O 1
ATOM 1922 N N . ASN B 1 41 ? 9.148 -5.41 8.695 1 72.69 41 ASN B N 1
ATOM 1923 C CA . ASN B 1 41 ? 9.078 -4.113 8.031 1 72.69 41 ASN B CA 1
ATOM 1924 C C . ASN B 1 41 ? 8.789 -4.266 6.539 1 72.69 41 ASN B C 1
ATOM 1926 O O . ASN B 1 41 ? 9.383 -3.566 5.715 1 72.69 41 ASN B O 1
ATOM 1930 N N . LEU B 1 42 ? 7.906 -5.164 6.191 1 75.69 42 LEU B N 1
ATOM 1931 C CA . LEU B 1 42 ? 7.586 -5.477 4.805 1 75.69 42 LEU B CA 1
ATOM 1932 C C . LEU B 1 42 ? 7.121 -4.234 4.059 1 75.69 42 LEU B C 1
ATOM 1934 O O . LEU B 1 42 ? 7.473 -4.031 2.895 1 75.69 42 LEU B O 1
ATOM 1938 N N . THR B 1 43 ? 6.418 -3.361 4.66 1 73.31 43 THR B N 1
ATOM 1939 C CA . THR B 1 43 ? 5.844 -2.174 4.039 1 73.31 43 THR B CA 1
ATOM 1940 C C . THR B 1 43 ? 6.941 -1.275 3.471 1 73.31 43 THR B C 1
ATOM 1942 O O . THR B 1 43 ? 6.797 -0.726 2.377 1 73.31 43 THR B O 1
ATOM 1945 N N . GLU B 1 44 ? 8 -1.207 4.129 1 78.38 44 GLU B N 1
ATOM 1946 C CA . GLU B 1 44 ? 9.141 -0.404 3.697 1 78.38 44 GLU B CA 1
ATOM 1947 C C . GLU B 1 44 ? 10.031 -1.181 2.73 1 78.38 44 GLU B C 1
ATOM 1949 O O . GLU B 1 44 ? 10.547 -0.616 1.766 1 78.38 44 GLU B O 1
ATOM 1954 N N . LEU B 1 45 ? 10.047 -2.471 2.926 1 87.94 45 LEU B N 1
ATOM 1955 C CA . LEU B 1 45 ? 11.008 -3.293 2.201 1 87.94 45 LEU B CA 1
ATOM 1956 C C . LEU B 1 45 ? 10.523 -3.574 0.783 1 87.94 45 LEU B C 1
ATOM 1958 O O . LEU B 1 45 ? 11.328 -3.627 -0.152 1 87.94 45 LEU B O 1
ATOM 1962 N N . ALA B 1 46 ? 9.297 -3.695 0.638 1 93.94 46 ALA B N 1
ATOM 1963 C CA . ALA B 1 46 ? 8.766 -4.121 -0.657 1 93.94 46 ALA B CA 1
ATOM 1964 C C . ALA B 1 46 ? 9.047 -3.072 -1.731 1 93.94 46 ALA B C 1
ATOM 1966 O O . ALA B 1 46 ? 9.625 -3.385 -2.775 1 93.94 46 ALA B O 1
ATOM 1967 N N . VAL B 1 47 ? 8.75 -1.809 -1.495 1 94.62 47 VAL B N 1
ATOM 1968 C CA . VAL B 1 47 ? 8.945 -0.755 -2.486 1 94.62 47 VAL B CA 1
ATOM 1969 C C . VAL B 1 47 ? 10.438 -0.473 -2.656 1 94.62 47 VAL B C 1
ATOM 1971 O O . VAL B 1 47 ? 10.906 -0.226 -3.771 1 94.62 47 VAL B O 1
ATOM 1974 N N . TYR B 1 48 ? 11.164 -0.578 -1.531 1 94.44 48 TYR B N 1
ATOM 1975 C CA . TYR B 1 48 ? 12.602 -0.351 -1.556 1 94.44 48 TYR B CA 1
ATOM 1976 C C . TYR B 1 48 ? 13.289 -1.322 -2.506 1 94.44 48 TYR B C 1
ATOM 1978 O O . TYR B 1 48 ? 14.031 -0.906 -3.398 1 94.44 48 TYR B O 1
ATOM 1986 N N . HIS B 1 49 ? 13.039 -2.594 -2.314 1 95.88 49 HIS B N 1
ATOM 1987 C CA . HIS B 1 49 ? 13.711 -3.604 -3.125 1 95.88 49 HIS B CA 1
ATOM 1988 C C . HIS B 1 49 ? 13.203 -3.576 -4.566 1 95.88 49 HIS B C 1
ATOM 1990 O O . HIS B 1 49 ? 13.969 -3.846 -5.5 1 95.88 49 HIS B O 1
ATOM 1996 N N . LEU B 1 50 ? 11.953 -3.234 -4.762 1 95.94 50 LEU B N 1
ATOM 1997 C CA . LEU B 1 50 ? 11.422 -3.055 -6.109 1 95.94 50 LEU B CA 1
ATOM 1998 C C . LEU B 1 50 ? 12.164 -1.948 -6.848 1 95.94 50 LEU B C 1
ATOM 2000 O O . LEU B 1 50 ? 12.633 -2.15 -7.969 1 95.94 50 LEU B O 1
ATOM 2004 N N . GLU B 1 51 ? 12.297 -0.766 -6.227 1 94.75 51 GLU B N 1
ATOM 2005 C CA . GLU B 1 51 ? 13.008 0.359 -6.828 1 94.75 51 GLU B CA 1
ATOM 2006 C C . GLU B 1 51 ? 14.469 0.009 -7.102 1 94.75 51 GLU B C 1
ATOM 2008 O O . GLU B 1 51 ? 15 0.327 -8.164 1 94.75 51 GLU B O 1
ATOM 2013 N N . LYS B 1 52 ? 15.078 -0.613 -6.109 1 95.62 52 LYS B N 1
ATOM 2014 C CA . LYS B 1 52 ? 16.484 -0.992 -6.242 1 95.62 52 LYS B CA 1
ATOM 2015 C C . LYS B 1 52 ? 16.703 -1.914 -7.438 1 95.62 52 LYS B C 1
ATOM 2017 O O . LYS B 1 52 ? 17.641 -1.734 -8.203 1 95.62 52 LYS B O 1
ATOM 2022 N N . LEU B 1 53 ? 15.828 -2.936 -7.555 1 97.19 53 LEU B N 1
ATOM 2023 C CA . LEU B 1 53 ? 15.938 -3.891 -8.648 1 97.19 53 LEU B CA 1
ATOM 2024 C C . LEU B 1 53 ? 15.766 -3.193 -10 1 97.19 53 LEU B C 1
ATOM 2026 O O . LEU B 1 53 ? 16.516 -3.471 -10.938 1 97.19 53 LEU B O 1
ATOM 2030 N N . LEU B 1 54 ? 14.812 -2.266 -10.117 1 95.94 54 LEU B N 1
ATOM 2031 C CA . LEU B 1 54 ? 14.57 -1.545 -11.359 1 95.94 54 LEU B CA 1
ATOM 2032 C C . LEU B 1 54 ? 15.758 -0.651 -11.711 1 95.94 54 LEU B C 1
ATOM 2034 O O . LEU B 1 54 ? 16.219 -0.635 -12.852 1 95.94 54 LEU B O 1
ATOM 2038 N N . LYS B 1 55 ? 16.25 0.082 -10.742 1 94.94 55 LYS B N 1
ATOM 2039 C CA . LYS B 1 55 ? 17.375 0.982 -10.945 1 94.94 55 LYS B CA 1
ATOM 2040 C C . LYS B 1 55 ? 18.625 0.212 -11.375 1 94.94 55 LYS B C 1
ATOM 2042 O O . LYS B 1 55 ? 19.328 0.624 -12.297 1 94.94 55 LYS B O 1
ATOM 2047 N N . LYS B 1 56 ? 18.844 -0.9 -10.664 1 97.19 56 LYS B N 1
ATOM 2048 C CA . LYS B 1 56 ? 19.984 -1.765 -10.977 1 97.19 56 LYS B CA 1
ATOM 2049 C C . LYS B 1 56 ? 19.969 -2.158 -12.453 1 97.19 56 LYS B C 1
ATOM 2051 O O . LYS B 1 56 ? 21.031 -2.258 -13.078 1 97.19 56 LYS B O 1
ATOM 2056 N N . ASN B 1 57 ? 18.812 -2.359 -13.008 1 97.25 57 ASN B N 1
ATOM 2057 C CA . ASN B 1 57 ? 18.672 -2.85 -14.375 1 97.25 57 ASN B CA 1
ATOM 2058 C C . ASN B 1 57 ? 18.344 -1.723 -15.344 1 97.25 57 ASN B C 1
ATOM 2060 O O . ASN B 1 57 ? 18.016 -1.975 -16.5 1 97.25 57 ASN B O 1
ATOM 2064 N N . LYS B 1 58 ? 18.312 -0.458 -14.82 1 95.31 58 LYS B N 1
ATOM 2065 C CA . LYS B 1 58 ? 18.062 0.737 -15.617 1 95.31 58 LYS B CA 1
ATOM 2066 C C . LYS B 1 58 ? 16.703 0.644 -16.328 1 95.31 58 LYS B C 1
ATOM 2068 O O . LYS B 1 58 ? 16.594 0.958 -17.516 1 95.31 58 LYS B O 1
ATOM 2073 N N . VAL B 1 59 ? 15.805 0.073 -15.695 1 94.62 59 VAL B N 1
ATOM 2074 C CA . VAL B 1 59 ? 14.453 -0.078 -16.234 1 94.62 59 VAL B CA 1
ATOM 2075 C C . VAL B 1 59 ? 13.625 1.156 -15.891 1 94.62 59 VAL B C 1
ATOM 2077 O O . VAL B 1 59 ? 13.523 1.545 -14.727 1 94.62 59 VAL B O 1
ATOM 2080 N N . ARG B 1 60 ? 13.125 1.731 -16.906 1 90.88 60 ARG B N 1
ATOM 2081 C CA . ARG B 1 60 ? 12.18 2.828 -16.703 1 90.88 60 ARG B CA 1
ATOM 2082 C C . ARG B 1 60 ? 10.789 2.301 -16.391 1 90.88 60 ARG B C 1
ATOM 2084 O O . ARG B 1 60 ? 10.352 1.299 -16.969 1 90.88 60 ARG B O 1
ATOM 2091 N N . ASN B 1 61 ? 10.016 3.014 -15.633 1 87.31 61 ASN B N 1
ATOM 2092 C CA . ASN B 1 61 ? 8.727 2.535 -15.133 1 87.31 61 ASN B CA 1
ATOM 2093 C C . ASN B 1 61 ? 7.719 2.361 -16.266 1 87.31 61 ASN B C 1
ATOM 2095 O O . ASN B 1 61 ? 6.941 1.404 -16.266 1 87.31 61 ASN B O 1
ATOM 2099 N N . ASN B 1 62 ? 7.809 3.273 -17.234 1 89.69 62 ASN B N 1
ATOM 2100 C CA . ASN B 1 62 ? 6.836 3.221 -18.312 1 89.69 62 ASN B CA 1
ATOM 2101 C C . ASN B 1 62 ? 7.164 2.111 -19.312 1 89.69 62 ASN B C 1
ATOM 2103 O O . ASN B 1 62 ? 6.418 1.887 -20.266 1 89.69 62 ASN B O 1
ATOM 2107 N N . THR B 1 63 ? 8.289 1.385 -19.109 1 95.12 63 THR B N 1
ATOM 2108 C CA . THR B 1 63 ? 8.648 0.266 -19.969 1 95.12 63 THR B CA 1
ATOM 2109 C C . THR B 1 63 ? 8.141 -1.051 -19.391 1 95.12 63 THR B C 1
ATOM 2111 O O . THR B 1 63 ? 8.188 -2.086 -20.047 1 95.12 63 THR B O 1
ATOM 2114 N N . VAL B 1 64 ? 7.656 -1.037 -18.203 1 97.31 64 VAL B N 1
ATOM 2115 C CA . VAL B 1 64 ? 6.93 -2.186 -17.656 1 97.31 64 VAL B CA 1
ATOM 2116 C C . VAL B 1 64 ? 5.516 -2.215 -18.234 1 97.31 64 VAL B C 1
ATOM 2118 O O . VAL B 1 64 ? 4.691 -1.355 -17.906 1 97.31 64 VAL B O 1
ATOM 2121 N N . ARG B 1 65 ? 5.238 -3.24 -18.969 1 97.94 65 ARG B N 1
ATOM 2122 C CA . ARG B 1 65 ? 3.984 -3.264 -19.719 1 97.94 65 ARG B CA 1
ATOM 2123 C C . ARG B 1 65 ? 2.967 -4.184 -19.047 1 97.94 65 ARG B C 1
ATOM 2125 O O . ARG B 1 65 ? 1.765 -4.078 -19.297 1 97.94 65 ARG B O 1
ATOM 2132 N N . GLN B 1 66 ? 3.49 -5.109 -18.281 1 98.69 66 GLN B N 1
ATOM 2133 C CA . GLN B 1 66 ? 2.625 -6.02 -17.531 1 98.69 66 GLN B CA 1
ATOM 2134 C C . GLN B 1 66 ? 3.102 -6.176 -16.094 1 98.69 66 GLN B C 1
ATOM 2136 O O . GLN B 1 66 ? 4.297 -6.352 -15.844 1 98.69 66 GLN B O 1
ATOM 2141 N N . PHE B 1 67 ? 2.203 -6.008 -15.164 1 98.62 67 PHE B N 1
ATOM 2142 C CA . PHE B 1 67 ? 2.436 -6.199 -13.742 1 98.62 67 PHE B CA 1
ATOM 2143 C C . PHE B 1 67 ? 1.668 -7.414 -13.227 1 98.62 67 PHE B C 1
ATOM 2145 O O . PHE B 1 67 ? 0.455 -7.516 -13.422 1 98.62 67 PHE B O 1
ATOM 2152 N N . TYR B 1 68 ? 2.352 -8.406 -12.641 1 98.88 68 TYR B N 1
ATOM 2153 C CA . TYR B 1 68 ? 1.772 -9.633 -12.094 1 98.88 68 TYR B CA 1
ATOM 2154 C C . TYR B 1 68 ? 1.848 -9.633 -10.57 1 98.88 68 TYR B C 1
ATOM 2156 O O . TYR B 1 68 ? 2.906 -9.375 -9.992 1 98.88 68 TYR B O 1
ATOM 2164 N N . VAL B 1 69 ? 0.749 -9.914 -9.867 1 98.75 69 VAL B N 1
ATOM 2165 C CA . VAL B 1 69 ? 0.733 -9.883 -8.406 1 98.75 69 VAL B CA 1
ATOM 2166 C C . VAL B 1 69 ? -0.085 -11.062 -7.871 1 98.75 69 VAL B C 1
ATOM 2168 O O . VAL B 1 69 ? -1.013 -11.531 -8.531 1 98.75 69 VAL B O 1
ATOM 2171 N N . THR B 1 70 ? 0.269 -11.562 -6.703 1 98.25 70 THR B N 1
ATOM 2172 C CA . THR B 1 70 ? -0.548 -12.578 -6.043 1 98.25 70 THR B CA 1
ATOM 2173 C C . THR B 1 70 ? -1.611 -11.922 -5.164 1 98.25 70 THR B C 1
ATOM 2175 O O . THR B 1 70 ? -1.417 -10.812 -4.668 1 98.25 70 THR B O 1
ATOM 2178 N N . THR B 1 71 ? -2.705 -12.656 -4.918 1 97.06 71 THR B N 1
ATOM 2179 C CA . THR B 1 71 ? -3.816 -12.094 -4.16 1 97.06 71 THR B CA 1
ATOM 2180 C C . THR B 1 71 ? -4.012 -12.844 -2.846 1 97.06 71 THR B C 1
ATOM 2182 O O . THR B 1 71 ? -5.004 -12.633 -2.146 1 97.06 71 THR B O 1
ATOM 2185 N N . GLY B 1 72 ? -3.102 -13.594 -2.453 1 96.25 72 GLY B N 1
ATOM 2186 C CA . GLY B 1 72 ? -3.25 -14.445 -1.287 1 96.25 72 GLY B CA 1
ATOM 2187 C C . GLY B 1 72 ? -3.928 -15.766 -1.602 1 96.25 72 GLY B C 1
ATOM 2188 O O . GLY B 1 72 ? -4.008 -16.172 -2.764 1 96.25 72 GLY B O 1
ATOM 2189 N N . PRO B 1 73 ? -4.309 -16.484 -0.553 1 96.56 73 PRO B N 1
ATOM 2190 C CA . PRO B 1 73 ? -4.254 -16.188 0.878 1 96.56 73 PRO B CA 1
ATOM 2191 C C . PRO B 1 73 ? -2.836 -16.234 1.438 1 96.56 73 PRO B C 1
ATOM 2193 O O . PRO B 1 73 ? -1.913 -16.688 0.753 1 96.56 73 PRO B O 1
ATOM 2196 N N . GLY B 1 74 ? -2.631 -15.719 2.564 1 93.56 74 GLY B N 1
ATOM 2197 C CA . GLY B 1 74 ? -1.375 -15.656 3.295 1 93.56 74 GLY B CA 1
ATOM 2198 C C . GLY B 1 74 ? -1.354 -14.57 4.359 1 93.56 74 GLY B C 1
ATOM 2199 O O . GLY B 1 74 ? -2.316 -14.422 5.113 1 93.56 74 GLY B O 1
ATOM 2200 N N . SER B 1 75 ? -0.257 -13.906 4.469 1 90.19 75 SER B N 1
ATOM 2201 C CA . SER B 1 75 ? -0.095 -12.82 5.426 1 90.19 75 SER B CA 1
ATOM 2202 C C . SER B 1 75 ? -1.036 -11.656 5.113 1 90.19 75 SER B C 1
ATOM 2204 O O . SER B 1 75 ? -1.077 -11.18 3.979 1 90.19 75 SER B O 1
ATOM 2206 N N . PHE B 1 76 ? -1.735 -11.242 6.148 1 87.75 76 PHE B N 1
ATOM 2207 C CA . PHE B 1 76 ? -2.682 -10.141 5.988 1 87.75 76 PHE B CA 1
ATOM 2208 C C . PHE B 1 76 ? -1.975 -8.883 5.496 1 87.75 76 PHE B C 1
ATOM 2210 O O . PHE B 1 76 ? -2.373 -8.297 4.492 1 87.75 76 PHE B O 1
ATOM 2217 N N . THR B 1 77 ? -0.893 -8.531 6.141 1 87.75 77 THR B N 1
ATOM 2218 C CA . THR B 1 77 ? -0.111 -7.359 5.762 1 87.75 77 THR B CA 1
ATOM 2219 C C . THR B 1 77 ? 0.511 -7.547 4.379 1 87.75 77 THR B C 1
ATOM 2221 O O . THR B 1 77 ? 0.435 -6.656 3.533 1 87.75 77 THR B O 1
ATOM 2224 N N . GLY B 1 78 ? 1.022 -8.672 4.117 1 92.5 78 GLY B N 1
ATOM 2225 C CA . GLY B 1 78 ? 1.735 -8.93 2.877 1 92.5 78 GLY B CA 1
ATOM 2226 C C . GLY B 1 78 ? 0.852 -8.82 1.648 1 92.5 78 GLY B C 1
ATOM 2227 O O . GLY B 1 78 ? 1.244 -8.227 0.645 1 92.5 78 GLY B O 1
ATOM 2228 N N . GLN B 1 79 ? -0.312 -9.391 1.694 1 93.19 79 GLN B N 1
ATOM 2229 C CA . GLN B 1 79 ? -1.229 -9.352 0.56 1 93.19 79 GLN B CA 1
ATOM 2230 C C . GLN B 1 79 ? -1.676 -7.926 0.264 1 93.19 79 GLN B C 1
ATOM 2232 O O . GLN B 1 79 ? -1.792 -7.531 -0.899 1 93.19 79 GLN B O 1
ATOM 2237 N N . ARG B 1 80 ? -1.858 -7.176 1.326 1 92.25 80 ARG B N 1
ATOM 2238 C CA . ARG B 1 80 ? -2.326 -5.805 1.158 1 92.25 80 ARG B CA 1
ATOM 2239 C C . ARG B 1 80 ? -1.23 -4.918 0.574 1 92.25 80 ARG B C 1
ATOM 2241 O O . ARG B 1 80 ? -1.501 -4.062 -0.27 1 92.25 80 ARG B O 1
ATOM 2248 N N . VAL B 1 81 ? -0.041 -5.148 1.008 1 94.44 81 VAL B N 1
ATOM 2249 C CA . VAL B 1 81 ? 1.097 -4.402 0.481 1 94.44 81 VAL B CA 1
ATOM 2250 C C . VAL B 1 81 ? 1.225 -4.648 -1.021 1 94.44 81 VAL B C 1
ATOM 2252 O O . VAL B 1 81 ? 1.312 -3.703 -1.806 1 94.44 81 VAL B O 1
ATOM 2255 N N . GLY B 1 82 ? 1.228 -5.871 -1.405 1 96.31 82 GLY B N 1
ATOM 2256 C CA . GLY B 1 82 ? 1.307 -6.203 -2.818 1 96.31 82 GLY B CA 1
ATOM 2257 C C . GLY B 1 82 ? 0.198 -5.578 -3.643 1 96.31 82 GLY B C 1
ATOM 2258 O O . GLY B 1 82 ? 0.446 -5.055 -4.73 1 96.31 82 GLY B O 1
ATOM 2259 N N . ALA B 1 83 ? -0.962 -5.656 -3.107 1 95.88 83 ALA B N 1
ATOM 2260 C CA . ALA B 1 83 ? -2.123 -5.133 -3.824 1 95.88 83 ALA B CA 1
ATOM 2261 C C . ALA B 1 83 ? -2.027 -3.619 -3.992 1 95.88 83 ALA B C 1
ATOM 2263 O O . ALA B 1 83 ? -2.303 -3.09 -5.07 1 95.88 83 ALA B O 1
ATOM 2264 N N . ILE B 1 84 ? -1.664 -2.904 -2.959 1 95.88 84 ILE B N 1
ATOM 2265 C CA . ILE B 1 84 ? -1.57 -1.449 -3.01 1 95.88 84 ILE B CA 1
ATOM 2266 C C . ILE B 1 84 ? -0.489 -1.035 -4.004 1 95.88 84 ILE B C 1
ATOM 2268 O O . ILE B 1 84 ? -0.689 -0.116 -4.801 1 95.88 84 ILE B O 1
ATOM 2272 N N . ILE B 1 85 ? 0.634 -1.71 -3.977 1 96.56 85 ILE B N 1
ATOM 2273 C CA . ILE B 1 85 ? 1.719 -1.407 -4.906 1 96.56 85 ILE B CA 1
ATOM 2274 C C . ILE B 1 85 ? 1.24 -1.608 -6.34 1 96.56 85 ILE B C 1
ATOM 2276 O O . ILE B 1 85 ? 1.412 -0.729 -7.188 1 96.56 85 ILE B O 1
ATOM 2280 N N . ALA B 1 86 ? 0.628 -2.719 -6.598 1 97.19 86 ALA B N 1
ATOM 2281 C CA . ALA B 1 86 ? 0.169 -3.045 -7.945 1 97.19 86 ALA B CA 1
ATOM 2282 C C . ALA B 1 86 ? -0.855 -2.027 -8.438 1 97.19 86 ALA B C 1
ATOM 2284 O O . ALA B 1 86 ? -0.743 -1.514 -9.555 1 97.19 86 ALA B O 1
ATOM 2285 N N . LYS B 1 87 ? -1.854 -1.731 -7.609 1 96.25 87 LYS B N 1
ATOM 2286 C CA . LYS B 1 87 ? -2.895 -0.779 -7.984 1 96.25 87 LYS B CA 1
ATOM 2287 C C . LYS B 1 87 ? -2.307 0.605 -8.242 1 96.25 87 LYS B C 1
ATOM 2289 O O . LYS B 1 87 ? -2.643 1.254 -9.234 1 96.25 87 LYS B O 1
ATOM 2294 N N . THR B 1 88 ? -1.465 1.043 -7.316 1 95.75 88 THR B N 1
ATOM 2295 C CA . THR B 1 88 ? -0.837 2.35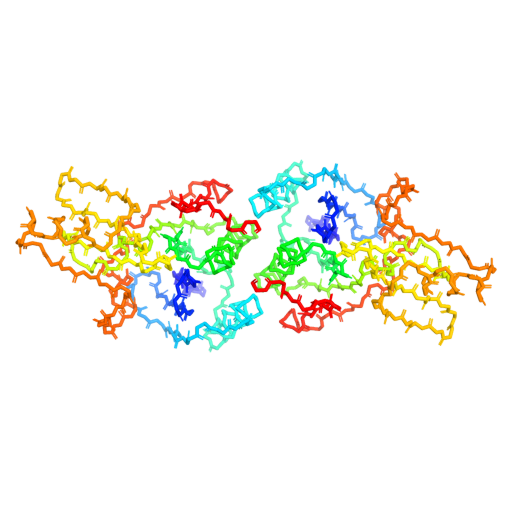2 -7.465 1 95.75 88 THR B CA 1
ATOM 2296 C C . THR B 1 88 ? 0.025 2.4 -8.719 1 95.75 88 THR B C 1
ATOM 2298 O O . THR B 1 88 ? -0.048 3.357 -9.492 1 95.75 88 THR B O 1
ATOM 2301 N N . TRP B 1 89 ? 0.832 1.346 -8.953 1 95.81 89 TRP B N 1
ATOM 2302 C CA . TRP B 1 89 ? 1.689 1.254 -10.125 1 95.81 89 TRP B CA 1
ATOM 2303 C C . TRP B 1 89 ? 0.878 1.428 -11.406 1 95.81 89 TRP B C 1
ATOM 2305 O O . TRP B 1 89 ? 1.227 2.244 -12.266 1 95.81 89 TRP B O 1
ATOM 2315 N N . CYS B 1 90 ? -0.202 0.744 -11.5 1 95.38 90 CYS B N 1
ATOM 2316 C CA . CYS B 1 90 ? -0.988 0.74 -12.727 1 95.38 90 CYS B CA 1
ATOM 2317 C C . CYS B 1 90 ? -1.81 2.018 -12.852 1 95.38 90 CYS B C 1
ATOM 2319 O O . CYS B 1 90 ? -2.158 2.428 -13.961 1 95.38 90 CYS B O 1
ATOM 2321 N N . THR B 1 91 ? -2.123 2.652 -11.68 1 92.06 91 THR B N 1
ATOM 2322 C CA . THR B 1 91 ? -2.764 3.963 -11.703 1 92.06 91 THR B CA 1
ATOM 2323 C C . THR B 1 91 ? -1.819 5.016 -12.281 1 92.06 91 THR B C 1
ATOM 2325 O O . THR B 1 91 ? -2.236 5.871 -13.062 1 92.06 91 THR B O 1
ATOM 2328 N N . VAL B 1 92 ? -0.606 4.949 -11.93 1 93.31 92 VAL B N 1
ATOM 2329 C CA . VAL B 1 92 ? 0.4 5.922 -12.344 1 93.31 92 VAL B CA 1
ATOM 2330 C C . VAL B 1 92 ? 0.857 5.617 -13.773 1 93.31 92 VAL B C 1
ATOM 2332 O O . VAL B 1 92 ? 1.257 6.523 -14.508 1 93.31 92 VAL B O 1
ATOM 2335 N N . ASN B 1 93 ? 0.821 4.305 -14.117 1 92.75 93 ASN B N 1
ATOM 2336 C CA . ASN B 1 93 ? 1.182 3.828 -15.453 1 92.75 93 ASN B CA 1
ATOM 2337 C C . ASN B 1 93 ? -0.011 3.193 -16.156 1 92.75 93 ASN B C 1
ATOM 2339 O O . ASN B 1 93 ? -0.104 1.969 -16.25 1 92.75 93 ASN B O 1
ATOM 2343 N N . PRO B 1 94 ? -0.807 3.996 -16.781 1 89.38 94 PRO B N 1
ATOM 2344 C CA . PRO B 1 94 ? -2.068 3.482 -17.312 1 89.38 94 PRO B CA 1
ATOM 2345 C C . PRO B 1 94 ? -1.864 2.504 -18.469 1 89.38 94 PRO B C 1
ATOM 2347 O O . PRO B 1 94 ? -2.783 1.762 -18.828 1 89.38 94 PRO B O 1
ATOM 2350 N N . ASN B 1 95 ? -0.723 2.455 -19.016 1 92.81 95 ASN B N 1
ATOM 2351 C CA . ASN B 1 95 ? -0.455 1.526 -20.109 1 92.81 95 ASN B CA 1
ATOM 2352 C C . ASN B 1 95 ? 0.015 0.17 -19.594 1 92.81 95 ASN B C 1
ATOM 2354 O O . ASN B 1 95 ? 0.232 -0.756 -20.375 1 92.81 95 ASN B O 1
ATOM 2358 N N . CYS B 1 96 ? 0.193 0.078 -18.344 1 96.94 96 CYS B N 1
ATOM 2359 C CA . CYS B 1 96 ? 0.609 -1.182 -17.734 1 96.94 96 CYS B CA 1
ATOM 2360 C C . CYS B 1 96 ? -0.599 -2.045 -17.391 1 96.94 96 CYS B C 1
ATOM 2362 O O . CYS B 1 96 ? -1.49 -1.607 -16.672 1 96.94 96 CYS B O 1
ATOM 2364 N N . GLN B 1 97 ? -0.657 -3.273 -17.922 1 98.25 97 GLN B N 1
ATOM 2365 C CA . GLN B 1 97 ? -1.73 -4.211 -17.609 1 98.25 97 GLN B CA 1
ATOM 2366 C C . GLN B 1 97 ? -1.453 -4.949 -16.297 1 98.25 97 GLN B C 1
ATOM 2368 O O . GLN B 1 97 ? -0.308 -5.301 -16.016 1 98.25 97 GLN B O 1
ATOM 2373 N N . LEU B 1 98 ? -2.471 -5.172 -15.523 1 98.56 98 LEU B N 1
ATOM 2374 C CA . LEU B 1 98 ? -2.357 -5.859 -14.242 1 98.56 98 LEU B CA 1
ATOM 2375 C C . LEU B 1 98 ? -2.924 -7.273 -14.336 1 98.56 98 LEU B C 1
ATOM 2377 O O . LEU B 1 98 ? -4.027 -7.473 -14.844 1 98.56 98 LEU B O 1
ATOM 2381 N N . PHE B 1 99 ? -2.17 -8.25 -13.922 1 98.88 99 PHE B N 1
ATOM 2382 C CA . PHE B 1 99 ? -2.588 -9.641 -13.859 1 98.88 99 PHE B CA 1
ATOM 2383 C C . PHE B 1 99 ? -2.482 -10.172 -12.43 1 98.88 99 PHE B C 1
ATOM 2385 O O . PHE B 1 99 ? -1.554 -9.82 -11.703 1 98.88 99 PHE B O 1
ATOM 2392 N N . ALA B 1 100 ? -3.42 -11.023 -12.008 1 98.75 100 ALA B N 1
ATOM 2393 C CA . ALA B 1 100 ? -3.436 -11.523 -10.641 1 98.75 100 ALA B CA 1
ATOM 2394 C C . ALA B 1 100 ? -3.684 -13.031 -10.617 1 98.75 100 ALA B C 1
ATOM 2396 O O . ALA B 1 100 ? -4.359 -13.57 -11.492 1 98.75 100 ALA B O 1
ATOM 2397 N N . LEU B 1 101 ? -3.15 -13.68 -9.68 1 98.44 101 LEU B N 1
ATOM 2398 C CA . LEU B 1 101 ? -3.35 -15.094 -9.398 1 98.44 101 LEU B CA 1
ATOM 2399 C C . LEU B 1 101 ? -3.303 -15.359 -7.895 1 98.44 101 LEU B C 1
ATOM 2401 O O . LEU B 1 101 ? -2.492 -14.766 -7.18 1 98.44 101 LEU B O 1
ATOM 2405 N N . ASN B 1 102 ? -4.176 -16.219 -7.34 1 98 102 ASN B N 1
ATOM 2406 C CA . ASN B 1 102 ? -4.121 -16.484 -5.906 1 98 102 ASN B CA 1
ATOM 2407 C C . ASN B 1 102 ? -2.918 -17.344 -5.543 1 98 102 ASN B C 1
ATOM 2409 O O . ASN B 1 102 ? -2.416 -18.109 -6.379 1 98 102 ASN B O 1
ATOM 2413 N N . SER B 1 103 ? -2.498 -17.266 -4.352 1 97.81 103 SER B N 1
ATOM 2414 C CA . SER B 1 103 ? -1.265 -17.891 -3.881 1 97.81 103 SER B CA 1
ATOM 2415 C C . SER B 1 103 ? -1.369 -19.406 -3.898 1 97.81 103 SER B C 1
ATOM 2417 O O . SER B 1 103 ? -0.367 -20.094 -4.082 1 97.81 103 SER B O 1
ATOM 2419 N N . LEU B 1 104 ? -2.545 -19.938 -3.721 1 97.75 104 LEU B N 1
ATOM 2420 C CA . LEU B 1 104 ? -2.723 -21.391 -3.734 1 97.75 104 LEU B CA 1
ATOM 2421 C C . LEU B 1 104 ? -2.461 -21.953 -5.125 1 97.75 104 LEU B C 1
ATOM 2423 O O . LEU B 1 104 ? -1.745 -22.953 -5.273 1 97.75 104 LEU B O 1
ATOM 2427 N N . ARG B 1 105 ? -3.002 -21.328 -6.102 1 97.31 105 ARG B N 1
ATOM 2428 C CA . ARG B 1 105 ? -2.781 -21.766 -7.473 1 97.31 105 ARG B CA 1
ATOM 2429 C C . ARG B 1 105 ? -1.326 -21.578 -7.887 1 97.31 105 ARG B C 1
ATOM 2431 O O . ARG B 1 105 ? -0.75 -22.422 -8.57 1 97.31 105 ARG B O 1
ATOM 2438 N N . LEU B 1 106 ? -0.729 -20.484 -7.488 1 97.25 106 LEU B N 1
ATOM 2439 C CA . LEU B 1 106 ? 0.662 -20.203 -7.832 1 97.25 106 LEU B CA 1
ATOM 2440 C C . LEU B 1 106 ? 1.576 -21.312 -7.332 1 97.25 106 LEU B C 1
ATOM 2442 O O . LEU B 1 106 ? 2.559 -21.656 -7.996 1 97.25 106 LEU B O 1
ATOM 2446 N N . GLN B 1 107 ? 1.238 -21.844 -6.234 1 95.81 107 GLN B N 1
ATOM 2447 C CA . GLN B 1 107 ? 2.064 -22.859 -5.586 1 95.81 107 GLN B CA 1
ATOM 2448 C C . GLN B 1 107 ? 2.135 -24.141 -6.426 1 95.81 107 GLN B C 1
ATOM 2450 O O . GLN B 1 107 ? 3.033 -24.953 -6.238 1 95.81 107 GLN B O 1
ATOM 2455 N N . ILE B 1 108 ? 1.21 -24.297 -7.328 1 95.06 108 ILE B N 1
ATOM 2456 C CA . ILE B 1 108 ? 1.15 -25.469 -8.188 1 95.06 108 ILE B CA 1
ATOM 2457 C C . ILE B 1 108 ? 1.842 -25.172 -9.516 1 95.06 108 ILE B C 1
ATOM 2459 O O . ILE B 1 108 ? 1.307 -24.438 -10.352 1 95.06 108 ILE B O 1
ATOM 2463 N N . PRO B 1 109 ? 3 -25.703 -9.727 1 91.19 109 PRO B N 1
ATOM 2464 C CA . PRO B 1 109 ? 3.787 -25.328 -10.898 1 91.19 109 PRO B CA 1
ATOM 2465 C C . PRO B 1 109 ? 3.156 -25.797 -12.211 1 91.19 109 PRO B C 1
ATOM 2467 O O . PRO B 1 109 ? 3.311 -25.141 -13.242 1 91.19 109 PRO B O 1
ATOM 2470 N N . TYR B 1 110 ? 2.482 -26.953 -12.125 1 88.38 110 TYR B N 1
ATOM 2471 C CA . TYR B 1 110 ? 1.988 -27.516 -13.383 1 88.38 110 TYR B CA 1
ATOM 2472 C C . TYR B 1 110 ? 0.562 -28.016 -13.227 1 88.38 110 TYR B C 1
ATOM 2474 O O . TYR B 1 110 ? 0.205 -28.578 -12.188 1 88.38 110 TYR B O 1
ATOM 2482 N N . GLY B 1 111 ? -0.219 -27.766 -14.133 1 87.31 111 GLY B N 1
ATOM 2483 C CA . GLY B 1 111 ? -1.53 -28.359 -14.336 1 87.31 111 GLY B CA 1
ATOM 2484 C C . GLY B 1 111 ? -2.334 -28.484 -13.055 1 87.31 111 GLY B C 1
ATOM 2485 O O . GLY B 1 111 ? -2.666 -27.484 -12.422 1 87.31 111 GLY B O 1
ATOM 2486 N N . CY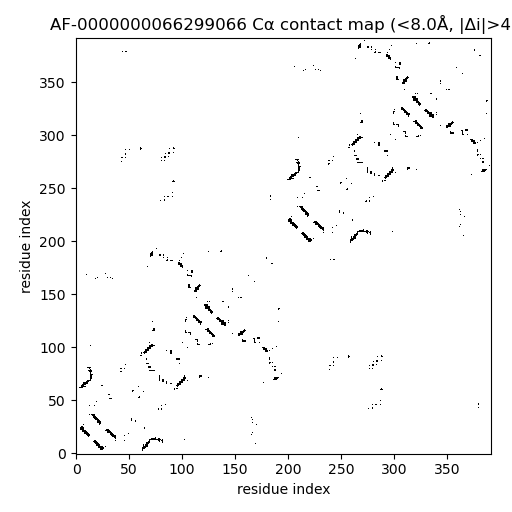S B 1 112 ? -2.482 -29.797 -12.5 1 95.38 112 CYS B N 1
ATOM 2487 C CA . CYS B 1 112 ? -3.385 -30.141 -11.406 1 95.38 112 CYS B CA 1
ATOM 2488 C C . CYS B 1 112 ? -2.613 -30.375 -10.109 1 95.38 112 CYS B C 1
ATOM 2490 O O . CYS B 1 112 ? -1.42 -30.688 -10.141 1 95.38 112 CYS B O 1
ATOM 2492 N N . GLY B 1 113 ? -3.297 -30.141 -8.953 1 97.44 113 GLY B N 1
ATOM 2493 C CA . GLY B 1 113 ? -2.676 -30.375 -7.66 1 97.44 113 GLY B CA 1
ATOM 2494 C C . GLY B 1 113 ? -3.496 -29.875 -6.492 1 97.44 113 GLY B C 1
ATOM 2495 O O . GLY B 1 113 ? -4.543 -29.25 -6.688 1 97.44 113 GLY B O 1
ATOM 2496 N N . ILE B 1 114 ? -3.047 -30.281 -5.289 1 97.94 114 ILE B N 1
ATOM 2497 C CA . ILE B 1 114 ? -3.576 -29.766 -4.031 1 97.94 114 ILE B CA 1
ATOM 2498 C C . ILE B 1 114 ? -2.566 -28.812 -3.4 1 97.94 114 ILE B C 1
ATOM 2500 O O . ILE B 1 114 ? -1.364 -29.094 -3.391 1 97.94 114 ILE B O 1
ATOM 2504 N N . SER B 1 115 ? -3.078 -27.672 -3.021 1 97.25 115 SER B N 1
ATOM 2505 C CA . SER B 1 115 ? -2.232 -26.656 -2.412 1 97.25 115 SER B CA 1
ATOM 2506 C C . SER B 1 115 ? -2.689 -26.328 -0.994 1 97.25 115 SER B C 1
ATOM 2508 O O . SER B 1 115 ? -3.889 -26.25 -0.728 1 97.25 115 SER B O 1
ATOM 2510 N N . LYS B 1 116 ? -1.705 -26.141 -0.155 1 97.44 116 LYS B N 1
ATOM 2511 C CA . LYS B 1 116 ? -1.98 -25.812 1.239 1 97.44 116 LYS B CA 1
ATOM 2512 C C . LYS B 1 116 ? -1.042 -24.719 1.737 1 97.44 116 LYS B C 1
ATOM 2514 O O . LYS B 1 116 ? 0.169 -24.781 1.517 1 97.44 116 LYS B O 1
ATOM 2519 N N . ILE B 1 117 ? -1.589 -23.688 2.338 1 96.88 117 ILE B N 1
ATOM 2520 C CA . ILE B 1 117 ? -0.835 -22.641 3.025 1 96.88 117 ILE B CA 1
ATOM 2521 C C . ILE B 1 117 ? -1.327 -22.516 4.465 1 96.88 117 ILE B C 1
ATOM 2523 O O . ILE B 1 117 ? -2.529 -22.391 4.707 1 96.88 117 ILE B O 1
ATOM 2527 N N . SER B 1 118 ? -0.396 -22.531 5.359 1 96 118 SER B N 1
ATOM 2528 C CA . SER B 1 118 ? -0.755 -22.469 6.773 1 96 118 SER B CA 1
ATOM 2529 C C . SER B 1 118 ? -1.454 -21.156 7.105 1 96 118 SER B C 1
ATOM 2531 O O . SER B 1 118 ? -0.979 -20.078 6.73 1 96 118 SER B O 1
ATOM 2533 N N . ALA B 1 119 ? -2.578 -21.234 7.77 1 93.38 119 ALA B N 1
ATOM 2534 C CA . ALA B 1 119 ? -3.348 -20.047 8.148 1 93.38 119 ALA B CA 1
ATOM 2535 C C . ALA B 1 119 ? -3.203 -19.75 9.633 1 93.38 119 ALA B C 1
ATOM 2537 O O . ALA B 1 119 ? -3.877 -18.875 10.164 1 93.38 119 ALA B O 1
ATOM 2538 N N . GLY B 1 120 ? -2.395 -20.484 10.328 1 87.88 120 GLY B N 1
ATOM 2539 C CA . GLY B 1 120 ? -2.275 -20.344 11.773 1 87.88 120 GLY B CA 1
ATOM 2540 C C . GLY B 1 120 ? -3.381 -21.062 12.531 1 87.88 120 GLY B C 1
ATOM 2541 O O . GLY B 1 120 ? -4.41 -21.406 11.953 1 87.88 120 GLY B O 1
ATOM 2542 N N . ASN B 1 121 ? -3.172 -21.328 13.82 1 88.69 121 ASN B N 1
ATOM 2543 C CA . ASN B 1 121 ? -4.121 -21.922 14.75 1 88.69 121 ASN B CA 1
ATOM 2544 C C . ASN B 1 121 ? -4.676 -23.234 14.211 1 88.69 121 ASN B C 1
ATOM 2546 O O . ASN B 1 121 ? -5.887 -23.469 14.242 1 88.69 121 ASN B O 1
ATOM 2550 N N . GLU B 1 122 ? -3.896 -24.016 13.523 1 88.62 122 GLU B N 1
ATOM 2551 C CA . GLU B 1 122 ? -4.191 -25.359 13.062 1 88.62 122 GLU B CA 1
ATOM 2552 C C . GLU B 1 122 ? -5.141 -25.344 11.867 1 88.62 122 GLU B C 1
ATOM 2554 O O . GLU B 1 122 ? -5.812 -26.344 11.586 1 88.62 122 GLU B O 1
ATOM 2559 N N . LYS B 1 123 ? -5.305 -24.188 11.352 1 93.88 123 LYS B N 1
ATOM 2560 C CA . LYS B 1 123 ? -6.086 -24.078 10.125 1 93.88 123 LYS B CA 1
ATOM 2561 C C . LYS B 1 123 ? -5.18 -23.875 8.914 1 93.88 123 LYS B C 1
ATOM 2563 O O . LYS B 1 123 ? -4.047 -23.406 9.047 1 93.88 123 LYS B O 1
ATOM 2568 N N . ASN B 1 124 ? -5.734 -24.328 7.824 1 96.62 124 ASN B N 1
ATOM 2569 C CA . ASN B 1 124 ? -4.988 -24.25 6.574 1 96.62 124 ASN B CA 1
ATOM 2570 C C . ASN B 1 124 ? -5.859 -23.719 5.438 1 96.62 124 ASN B C 1
ATOM 2572 O O . ASN B 1 124 ? -7.008 -24.141 5.281 1 96.62 124 ASN B O 1
ATOM 2576 N N . TYR B 1 125 ? -5.301 -22.781 4.715 1 97.75 125 TYR B N 1
ATOM 2577 C CA . TYR B 1 125 ? -5.887 -22.5 3.408 1 97.75 125 TYR B CA 1
ATOM 2578 C C . TYR B 1 125 ? -5.59 -23.625 2.422 1 97.75 125 TYR B C 1
ATOM 2580 O O . TYR B 1 125 ? -4.43 -23.984 2.215 1 97.75 125 TYR B O 1
ATOM 2588 N N . CYS B 1 126 ? -6.617 -24.125 1.782 1 97.75 126 CYS B N 1
ATOM 2589 C CA . CYS B 1 126 ? -6.418 -25.25 0.891 1 97.75 126 CYS B CA 1
ATOM 2590 C C . CYS B 1 126 ? -7.066 -25 -0.466 1 97.75 126 CYS B C 1
ATOM 2592 O O . CYS B 1 126 ? -8.109 -24.359 -0.549 1 97.75 126 CYS B O 1
ATOM 2594 N N . GLY B 1 127 ? -6.422 -25.438 -1.481 1 97.69 127 GLY B N 1
ATOM 2595 C CA . GLY B 1 127 ? -6.957 -25.391 -2.834 1 97.69 127 GLY B CA 1
ATOM 2596 C C . GLY B 1 127 ? -6.863 -26.719 -3.559 1 97.69 127 GLY B C 1
ATOM 2597 O O . GLY B 1 127 ? -5.863 -27.438 -3.434 1 97.69 127 GLY B O 1
ATOM 2598 N N . LEU B 1 128 ? -7.93 -27.156 -4.191 1 98 128 LEU B N 1
ATOM 2599 C CA . LEU B 1 128 ? -7.969 -28.297 -5.102 1 98 128 LEU B CA 1
ATOM 2600 C C . LEU B 1 128 ? -8.141 -27.828 -6.547 1 98 128 LEU B C 1
ATOM 2602 O O . LEU B 1 128 ? -9.148 -27.203 -6.887 1 98 128 LEU B O 1
ATOM 2606 N N . PHE B 1 129 ? -7.102 -28.062 -7.336 1 97.81 129 PHE B N 1
ATOM 2607 C CA . PHE B 1 129 ? -7.129 -27.641 -8.734 1 97.81 129 PHE B CA 1
ATOM 2608 C C . PHE B 1 129 ? -6.973 -28.844 -9.664 1 97.81 129 PHE B C 1
ATOM 2610 O O . PHE B 1 129 ? -5.906 -29.453 -9.711 1 97.81 129 PHE B O 1
ATOM 2617 N N . THR B 1 130 ? -7.965 -29.188 -10.375 1 96.12 130 THR B N 1
ATOM 2618 C CA . THR B 1 130 ? -7.969 -30.234 -11.398 1 96.12 130 THR B CA 1
ATOM 2619 C C . THR B 1 130 ? -8.375 -29.656 -12.758 1 96.12 130 THR B C 1
ATOM 2621 O O . THR B 1 130 ? -8.453 -28.438 -12.922 1 96.12 130 THR B O 1
ATOM 2624 N N . GLU B 1 131 ? -8.555 -30.531 -13.734 1 92.38 131 GLU B N 1
ATOM 2625 C CA . GLU B 1 131 ? -8.969 -30.062 -15.062 1 92.38 131 GLU B CA 1
ATOM 2626 C C . GLU B 1 131 ? -10.375 -29.484 -15.031 1 92.38 131 GLU B C 1
ATOM 2628 O O . GLU B 1 131 ? -10.695 -28.578 -15.805 1 92.38 131 GLU B O 1
ATOM 2633 N N . THR B 1 132 ? -11.117 -29.938 -14.055 1 90.25 132 THR B N 1
ATOM 2634 C CA . THR B 1 132 ? -12.523 -29.562 -14.078 1 90.25 132 THR B CA 1
ATOM 2635 C C . THR B 1 132 ? -12.906 -28.828 -12.797 1 90.25 132 THR B C 1
ATOM 2637 O O . THR B 1 132 ? -13.992 -28.25 -12.711 1 90.25 132 THR B O 1
ATOM 2640 N N . THR B 1 133 ? -11.984 -28.906 -11.867 1 89.25 133 THR B N 1
ATOM 2641 C CA . THR B 1 133 ? -12.375 -28.391 -10.555 1 89.25 133 THR B CA 1
ATOM 2642 C C . THR B 1 133 ? -11.352 -27.375 -10.055 1 89.25 133 THR B C 1
ATOM 2644 O O . THR B 1 133 ? -10.141 -27.594 -10.195 1 89.25 133 THR B O 1
ATOM 2647 N N . SER B 1 134 ? -11.75 -26.25 -9.594 1 94.12 134 SER B N 1
ATOM 2648 C CA . SER B 1 134 ? -10.977 -25.281 -8.82 1 94.12 134 SER B CA 1
ATOM 2649 C C . SER B 1 134 ? -11.727 -24.859 -7.559 1 94.12 134 SER B C 1
ATOM 2651 O O . SER B 1 134 ? -12.703 -24.109 -7.633 1 94.12 134 SER B O 1
ATOM 2653 N N . GLU B 1 135 ? -11.289 -25.406 -6.422 1 96.5 135 GLU B N 1
ATOM 2654 C CA . GLU B 1 135 ? -11.961 -25.141 -5.152 1 96.5 135 GLU B CA 1
ATOM 2655 C C . GLU B 1 135 ? -10.969 -24.672 -4.09 1 96.5 135 GLU B C 1
ATOM 2657 O O . GLU B 1 135 ? -9.844 -25.188 -4.016 1 96.5 135 GLU B O 1
ATOM 2662 N N . ILE B 1 136 ? -11.359 -23.734 -3.322 1 97.44 136 ILE B N 1
ATOM 2663 C CA . ILE B 1 136 ? -10.547 -23.203 -2.232 1 97.44 136 ILE B CA 1
ATOM 2664 C C . ILE B 1 136 ? -11.344 -23.234 -0.932 1 97.44 136 ILE B C 1
ATOM 2666 O O . ILE B 1 136 ? -12.539 -22.906 -0.92 1 97.44 136 ILE B O 1
ATOM 2670 N N . ALA B 1 137 ? -10.703 -23.609 0.183 1 96.06 137 ALA B N 1
ATOM 2671 C CA . ALA B 1 137 ? -11.406 -23.672 1.462 1 96.06 137 ALA B CA 1
ATOM 2672 C C . ALA B 1 137 ? -10.43 -23.531 2.629 1 96.06 137 ALA B C 1
ATOM 2674 O O . ALA B 1 137 ? -9.227 -23.719 2.465 1 96.06 137 ALA B O 1
ATOM 2675 N N . LEU B 1 138 ? -10.914 -23.062 3.695 1 96.94 138 LEU B N 1
ATOM 2676 C CA . LEU B 1 138 ? -10.211 -23.125 4.969 1 96.94 138 LEU B CA 1
ATOM 2677 C C . LEU B 1 138 ? -10.492 -24.453 5.672 1 96.94 138 LEU B C 1
ATOM 2679 O O . LEU B 1 138 ? -11.648 -24.766 5.977 1 96.94 138 LEU B O 1
ATOM 2683 N N . LEU B 1 139 ? -9.484 -25.203 5.902 1 96.75 139 LEU B N 1
ATOM 2684 C CA . LEU B 1 139 ? -9.688 -26.547 6.441 1 96.75 139 LEU B CA 1
ATOM 2685 C C . LEU B 1 139 ? -8.828 -26.781 7.676 1 96.75 139 LEU B C 1
ATOM 2687 O O . LEU B 1 139 ? -7.691 -26.297 7.746 1 96.75 139 LEU B O 1
ATOM 2691 N N . ALA B 1 140 ? -9.336 -27.547 8.555 1 96.44 140 ALA B N 1
ATOM 2692 C CA . ALA B 1 140 ? -8.523 -28.078 9.648 1 96.44 140 ALA B CA 1
ATOM 2693 C C . ALA B 1 140 ? -7.648 -29.234 9.164 1 96.44 140 ALA B C 1
ATOM 2695 O O . ALA B 1 140 ? -7.859 -29.766 8.062 1 96.44 140 ALA B O 1
ATOM 2696 N N . LYS B 1 141 ? -6.715 -29.594 10.016 1 95.88 141 LYS B N 1
ATOM 2697 C CA . LYS B 1 141 ? -5.723 -30.594 9.641 1 95.88 141 LYS B CA 1
ATOM 2698 C C . LYS B 1 141 ? -6.391 -31.922 9.25 1 95.88 141 LYS B C 1
ATOM 2700 O O . LYS B 1 141 ? -6.082 -32.5 8.203 1 95.88 141 LYS B O 1
ATOM 2705 N N . PRO B 1 142 ? -7.375 -32.406 9.977 1 96.75 142 PRO B N 1
ATOM 2706 C CA . PRO B 1 142 ? -7.988 -33.688 9.609 1 96.75 142 PRO B CA 1
ATOM 2707 C C . PRO B 1 142 ? -8.727 -33.625 8.273 1 96.75 142 PRO B C 1
ATOM 2709 O O . PRO B 1 142 ? -8.711 -34.594 7.508 1 96.75 142 PRO B O 1
ATOM 2712 N N . ASP B 1 143 ? -9.359 -32.531 8.039 1 97.38 143 ASP B N 1
ATOM 2713 C CA . ASP B 1 143 ? -10.109 -32.375 6.801 1 97.38 143 ASP B CA 1
ATOM 2714 C C . ASP B 1 143 ? -9.172 -32.25 5.602 1 97.38 143 ASP B C 1
ATOM 2716 O O . ASP B 1 143 ? -9.5 -32.719 4.508 1 97.38 143 ASP B O 1
ATOM 2720 N N . PHE B 1 144 ? -8.078 -31.656 5.812 1 97.31 144 PHE B N 1
ATOM 2721 C CA . PHE B 1 144 ? -7.074 -31.594 4.758 1 97.31 144 PHE B CA 1
ATOM 2722 C C . PHE B 1 144 ? -6.555 -33 4.426 1 97.31 144 PHE B C 1
ATOM 2724 O O . PHE B 1 144 ? -6.387 -33.344 3.252 1 97.31 144 PHE B O 1
ATOM 2731 N N . VAL B 1 145 ? -6.312 -33.75 5.449 1 96.94 145 VAL B N 1
ATOM 2732 C CA . VAL B 1 145 ? -5.848 -35.094 5.254 1 96.94 145 VAL B CA 1
ATOM 2733 C C . VAL B 1 145 ? -6.883 -35.906 4.457 1 96.94 145 VAL B C 1
ATOM 2735 O O . VAL B 1 145 ? -6.535 -36.625 3.535 1 96.94 145 VAL B O 1
ATOM 2738 N N . LYS B 1 146 ? -8.094 -35.75 4.805 1 97.94 146 LYS B N 1
ATOM 2739 C CA . LYS B 1 146 ? -9.18 -36.406 4.082 1 97.94 146 LYS B CA 1
ATOM 2740 C C . LYS B 1 146 ? -9.188 -36 2.613 1 97.94 146 LYS B C 1
ATOM 2742 O O . LYS B 1 146 ? -9.383 -36.844 1.732 1 97.94 146 LYS B O 1
ATOM 2747 N N . LEU B 1 147 ? -9.039 -34.719 2.393 1 97.44 147 LEU B N 1
ATOM 2748 C CA . LEU B 1 147 ? -9 -34.188 1.033 1 97.44 147 LEU B CA 1
ATOM 2749 C C . LEU B 1 147 ? -7.895 -34.844 0.225 1 97.44 147 LEU B C 1
ATOM 2751 O O . LEU B 1 147 ? -8.117 -35.25 -0.917 1 97.44 147 LEU B O 1
ATOM 2755 N N . CYS B 1 148 ? -6.734 -34.969 0.833 1 97.69 148 CYS B N 1
ATOM 2756 C CA . CYS B 1 148 ? -5.602 -35.594 0.162 1 97.69 148 CYS B CA 1
ATOM 2757 C C . CYS B 1 148 ? -5.883 -37.062 -0.126 1 97.69 148 CYS B C 1
ATOM 2759 O O . CYS B 1 148 ? -5.594 -37.562 -1.22 1 97.69 148 CYS B O 1
ATOM 2761 N N . LYS B 1 149 ? -6.453 -37.688 0.847 1 97.81 149 LYS B N 1
ATOM 2762 C CA . LYS B 1 149 ? -6.738 -39.094 0.706 1 97.81 149 LYS B CA 1
ATOM 2763 C C . LYS B 1 149 ? -7.742 -39.344 -0.413 1 97.81 149 LYS B C 1
ATOM 2765 O O . LYS B 1 149 ? -7.672 -40.375 -1.102 1 97.81 149 LYS B O 1
ATOM 2770 N N . ALA B 1 150 ? -8.625 -38.469 -0.559 1 96.94 150 ALA B N 1
ATOM 2771 C CA . ALA B 1 150 ? -9.664 -38.594 -1.583 1 96.94 150 ALA B CA 1
ATOM 2772 C C . ALA B 1 150 ? -9.102 -38.281 -2.969 1 96.94 150 ALA B C 1
ATOM 2774 O O . ALA B 1 150 ? -9.75 -38.562 -3.982 1 96.94 150 ALA B O 1
ATOM 2775 N N . ASN B 1 151 ? -7.891 -37.688 -3.049 1 96.69 151 ASN B N 1
ATOM 2776 C CA . ASN B 1 151 ? -7.25 -37.312 -4.305 1 96.69 151 ASN B CA 1
ATOM 2777 C C . ASN B 1 151 ? -5.785 -37.719 -4.34 1 96.69 151 ASN B C 1
ATOM 2779 O O . ASN B 1 151 ? -4.906 -36.906 -4.633 1 96.69 151 ASN B O 1
ATOM 2783 N N . THR B 1 152 ? -5.492 -38.969 -4.078 1 96.19 152 THR B N 1
ATOM 2784 C CA . THR B 1 152 ? -4.148 -39.5 -3.879 1 96.19 152 THR B CA 1
ATOM 2785 C C . THR B 1 152 ? -3.322 -39.375 -5.156 1 96.19 152 THR B C 1
ATOM 2787 O O . THR B 1 152 ? -2.09 -39.406 -5.109 1 96.19 152 THR B O 1
ATOM 2790 N N . GLU B 1 153 ? -3.947 -39.219 -6.281 1 95.56 153 GLU B N 1
ATOM 2791 C CA . GLU B 1 153 ? -3.246 -39.156 -7.562 1 95.56 153 GLU B CA 1
ATOM 2792 C C . GLU B 1 153 ? -2.688 -37.75 -7.812 1 95.56 153 GLU B C 1
ATOM 2794 O O . GLU B 1 153 ? -1.86 -37.562 -8.703 1 95.56 153 GLU B O 1
ATOM 2799 N N . LEU B 1 154 ? -3.111 -36.781 -7.055 1 96.75 154 LEU B N 1
ATOM 2800 C CA . LEU B 1 154 ? -2.689 -35.406 -7.262 1 96.75 154 LEU B CA 1
ATOM 2801 C C . LEU B 1 154 ? -1.485 -35.062 -6.387 1 96.75 154 LEU B C 1
ATOM 2803 O O . LEU B 1 154 ? -1.413 -35.469 -5.23 1 96.75 154 LEU B O 1
ATOM 2807 N N . PRO B 1 155 ? -0.537 -34.344 -6.957 1 96.06 155 PRO B N 1
ATOM 2808 C CA . PRO B 1 155 ? 0.553 -33.844 -6.109 1 96.06 155 PRO B CA 1
ATOM 2809 C C . PRO B 1 155 ? 0.091 -32.812 -5.102 1 96.06 155 PRO B C 1
ATOM 2811 O O . PRO B 1 155 ? -0.863 -32.062 -5.367 1 96.06 155 PRO B O 1
ATOM 2814 N N . VAL B 1 156 ? 0.786 -32.781 -3.969 1 96.62 156 VAL B N 1
ATOM 2815 C CA . VAL B 1 156 ? 0.454 -31.859 -2.9 1 96.62 156 VAL B CA 1
ATOM 2816 C C . VAL B 1 156 ? 1.598 -30.859 -2.711 1 96.62 156 VAL B C 1
ATOM 2818 O O . VAL B 1 156 ? 2.764 -31.266 -2.633 1 96.62 156 VAL B O 1
ATOM 2821 N N . TYR B 1 157 ? 1.239 -29.594 -2.699 1 96.19 157 TYR B N 1
ATOM 2822 C CA . TYR B 1 157 ? 2.197 -28.516 -2.465 1 96.19 157 TYR B CA 1
ATOM 2823 C C . TYR B 1 157 ? 1.849 -27.734 -1.201 1 96.19 157 TYR B C 1
ATOM 2825 O O . TYR B 1 157 ? 0.714 -27.281 -1.04 1 96.19 157 TYR B O 1
ATOM 2833 N N . GLU B 1 158 ? 2.865 -27.594 -0.339 1 95.81 158 GLU B N 1
ATOM 2834 C CA . GLU B 1 158 ? 2.564 -27 0.959 1 95.81 158 GLU B CA 1
ATOM 2835 C C . GLU B 1 158 ? 3.518 -25.859 1.272 1 95.81 158 GLU B C 1
ATOM 2837 O O . GLU B 1 158 ? 4.738 -26.016 1.227 1 95.81 158 GLU B O 1
ATOM 2842 N N . ASN B 1 159 ? 2.996 -24.703 1.531 1 95.81 159 ASN B N 1
ATOM 2843 C CA . ASN B 1 159 ? 3.699 -23.578 2.15 1 95.81 159 ASN B CA 1
ATOM 2844 C C . ASN B 1 159 ? 4.891 -23.141 1.308 1 95.81 159 ASN B C 1
ATOM 2846 O O . ASN B 1 159 ? 5.902 -22.688 1.847 1 95.81 159 ASN B O 1
ATOM 2850 N N . PHE B 1 160 ? 4.715 -23.375 0.035 1 94.38 160 PHE B N 1
ATOM 2851 C CA . PHE B 1 160 ? 5.793 -23.047 -0.888 1 94.38 160 PHE B CA 1
ATOM 2852 C C . PHE B 1 160 ? 7.094 -23.719 -0.459 1 94.38 160 PHE B C 1
ATOM 2854 O O . PHE B 1 160 ? 8.18 -23.156 -0.656 1 94.38 160 PHE B O 1
ATOM 2861 N N . GLU B 1 161 ? 6.777 -24.844 0.178 1 88 161 GLU B N 1
ATOM 2862 C CA . GLU B 1 161 ? 7.957 -25.594 0.577 1 88 161 GLU B CA 1
ATOM 2863 C C . GLU B 1 161 ? 8.492 -26.438 -0.584 1 88 161 GLU B C 1
ATOM 2865 O O . GLU B 1 161 ? 7.727 -26.906 -1.424 1 88 161 GLU B O 1
ATOM 2870 N N . ASN B 1 162 ? 9.742 -26.391 -0.882 1 77.12 162 ASN B N 1
ATOM 2871 C CA . ASN B 1 162 ? 10.406 -27.188 -1.912 1 77.12 162 ASN B CA 1
ATOM 2872 C C . ASN B 1 162 ? 10.289 -26.531 -3.285 1 77.12 162 ASN B C 1
ATOM 2874 O O . ASN B 1 162 ? 10.039 -27.203 -4.285 1 77.12 162 ASN B O 1
ATOM 2878 N N . ILE B 1 163 ? 9.914 -25.344 -3.166 1 77 163 ILE B N 1
ATOM 2879 C CA . ILE B 1 163 ? 9.961 -24.578 -4.41 1 77 163 ILE B CA 1
ATOM 2880 C C . ILE B 1 163 ? 11.406 -24.234 -4.75 1 77 163 ILE B C 1
ATOM 2882 O O . ILE B 1 163 ? 12.141 -23.719 -3.902 1 77 163 ILE B O 1
ATOM 2886 N N . ASP B 1 164 ? 11.797 -24.812 -5.875 1 73.25 164 ASP B N 1
ATOM 2887 C CA . ASP B 1 164 ? 13.18 -24.578 -6.254 1 73.25 164 ASP B CA 1
ATOM 2888 C C . ASP B 1 164 ? 13.391 -23.125 -6.691 1 73.25 164 ASP B C 1
ATOM 2890 O O . ASP B 1 164 ? 14.398 -22.516 -6.352 1 73.25 164 ASP B O 1
ATOM 2894 N N . SER B 1 165 ? 12.547 -22.562 -7.422 1 88.88 165 SER B N 1
ATOM 2895 C CA . SER B 1 165 ? 12.6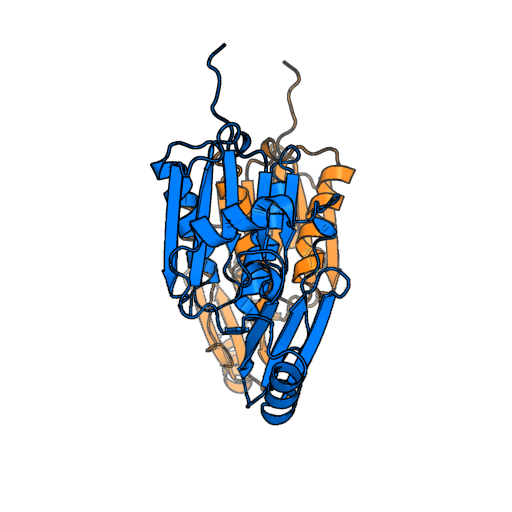95 -21.234 -8.008 1 88.88 165 SER B CA 1
ATOM 2896 C C . SER B 1 165 ? 11.344 -20.547 -8.156 1 88.88 165 SER B C 1
ATOM 2898 O O . SER B 1 165 ? 10.469 -21.031 -8.867 1 88.88 165 SER B O 1
ATOM 2900 N N . ILE B 1 166 ? 11.211 -19.422 -7.48 1 92.75 166 ILE B N 1
ATOM 2901 C CA . ILE B 1 166 ? 9.961 -18.672 -7.602 1 92.75 166 ILE B CA 1
ATOM 2902 C C . ILE B 1 166 ? 9.773 -18.219 -9.047 1 92.75 166 ILE B C 1
ATOM 2904 O O . ILE B 1 166 ? 8.648 -18.156 -9.547 1 92.75 166 ILE B O 1
ATOM 2908 N N . GLU B 1 167 ? 10.922 -17.891 -9.664 1 94.5 167 GLU B N 1
ATOM 2909 C CA . GLU B 1 167 ? 10.844 -17.469 -11.055 1 94.5 167 GLU B CA 1
ATOM 2910 C C . GLU B 1 167 ? 10.273 -18.578 -11.938 1 94.5 167 GLU B C 1
ATOM 2912 O O . GLU B 1 167 ? 9.492 -18.312 -12.852 1 94.5 167 GLU B O 1
ATOM 2917 N N . GLU B 1 168 ? 10.695 -19.812 -11.688 1 94 168 GLU B N 1
ATOM 2918 C CA . GLU B 1 168 ? 10.164 -20.938 -12.445 1 94 168 GLU B CA 1
ATOM 2919 C C . GLU B 1 168 ? 8.672 -21.125 -12.18 1 94 168 GLU B C 1
ATOM 2921 O O . GLU B 1 168 ? 7.906 -21.422 -13.102 1 94 168 GLU B O 1
ATOM 2926 N N . LEU B 1 169 ? 8.359 -21.016 -10.906 1 95.25 169 LEU B N 1
ATOM 2927 C CA . LEU B 1 169 ? 6.953 -21.109 -10.547 1 95.25 169 LEU B CA 1
ATOM 2928 C C . LEU B 1 169 ? 6.137 -20.031 -11.258 1 95.25 169 LEU B C 1
ATOM 2930 O O . LEU B 1 169 ? 5.066 -20.328 -11.805 1 95.25 169 LEU B O 1
ATOM 2934 N N . PHE B 1 170 ? 6.641 -18.812 -11.297 1 97.44 170 PHE B N 1
ATOM 2935 C CA . PHE B 1 170 ? 5.988 -17.703 -11.977 1 97.44 170 PHE B CA 1
ATOM 2936 C C . PHE B 1 170 ? 5.859 -17.984 -13.469 1 97.44 170 PHE B C 1
ATOM 2938 O O . PHE B 1 170 ? 4.762 -17.906 -14.031 1 97.44 170 PHE B O 1
ATOM 2945 N N . LEU B 1 171 ? 6.918 -18.422 -14.062 1 96.81 171 LEU B N 1
ATOM 2946 C CA . LEU B 1 171 ? 6.93 -18.656 -15.5 1 96.81 171 LEU B CA 1
ATOM 2947 C C . LEU B 1 171 ? 5.953 -19.766 -15.875 1 96.81 171 LEU B C 1
ATOM 2949 O O . LEU B 1 171 ? 5.238 -19.672 -16.875 1 96.81 171 LEU B O 1
ATOM 2953 N N . ASN B 1 172 ? 5.918 -20.812 -15.062 1 95.44 172 ASN B N 1
ATOM 2954 C CA . ASN B 1 172 ? 5.047 -21.938 -15.336 1 95.44 172 ASN B CA 1
ATOM 2955 C C . ASN B 1 172 ? 3.574 -21.578 -15.188 1 95.44 172 ASN B C 1
ATOM 2957 O O . ASN B 1 172 ? 2.701 -22.266 -15.719 1 95.44 172 ASN B O 1
ATOM 2961 N N . ASN B 1 173 ? 3.311 -20.453 -14.445 1 96.94 173 ASN B N 1
ATOM 2962 C CA . ASN B 1 173 ? 1.929 -20.078 -14.18 1 96.94 173 ASN B CA 1
ATOM 2963 C C . ASN B 1 173 ? 1.54 -18.812 -14.953 1 96.94 173 ASN B C 1
ATOM 2965 O O . ASN B 1 173 ? 0.405 -18.344 -14.859 1 96.94 173 ASN B O 1
ATOM 2969 N N . ILE B 1 174 ? 2.453 -18.25 -15.703 1 97.94 174 ILE B N 1
ATOM 2970 C CA . ILE B 1 174 ? 2.297 -16.906 -16.25 1 97.94 174 ILE B CA 1
ATOM 2971 C C . ILE B 1 174 ? 1.002 -16.828 -17.062 1 97.94 174 ILE B C 1
ATOM 2973 O O . ILE B 1 174 ? 0.306 -15.812 -17.031 1 97.94 174 ILE B O 1
ATOM 2977 N N . GLU B 1 175 ? 0.576 -17.906 -17.719 1 96.62 175 GLU B N 1
ATOM 2978 C CA . GLU B 1 175 ? -0.616 -17.906 -18.562 1 96.62 175 GLU B CA 1
ATOM 2979 C C . GLU B 1 175 ? -1.88 -18.109 -17.734 1 96.62 175 GLU B C 1
ATOM 2981 O O . GLU B 1 175 ? -2.994 -17.969 -18.234 1 96.62 175 GLU B O 1
ATOM 2986 N N . ARG B 1 176 ? -1.736 -18.406 -16.469 1 97 176 ARG B N 1
ATOM 2987 C CA . ARG B 1 176 ? -2.883 -18.656 -15.602 1 97 176 ARG B CA 1
ATOM 2988 C C . ARG B 1 176 ? -3.289 -17.391 -14.852 1 97 176 ARG B C 1
ATOM 2990 O O . ARG B 1 176 ? -4.359 -17.344 -14.242 1 97 176 ARG B O 1
ATOM 2997 N N . PHE B 1 177 ? -2.4 -16.391 -14.844 1 98.31 177 PHE B N 1
ATOM 2998 C CA . PHE B 1 177 ? -2.779 -15.109 -14.258 1 98.31 177 PHE B CA 1
ATOM 2999 C C . PHE B 1 177 ? -3.924 -14.477 -15.039 1 98.31 177 PHE B C 1
ATOM 3001 O O . PHE B 1 177 ? -3.947 -14.531 -16.266 1 98.31 177 PHE B O 1
ATOM 3008 N N . GLU B 1 178 ? -4.816 -13.914 -14.305 1 98 178 GLU B N 1
ATOM 3009 C CA . GLU B 1 178 ? -5.992 -13.312 -14.93 1 98 178 GLU B CA 1
ATOM 3010 C C . GLU B 1 178 ? -5.852 -11.797 -15.023 1 98 178 GLU B C 1
ATOM 3012 O O . GLU B 1 178 ? -5.422 -11.148 -14.062 1 98 178 GLU B O 1
ATOM 3017 N N . LEU B 1 179 ? -6.215 -11.297 -16.156 1 98.44 179 LEU B N 1
ATOM 3018 C CA . LEU B 1 179 ? -6.195 -9.859 -16.375 1 98.44 179 LEU B CA 1
ATOM 3019 C C . LEU B 1 179 ? -7.176 -9.148 -15.445 1 98.44 179 LEU B C 1
ATOM 3021 O O . LEU B 1 179 ? -8.328 -9.57 -15.328 1 98.44 179 LEU B O 1
ATOM 3025 N N . VAL B 1 180 ? -6.676 -8.141 -14.75 1 97.69 180 VAL B N 1
ATOM 3026 C CA . VAL B 1 180 ? -7.523 -7.234 -13.984 1 97.69 180 VAL B CA 1
ATOM 3027 C C . VAL B 1 180 ? -7.828 -5.988 -14.812 1 97.69 180 VAL B C 1
ATOM 3029 O O . VAL B 1 180 ? -7.012 -5.062 -14.875 1 97.69 180 VAL B O 1
ATOM 3032 N N . GLU B 1 181 ? -8.93 -5.945 -15.43 1 95.31 181 GLU B N 1
ATOM 3033 C CA . GLU B 1 181 ? -9.25 -4.922 -16.422 1 95.31 181 GLU B CA 1
ATOM 3034 C C . GLU B 1 181 ? -9.109 -3.521 -15.828 1 95.31 181 GLU B C 1
ATOM 3036 O O . GLU B 1 181 ? -8.594 -2.613 -16.484 1 95.31 181 GLU B O 1
ATOM 3041 N N . ASN B 1 182 ? -9.656 -3.359 -14.625 1 93 182 ASN B N 1
ATOM 3042 C CA . ASN B 1 182 ? -9.4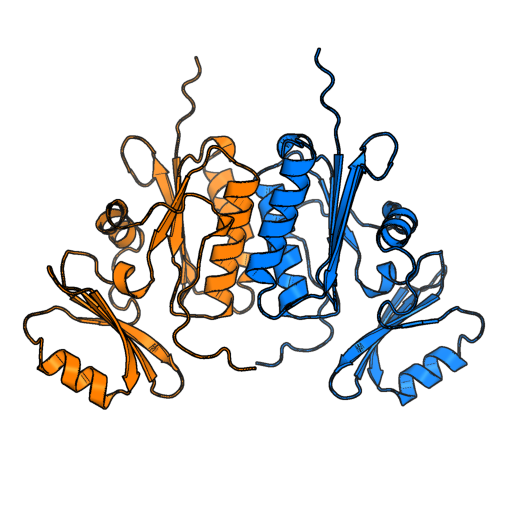84 -2.15 -13.828 1 93 182 ASN B CA 1
ATOM 3043 C C . ASN B 1 182 ? -8.719 -2.438 -12.539 1 93 182 ASN B C 1
ATOM 3045 O O . ASN B 1 182 ? -9.211 -3.168 -11.672 1 93 182 ASN B O 1
ATOM 3049 N N . PRO B 1 183 ? -7.531 -1.905 -12.469 1 92.88 183 PRO B N 1
ATOM 3050 C CA . PRO B 1 183 ? -6.715 -2.197 -11.289 1 92.88 183 PRO B CA 1
ATOM 3051 C C . PRO B 1 183 ? -7.492 -2.043 -9.984 1 92.88 183 PRO B C 1
ATOM 3053 O O . PRO B 1 183 ? -7.203 -2.738 -9.008 1 92.88 183 PRO B O 1
ATOM 3056 N N . GLN B 1 184 ? -8.469 -1.21 -9.984 1 90.12 184 GLN B N 1
ATOM 3057 C CA . GLN B 1 184 ? -9.242 -0.971 -8.773 1 90.12 184 GLN B CA 1
ATOM 3058 C C . GLN B 1 184 ? -10.109 -2.18 -8.422 1 90.12 184 GLN B C 1
ATOM 3060 O O . GLN B 1 184 ? -10.617 -2.285 -7.309 1 90.12 184 GLN B O 1
ATOM 3065 N N . ASN B 1 185 ? -10.281 -3.068 -9.352 1 92.5 185 ASN B N 1
ATOM 3066 C CA . ASN B 1 185 ? -11.109 -4.254 -9.148 1 92.5 185 ASN B CA 1
ATOM 3067 C C . ASN B 1 185 ? -10.289 -5.414 -8.586 1 92.5 185 ASN B C 1
ATOM 3069 O O . ASN B 1 185 ? -10.828 -6.496 -8.344 1 92.5 185 ASN B O 1
ATOM 3073 N N . LEU B 1 186 ? -8.977 -5.176 -8.398 1 95.31 186 LEU B N 1
ATOM 3074 C CA . LEU B 1 186 ? -8.156 -6.219 -7.785 1 95.31 186 LEU B CA 1
ATOM 3075 C C . LEU B 1 186 ? -8.695 -6.598 -6.41 1 95.31 186 LEU B C 1
ATOM 3077 O O . LEU B 1 186 ? -8.82 -5.738 -5.531 1 95.31 186 LEU B O 1
ATOM 3081 N N . GLU B 1 187 ? -9.039 -7.832 -6.23 1 92.31 187 GLU B N 1
ATOM 3082 C CA . GLU B 1 187 ? -9.586 -8.328 -4.973 1 92.31 187 GLU B CA 1
ATOM 3083 C C . GLU B 1 187 ? -8.672 -9.383 -4.352 1 92.31 187 GLU B C 1
ATOM 3085 O O . GLU B 1 187 ? -8.18 -10.273 -5.051 1 92.31 187 GLU B O 1
ATOM 3090 N N . LEU B 1 188 ? -8.484 -9.18 -3.102 1 93.69 188 LEU B N 1
ATOM 3091 C CA . LEU B 1 188 ? -7.691 -10.164 -2.367 1 93.69 188 LEU B CA 1
ATOM 3092 C C . LEU B 1 188 ? -8.547 -11.359 -1.968 1 93.69 188 LEU B C 1
ATOM 3094 O O . LEU B 1 188 ? -9.773 -11.25 -1.875 1 93.69 188 LEU B O 1
ATOM 3098 N N . LEU B 1 189 ? -7.922 -12.422 -1.841 1 93.19 189 LEU B N 1
ATOM 3099 C CA . LEU B 1 189 ? -8.609 -13.633 -1.409 1 93.19 189 LEU B CA 1
ATOM 3100 C C . LEU B 1 189 ? -8.523 -13.797 0.104 1 93.19 189 LEU B C 1
ATOM 3102 O O . LEU B 1 189 ? -7.504 -14.25 0.625 1 93.19 189 LEU B O 1
ATOM 3106 N N . TYR B 1 190 ? -9.641 -13.453 0.768 1 87.06 190 TYR B N 1
ATOM 3107 C CA . TYR B 1 190 ? -9.734 -13.602 2.217 1 87.06 190 TYR B CA 1
ATOM 3108 C C . TYR B 1 190 ? -10.562 -14.82 2.59 1 87.06 190 TYR B C 1
ATOM 3110 O O . TYR B 1 190 ? -11.719 -14.938 2.176 1 87.06 190 TYR B O 1
ATOM 3118 N N . LEU B 1 191 ? -9.938 -15.711 3.244 1 86.69 191 LEU B N 1
ATOM 3119 C CA . LEU B 1 191 ? -10.656 -16.906 3.68 1 86.69 191 LEU B CA 1
ATOM 3120 C C . LEU B 1 191 ? -10.812 -16.922 5.195 1 86.69 191 LEU B C 1
ATOM 3122 O O . LEU B 1 191 ? -11.539 -17.75 5.738 1 86.69 191 LEU B O 1
ATOM 3126 N N . LYS B 1 192 ? -10.055 -16.141 5.875 1 78.94 192 LYS B N 1
ATOM 3127 C CA . LYS B 1 192 ? -10.164 -15.938 7.32 1 78.94 192 LYS B CA 1
ATOM 3128 C C . LYS B 1 192 ? -10.531 -14.5 7.656 1 78.94 192 LYS B C 1
ATOM 3130 O O . LYS B 1 192 ? -10.141 -13.57 6.949 1 78.94 192 LYS B O 1
ATOM 3135 N N . ASP B 1 193 ? -11.531 -14.344 8.547 1 64.25 193 ASP B N 1
ATOM 3136 C CA . ASP B 1 193 ? -11.828 -12.992 9 1 64.25 193 ASP B CA 1
ATOM 3137 C C . ASP B 1 193 ? -10.578 -12.297 9.531 1 64.25 193 ASP B C 1
ATOM 3139 O O . ASP B 1 193 ? -9.75 -12.922 10.195 1 64.25 193 ASP B O 1
ATOM 3143 N N . PRO B 1 194 ? -10.297 -11.141 9.164 1 56.53 194 PRO B N 1
ATOM 3144 C CA . PRO B 1 194 ? -9.164 -10.43 9.75 1 56.53 194 PRO B CA 1
ATOM 3145 C C . PRO B 1 194 ? -9.219 -10.398 11.281 1 56.53 194 PRO B C 1
ATOM 3147 O O . PRO B 1 194 ? -10.305 -10.398 11.859 1 56.53 194 PRO B O 1
ATOM 3150 N N . VAL B 1 195 ? -8.156 -10.867 11.953 1 45.84 195 VAL B N 1
ATOM 3151 C CA . VAL B 1 195 ? -8.156 -10.805 13.414 1 45.84 195 VAL B CA 1
ATOM 3152 C C . VAL B 1 195 ? -8.273 -9.352 13.867 1 45.84 195 VAL B C 1
ATOM 3154 O O . VAL B 1 195 ? -7.492 -8.492 13.445 1 45.84 195 VAL B O 1
ATOM 3157 N N . ASN B 1 196 ? -9.477 -8.766 14.094 1 39.69 196 ASN B N 1
ATOM 3158 C CA . ASN B 1 196 ? -9.609 -7.457 14.727 1 39.69 196 ASN B CA 1
ATOM 3159 C C . ASN B 1 196 ? -8.688 -7.324 15.93 1 39.69 196 ASN B C 1
ATOM 3161 O O . ASN B 1 196 ? -8.5 -8.281 16.688 1 39.69 196 ASN B O 1
#

Solvent-accessible surface area (backbone atoms only — not comparable to full-atom values): 21206 Å² total; per-residue (Å²): 124,87,78,73,75,44,23,31,38,36,42,37,30,20,56,68,37,38,36,38,39,35,25,35,52,88,77,64,43,77,73,49,70,48,77,42,76,57,59,96,56,42,74,58,44,54,57,39,54,50,48,50,54,32,57,76,67,67,53,55,57,86,33,38,43,34,40,35,35,40,26,13,60,55,39,71,68,29,22,50,49,43,45,43,41,52,34,38,46,33,62,60,32,74,78,26,45,39,27,40,38,41,39,43,61,50,57,43,47,55,95,52,26,34,22,36,37,75,63,55,96,69,29,26,39,33,28,44,34,51,97,86,41,80,48,73,47,73,33,41,62,70,57,46,51,50,54,44,66,76,42,70,89,46,54,76,37,48,65,70,56,86,62,88,43,70,66,55,27,45,63,58,35,56,86,69,40,40,77,36,91,47,54,71,69,67,67,70,49,75,82,62,80,76,85,124,124,88,77,73,75,43,25,32,38,35,43,37,29,20,57,68,37,36,35,39,37,36,24,35,52,88,77,64,43,79,74,48,72,47,78,44,75,57,58,97,57,43,74,58,45,54,57,39,53,50,49,48,54,33,57,74,68,68,53,56,58,86,32,38,43,34,39,36,35,41,26,13,60,58,39,72,68,27,23,50,48,40,46,41,42,52,32,37,46,32,63,61,32,75,78,27,43,38,28,39,37,41,40,44,61,52,57,44,48,54,95,53,28,34,21,37,38,74,62,55,95,68,30,26,39,35,27,44,34,50,98,86,43,79,47,74,48,74,32,42,63,68,56,46,52,50,52,44,66,77,40,70,89,47,53,77,37,48,66,70,56,87,62,88,44,69,65,57,30,46,62,56,35,55,86,68,40,40,77,36,91,47,55,71,69,66,67,68,49,74,82,63,80,76,86,126

Sequence (392 aa):
MRFFNKYKLFLDCAYKHLNIVLLDFKTNTVVDQLTIPVQQNLTELAVYHLEKLLKKNKVRNNTVRQFYVTTGPGSFTGQRVGAIIAKTWCTVNPNCQLFALNSLRLQIPYGCGISKISAGNEKNYCGLFTETTSEIALLAKPDFVKLCKANTELPVYENFENIDSIEELFLNNIERFELVENPQNLELLYLKDPVNMRFFNKYKLFLDCAYKHLNIVLLDFKTNTVVDQLTIPVQQNLTELAVYHLEKLLKKNKVRNNTVRQFYVTTGPGSFTGQRVGAIIAKTWCTVNPNCQLFALNSLRLQIPYGCGISKISAGNEKNYCGLFTETTSEIALLAKPDFVKLCKANTELPVYENFENIDSIEELFLNNIERFELVENPQNLELLYLKDPVN

pLDDT: mean 92.37, std 10.44, range [32.5, 98.88]

Foldseek 3Di:
DPPPFAWAWEFEQQAQWTKIFIAGPVPRHTPDIDIDGDDPPNLVVNVVVVVVGCVVSVHDLLRYQEYEYEQDDHDPVRNVSRLVCQQVSCVVRVNHWYWYYYPQVLQDLAAWAKEWEDPDPQKIWIWGGHPVDTDIAIDGPVVVVVVCVVVVVHYYGYNSPPVPDSSSSCVSCVVVTHIDPRSVPDHHDDRDDPPD/DPPPFAWAWEFEQQAQWTKIFIAGPVPRHTPDIDIDGDDPPNLVVNVVVVVVGCVVSVHDLLRYQEYEYEQDDHDPVRNVSRLVCQQVSCVVRVNHWYWYYYPQVLQDLAAWAKEWEDPPPQKIWIWGGHPVDTDIAIDGPVVVVVVCVVVVVHYYGYNSPPVPDSSSSCVSCVVVTHIDPRSVPDHHDDRDDPPD

Organism: Mycoplasma pneumoniae (strain ATCC 29342 / M129 / Subtype 1) (NCBI:txid272634)

Nearest PDB structures (foldseek):
  6z81-assembly2_D  TM=7.734E-01  e=1.089E-11  Escherichia coli
  5br9-assembly3_E  TM=7.425E-01  e=2.285E-11  Pseudomonas aeruginosa PAO1
  2gel-assembly1_A  TM=7.689E-01  e=3.746E-11  Salmonella enterica subsp. enterica serovar Typhimurium str. LT2
  4y0w-assembly1_B-2  TM=7.082E-01  e=2.926E-11  Pseudomonas aeruginosa PAO579
  4y0w-assembly1_C-2  TM=6.876E-01  e=3.311E-11  Pseudomonas aeruginosa PAO579

Secondary structure (DSSP, 8-state):
---PPPEEEEEE-SSSEEEEEEEETTT--EEEEEEEE--TTHHHHHHHHHHHHHHHTT--GGGEEEEEEE--SS-HHHHHHHHHHHHHHHHH-TT-EEEEE-HHHHT--SSSEEEEEEEETTEEEEEEE-SS-EEEEEEEHHHHHHHHHHTTTS-EEETTTT-S-HHHHHHHHGGGPEEESSGGG------S----/---PPPEEEEEE-SSSEEEEEEEETTT--EEEEEEEE--TTHHHHHHHHHHHHHHHTT--GGGEEEEEEE--SS-HHHHHHHHHHHHHHHHH-TT-EEEEE-HHHHT--SSSEEEEEEEETTEEEEEEE-SS-EEEEEEEHHHHHHHHHHTTTS-EEETTTT-S-HHHHHHHHGGGPEEESSGGG------S----

Radius of gyration: 22.93 Å; Cα contacts (8 Å, |Δi|>4): 805; chains: 2; bounding box: 35×70×66 Å